Protein AF-A0A2D6A470-F1 (afdb_monomer_lite)

Radius of gyration: 39.32 Å; chains: 1; bounding box: 111×104×113 Å

Foldseek 3Di:
DDDPPPPPPPPDPPPCDDLVNLLVVLVVCVVVVVDDLVSLLSNLVSCLVVVVLVVNVVSLVSHPPVVSSVVSCVSSVVVVHPPDVDPDDPDDDDDDDDDDDDDDDDDDDDDDDDDDDDDDDDDDDDDDDDDDDDDDDDDDDDDDDDDDDDDDDDDDDDDDDDDDDDDDDDDPPDPPDPDDQFDQAAPPPDDDLVNLLVLLLVQCVPDCNVVVLVVLLVQLLVLLVVLVPPDPPPDDVCNQPVSVVSLLLSQLLLLLLLLQLLQCLLSVNSHGDDPVVSVVCRRVSSVVSSVQLVVLCCVQCVVLVVCVVVVHDPVVSVVSNLSSLLLSLQSSLLVSHDVDPLSSDVQLSVQLCVLCVPLSVVLSVLSVVLCPQLVVLCVVCVVPRPSSNSSRSSSSCSSSSSSSSSSSSNSCSNCVVRNCVSSVHPNPPPPPCHVCSVVVVVVVVVVVVVVVVVVVVVVVPDDDPDDDDDDPDDDPVVVVVVVVPPPPPDDDDDDDDDDDDDDDDDDDDDDDDDDDDDDPDDDDDDDDDDDDDDDDDD

Secondary structure (DSSP, 8-state):
------------------HHHHHHHHHHHHHTT---HHHHHHHHHHHHHTT-HHHHHHHHTT---HHHHHHHHHHHHHTT----SS------------------------PPPP--PPPPPPPPPP----------------------------------------------------------PPPPTT--HHHHHHHHHHHHTSTTHHHHHHHHHHHHHHHHHHHHHS-GGG-HHHHHHHHHHHHHHHHHHHHHHHHHHHHHHHTT--SPPPHHHHHHTHHHHHHHHHHHHHHHHHHHHHHHHHHHHTT--HHHHHHHHHHHHHHHHHHHHHHHH-S-GGGGSHHHHHHHHHH-HHHHHHHHHHHHHHHHHHHHHHHHTTTS-HHHHHHHHHHHHHHHHHHHHHHHHHHHHHHHHHHHHHTT----------HHHHHHHHHHHHHHHHHHHHHHHHHS-SPPP---PPPPPPPTHHHHHHHTTSSSS-------PPP----------PPPPPPPPPP---PPP-----PPP-----

Sequence (538 aa):
MARFQLKLEQVGAPNAVSPEVRYGQLHRDLEKGLDCERSWTELCEVCLRLGKIGEAAKTLRHIYTPCEAMRLMRLLEHHGVIVHGSVDADREGSVQPRPSNDRQKVAPRLPKPRAELPAPRMRPPASSVQQARPTLPPTHAQRSVPVAQDMPVQEPGQQPCRRRAGSGHSAPRDARSYVDTVQVRQPDGGESFIEEVQDSFRFLFRDHMPVTAMGLTVLFTIAALVGFLLPSGLGPYVTFVIPLLPTLAVAGLFLHCAHRVLVDASNGHEDPPSLEEMLEDAVAGSTRALAIVTGIAVLCFASVVVGVLLEVSGKELIGLALLGVTYAPVVLLGLALGKSWEAILPGSVIRVVAADVGGWVKLIALFGMLLVLPVVGVLVTADGALYLQAAMAGPLIVLPGLVLARLMGRFYYARSKALAPAMGLVVERMALMSYEDVRAERESGKASAVRSGMRRYSSVGRPAPAIRRRPPALTADKRRQVLAKHDVTRGGRVNSLPLHLQGELARPLEPRPMPPCSDPTRPGPDAGHPHTPLRGGG

Structure (mmCIF, N/CA/C/O backbone):
data_AF-A0A2D6A470-F1
#
_entry.id   AF-A0A2D6A470-F1
#
loop_
_atom_site.group_PDB
_atom_site.id
_atom_site.type_symbol
_atom_site.label_atom_id
_atom_site.label_alt_id
_atom_site.label_comp_id
_atom_site.label_asym_id
_atom_site.label_entity_id
_atom_site.label_seq_id
_atom_site.pdbx_PDB_ins_code
_atom_site.Cartn_x
_atom_site.Cartn_y
_atom_site.Cartn_z
_atom_site.occupancy
_atom_site.B_iso_or_equiv
_atom_site.auth_seq_id
_atom_site.auth_comp_id
_atom_site.auth_asym_id
_atom_site.auth_atom_id
_atom_site.pdbx_PDB_model_num
ATOM 1 N N . MET A 1 1 ? -9.535 36.293 -26.471 1.00 39.41 1 MET A N 1
ATOM 2 C CA . MET A 1 1 ? -9.457 35.890 -25.050 1.00 39.41 1 MET A CA 1
ATOM 3 C C . MET A 1 1 ? -9.762 37.100 -24.184 1.00 39.41 1 MET A C 1
ATOM 5 O O . MET A 1 1 ? -8.896 37.942 -23.982 1.00 39.41 1 MET A O 1
ATOM 9 N N . ALA A 1 2 ? -11.022 37.234 -23.772 1.00 33.00 2 ALA A N 1
ATOM 10 C CA . ALA A 1 2 ? -11.478 38.314 -22.907 1.00 33.00 2 ALA A CA 1
ATOM 11 C C . ALA A 1 2 ? -11.098 37.990 -21.454 1.00 33.00 2 ALA A C 1
ATOM 13 O O . ALA A 1 2 ? -11.432 36.922 -20.946 1.00 33.00 2 ALA A O 1
ATOM 14 N N . ARG A 1 3 ? -10.361 38.897 -20.805 1.00 31.86 3 ARG A N 1
ATOM 15 C CA . ARG A 1 3 ? -10.041 38.825 -19.377 1.00 31.86 3 ARG A CA 1
ATOM 16 C C . ARG A 1 3 ? -11.317 39.103 -18.583 1.00 31.86 3 ARG A C 1
ATOM 18 O O . ARG A 1 3 ? -11.752 40.249 -18.515 1.00 31.86 3 ARG A O 1
ATOM 25 N N . PHE A 1 4 ? -11.892 38.071 -17.973 1.00 34.72 4 PHE A N 1
ATOM 26 C CA . PHE A 1 4 ? -12.861 38.243 -16.896 1.00 34.72 4 PHE A CA 1
ATOM 27 C C . PHE A 1 4 ? -12.131 38.845 -15.690 1.00 34.72 4 PHE A C 1
ATOM 29 O O . PHE A 1 4 ? -11.429 38.151 -14.960 1.00 34.72 4 PHE A O 1
ATOM 36 N N . GLN A 1 5 ? -12.256 40.160 -15.507 1.00 30.36 5 GLN A N 1
ATOM 37 C CA . GLN A 1 5 ? -11.929 40.801 -14.240 1.00 30.36 5 GLN A CA 1
ATOM 38 C C . GLN A 1 5 ? -13.080 40.535 -13.270 1.00 30.36 5 GLN A C 1
ATOM 40 O O . GLN A 1 5 ? -14.081 41.248 -13.258 1.00 30.36 5 GLN A O 1
ATOM 45 N N . LEU A 1 6 ? -12.935 39.489 -12.460 1.00 35.50 6 LEU A N 1
ATOM 46 C CA . LEU A 1 6 ? -13.682 39.366 -11.216 1.00 35.50 6 LEU A CA 1
ATOM 47 C C . LEU A 1 6 ? -13.258 40.536 -10.320 1.00 35.50 6 LEU A C 1
ATOM 49 O O . LEU A 1 6 ? -12.169 40.535 -9.748 1.00 35.50 6 LEU A O 1
ATOM 53 N N . LYS A 1 7 ? -14.119 41.555 -10.229 1.00 29.34 7 LYS A N 1
ATOM 54 C CA . LYS A 1 7 ? -14.120 42.499 -9.110 1.00 29.34 7 LYS A CA 1
ATOM 55 C C . LYS A 1 7 ? -14.376 41.666 -7.854 1.00 29.34 7 LYS A C 1
ATOM 57 O O . LYS A 1 7 ? -15.524 41.387 -7.526 1.00 29.34 7 LYS A O 1
ATOM 62 N N . LEU A 1 8 ? -13.310 41.239 -7.175 1.00 38.09 8 LEU A N 1
ATOM 63 C CA . LEU A 1 8 ? -13.404 40.951 -5.752 1.00 38.09 8 LEU A CA 1
ATOM 64 C C . LEU A 1 8 ? -13.823 42.268 -5.107 1.00 38.09 8 LEU A C 1
ATOM 66 O O . LEU A 1 8 ? -13.021 43.197 -5.006 1.00 38.09 8 LEU A O 1
ATOM 70 N N . GLU A 1 9 ? -15.097 42.367 -4.731 1.00 32.88 9 GLU A N 1
ATOM 71 C CA . GLU A 1 9 ? -15.489 43.299 -3.689 1.00 32.88 9 GLU A CA 1
ATOM 72 C C . GLU A 1 9 ? -14.573 43.008 -2.510 1.00 32.88 9 GLU A C 1
ATOM 74 O O . GLU A 1 9 ? -14.584 41.931 -1.913 1.00 32.88 9 GLU A O 1
ATOM 79 N N . GLN A 1 10 ? -13.686 43.962 -2.271 1.00 35.91 10 GLN A N 1
ATOM 80 C CA . GLN A 1 10 ? -12.846 44.039 -1.107 1.00 35.91 10 GLN A CA 1
ATOM 81 C C . GLN A 1 10 ? -13.819 44.091 0.072 1.00 35.91 10 GLN A C 1
ATOM 83 O O . GLN A 1 10 ? -14.344 45.155 0.395 1.00 35.91 10 GLN A O 1
ATOM 88 N N . VAL A 1 11 ? -14.146 42.923 0.638 1.00 42.75 11 VAL A N 1
ATOM 89 C CA . VAL A 1 11 ? -14.867 42.810 1.903 1.00 42.75 11 VAL A CA 1
ATOM 90 C C . VAL A 1 11 ? -14.018 43.605 2.876 1.00 42.75 11 VAL A C 1
ATOM 92 O O . VAL A 1 11 ? -12.929 43.171 3.257 1.00 42.75 11 VAL A O 1
ATOM 95 N N . GLY A 1 12 ? -14.454 44.839 3.143 1.00 39.31 12 GLY A N 1
ATOM 96 C CA . GLY A 1 12 ? -13.755 45.754 4.024 1.00 39.31 12 GLY A CA 1
ATOM 97 C C . GLY A 1 12 ? -13.438 45.008 5.307 1.00 39.31 12 GLY A C 1
ATOM 98 O O . GLY A 1 12 ? -14.278 44.235 5.776 1.00 39.31 12 GLY A O 1
ATOM 99 N N . ALA A 1 13 ? -12.214 45.190 5.815 1.00 40.97 13 ALA A N 1
ATOM 100 C CA . ALA A 1 13 ? -11.793 44.628 7.092 1.00 40.97 13 ALA A CA 1
ATOM 101 C C . ALA A 1 13 ? -12.976 44.741 8.061 1.00 40.97 13 ALA A C 1
ATOM 103 O O . ALA A 1 13 ? -13.481 45.858 8.216 1.00 40.97 13 ALA A O 1
ATOM 104 N N . PRO A 1 14 ? -13.504 43.619 8.585 1.00 52.34 14 PRO A N 1
ATOM 105 C CA . PRO A 1 14 ? -14.762 43.631 9.307 1.00 52.34 14 PRO A CA 1
ATOM 106 C C . PRO A 1 14 ? -14.646 44.687 10.396 1.00 52.34 14 PRO A C 1
ATOM 108 O O . PRO A 1 14 ? -13.794 44.573 11.279 1.00 52.34 14 PRO A O 1
ATOM 111 N N . ASN A 1 15 ? -15.450 45.752 10.271 1.00 52.50 15 ASN A N 1
ATOM 112 C CA . ASN A 1 15 ? -15.611 46.773 11.300 1.00 52.50 15 ASN A CA 1
ATOM 113 C C . ASN A 1 15 ? -15.687 46.032 12.626 1.00 52.50 15 ASN A C 1
ATOM 115 O O . ASN A 1 15 ? -16.488 45.107 12.696 1.00 52.50 15 ASN A O 1
ATOM 119 N N . ALA A 1 16 ? -14.830 46.366 13.594 1.00 71.44 16 ALA A N 1
ATOM 120 C CA . ALA A 1 16 ? -14.630 45.604 14.825 1.00 71.44 16 ALA A CA 1
ATOM 121 C C . ALA A 1 16 ? -15.967 45.310 15.529 1.00 71.44 16 ALA A C 1
ATOM 123 O O . ALA A 1 16 ? -16.440 46.079 16.365 1.00 71.44 16 ALA A O 1
ATOM 124 N N . VAL A 1 17 ? -16.606 44.206 15.141 1.00 87.62 17 VAL A N 1
ATOM 125 C CA . VAL A 1 17 ? -17.856 43.739 15.718 1.00 87.62 17 VAL A CA 1
ATOM 126 C C . VAL A 1 17 ? -17.482 43.263 17.105 1.00 87.62 17 VAL A C 1
ATOM 128 O O . VAL A 1 17 ? -16.544 42.474 17.256 1.00 87.62 17 VAL A O 1
ATOM 131 N N . SER A 1 18 ? -18.180 43.770 18.120 1.00 95.31 18 SER A N 1
ATOM 132 C CA . SER A 1 18 ? -17.909 43.350 19.490 1.00 95.31 18 SER A CA 1
ATOM 133 C C . SER A 1 18 ? -18.044 41.819 19.585 1.00 95.31 18 SER A C 1
ATOM 135 O O . SER A 1 18 ? -18.898 41.229 18.903 1.00 95.31 18 SER A O 1
ATOM 137 N N . PRO A 1 19 ? -17.201 41.142 20.382 1.00 95.94 19 PRO A N 1
ATOM 138 C CA . PRO A 1 19 ? -17.198 39.683 20.452 1.00 95.94 19 PRO A CA 1
ATOM 139 C C . PRO A 1 19 ? -18.566 39.114 20.866 1.00 95.94 19 PRO A C 1
ATOM 141 O O . PRO A 1 19 ? -18.933 38.029 20.426 1.00 95.94 19 PRO A O 1
ATOM 144 N N . GLU A 1 20 ? -19.374 39.864 21.619 1.00 97.06 20 GLU A N 1
ATOM 145 C CA . GLU A 1 20 ? -20.740 39.493 22.008 1.00 97.06 20 GLU A CA 1
ATOM 146 C C . GLU A 1 20 ? -21.702 39.474 20.815 1.00 97.06 20 GLU A C 1
ATOM 148 O O . GLU A 1 20 ? -22.513 38.555 20.675 1.00 97.06 20 GLU A O 1
ATOM 153 N N . VAL A 1 21 ? -21.609 40.472 19.931 1.00 96.31 21 VAL A N 1
ATOM 154 C CA . VAL A 1 21 ? -22.431 40.530 18.716 1.00 96.31 21 VAL A CA 1
ATOM 155 C C . VAL A 1 21 ? -22.024 39.409 17.764 1.00 96.31 21 VAL A C 1
ATOM 157 O O . VAL A 1 21 ? -22.896 38.756 17.185 1.00 96.31 21 VAL A O 1
ATOM 160 N N . ARG A 1 22 ? -20.717 39.134 17.651 1.00 96.75 22 ARG A N 1
ATOM 161 C CA . ARG A 1 22 ? -20.206 38.040 16.818 1.00 96.75 22 ARG A CA 1
ATOM 162 C C . ARG A 1 22 ? -20.634 36.670 17.346 1.00 96.75 22 ARG A C 1
ATOM 164 O O . ARG A 1 22 ? -21.108 35.855 16.562 1.00 96.75 22 ARG A O 1
ATOM 171 N N . TYR A 1 23 ? -20.570 36.455 18.659 1.00 97.69 23 TYR A N 1
ATOM 172 C CA . TYR A 1 23 ? -21.090 35.257 19.326 1.00 97.69 23 TYR A CA 1
ATOM 173 C C . TYR A 1 23 ? -22.570 35.022 18.986 1.00 97.69 23 TYR A C 1
ATOM 175 O O . TYR A 1 23 ? -22.946 33.949 18.520 1.00 97.69 23 TYR A O 1
ATOM 183 N N . GLY A 1 24 ? -23.413 36.051 19.135 1.00 96.94 24 GLY A N 1
ATOM 184 C CA . GLY A 1 24 ? -24.839 35.948 18.813 1.00 96.94 24 GLY A CA 1
ATOM 185 C C . GLY A 1 24 ? -25.134 35.775 17.318 1.00 96.94 24 GLY A C 1
ATOM 186 O O . GLY A 1 24 ? -26.200 35.280 16.953 1.00 96.94 24 GLY A O 1
ATOM 187 N N . GLN A 1 25 ? -24.235 36.203 16.430 1.00 97.25 25 GLN A N 1
ATOM 188 C CA . GLN A 1 25 ? -24.341 35.937 14.996 1.00 97.25 25 GLN A CA 1
ATOM 189 C C . GLN A 1 25 ? -24.018 34.471 14.687 1.00 97.25 25 GLN A C 1
ATOM 191 O O . GLN A 1 25 ? -24.846 33.800 14.082 1.00 97.25 25 GLN A O 1
ATOM 196 N N . LEU A 1 26 ? -22.886 33.963 15.184 1.00 97.25 26 LEU A N 1
ATOM 197 C CA . LEU A 1 26 ? -22.443 32.585 14.956 1.00 97.25 26 LEU A CA 1
ATOM 198 C C . LEU A 1 26 ? -23.459 31.558 15.473 1.00 97.25 26 LEU A C 1
ATOM 200 O O . LEU A 1 26 ? -23.787 30.622 14.756 1.00 97.25 26 LEU A O 1
ATOM 204 N N . HIS A 1 27 ? -24.046 31.771 16.656 1.00 96.81 27 HIS A N 1
ATOM 205 C CA . HIS A 1 27 ? -25.124 30.901 17.145 1.00 96.81 27 HIS A CA 1
ATOM 206 C C . HIS A 1 27 ? -26.347 30.885 16.222 1.00 96.81 27 HIS A C 1
ATOM 208 O O . HIS A 1 27 ? -26.891 29.820 15.951 1.00 96.81 27 HIS A O 1
ATOM 214 N N . ARG A 1 28 ? -26.764 32.047 15.702 1.00 97.00 28 ARG A N 1
ATOM 215 C CA . ARG A 1 28 ? -27.902 32.130 14.773 1.00 97.00 28 ARG A CA 1
ATOM 216 C C . ARG A 1 28 ? -27.599 31.487 13.426 1.00 97.00 28 ARG A C 1
ATOM 218 O O . ARG A 1 28 ? -28.514 30.962 12.800 1.00 97.00 28 ARG A O 1
ATOM 225 N N . ASP A 1 29 ? -26.355 31.553 12.969 1.00 95.44 29 ASP A N 1
ATOM 226 C CA . ASP A 1 29 ? -25.935 30.913 11.725 1.00 95.44 29 ASP A CA 1
ATOM 227 C C . ASP A 1 29 ? -25.920 29.383 11.895 1.00 95.44 29 ASP A C 1
ATOM 229 O O . ASP A 1 29 ? -26.496 28.676 11.067 1.00 95.44 29 ASP A O 1
ATOM 233 N N . LEU A 1 30 ? -25.412 28.875 13.025 1.00 95.56 30 LEU A N 1
ATOM 234 C CA . LEU A 1 30 ? -25.478 27.450 13.375 1.00 95.56 30 LEU A CA 1
ATOM 235 C C . LEU A 1 30 ? -26.924 26.950 13.543 1.00 95.56 30 LEU A C 1
ATOM 237 O O . LEU A 1 30 ? -27.271 25.893 13.025 1.00 95.56 30 LEU A O 1
ATOM 241 N N . GLU A 1 31 ? -27.803 27.720 14.193 1.00 94.62 31 GLU A N 1
ATOM 242 C CA . GLU A 1 31 ? -29.234 27.384 14.328 1.00 94.62 31 GLU A CA 1
ATOM 243 C C . GLU A 1 31 ? -29.967 27.316 12.980 1.00 94.62 31 GLU A C 1
ATOM 245 O O . GLU A 1 31 ? -30.958 26.599 12.845 1.00 94.62 31 GLU A O 1
ATOM 250 N N . LYS A 1 32 ? -29.486 28.050 11.971 1.00 94.94 32 LYS A N 1
ATOM 251 C CA . LYS A 1 32 ? -30.023 28.017 10.603 1.00 94.94 32 LYS A CA 1
ATOM 252 C C . LYS A 1 32 ? -29.460 26.872 9.756 1.00 94.94 32 LYS A C 1
ATOM 254 O O . LYS A 1 32 ? -29.843 26.771 8.593 1.00 94.94 32 LYS A O 1
ATOM 259 N N . GLY A 1 33 ? -28.575 26.038 10.305 1.00 90.75 33 GLY A N 1
ATOM 260 C CA . GLY A 1 33 ? -27.898 24.974 9.560 1.00 90.75 33 GLY A CA 1
ATOM 261 C C . GLY A 1 33 ? -26.805 25.491 8.622 1.00 90.75 33 GLY A C 1
ATOM 262 O O . GLY A 1 33 ? -26.537 24.877 7.597 1.00 90.75 33 GLY A O 1
ATOM 263 N N . LEU A 1 34 ? -26.204 26.648 8.927 1.00 88.38 34 LEU A N 1
ATOM 264 C CA . LEU A 1 34 ? -24.968 27.112 8.283 1.00 88.38 34 LEU A CA 1
ATOM 265 C C . LEU A 1 34 ? -23.751 26.636 9.093 1.00 88.38 34 LEU A C 1
ATOM 267 O O . LEU A 1 34 ? -22.837 27.405 9.407 1.00 88.38 34 LEU A O 1
ATOM 271 N N . ASP A 1 35 ? -23.771 25.363 9.482 1.00 90.12 35 ASP A N 1
ATOM 272 C CA . ASP A 1 35 ? -22.731 24.694 10.247 1.00 90.12 35 ASP A CA 1
ATOM 273 C C . ASP A 1 35 ? -21.598 24.236 9.334 1.00 90.12 35 ASP A C 1
ATOM 275 O O . ASP A 1 35 ? -21.519 23.099 8.885 1.00 90.12 35 ASP A O 1
ATOM 279 N N . CYS A 1 36 ? -20.669 25.151 9.071 1.00 93.06 36 CYS A N 1
ATOM 280 C CA . CYS A 1 36 ? -19.352 24.776 8.582 1.00 93.06 36 CYS A CA 1
ATOM 281 C C . CYS A 1 36 ? -18.357 24.723 9.741 1.00 93.06 36 CYS A C 1
ATOM 283 O O . CYS A 1 36 ? -18.494 25.426 10.745 1.00 93.06 36 CYS A O 1
ATOM 285 N N . GLU A 1 37 ? -17.322 23.904 9.588 1.00 92.12 37 GLU A N 1
ATOM 286 C CA . GLU A 1 37 ? -16.249 23.770 10.572 1.00 92.12 37 GLU A CA 1
ATOM 287 C C . GLU A 1 37 ? -15.641 25.122 10.963 1.00 92.12 37 GLU A C 1
ATOM 289 O O . GLU A 1 37 ? -15.470 25.416 12.143 1.00 92.12 37 GLU A O 1
ATOM 294 N N . ARG A 1 38 ? -15.449 26.013 9.984 1.00 94.94 38 ARG A N 1
ATOM 295 C CA . ARG A 1 38 ? -14.960 27.374 10.217 1.00 94.94 38 ARG A CA 1
ATOM 296 C C . ARG A 1 38 ? -15.835 28.164 11.201 1.00 94.94 38 ARG A C 1
ATOM 298 O O . ARG A 1 38 ? -15.293 28.914 12.011 1.00 94.94 38 ARG A O 1
ATOM 305 N N . SER A 1 39 ? -17.159 27.994 11.161 1.00 96.31 39 SER A N 1
ATOM 306 C CA . SER A 1 39 ? -18.086 28.628 12.110 1.00 96.31 39 SER A CA 1
ATOM 307 C C . SER A 1 39 ? -17.925 28.068 13.524 1.00 96.31 39 SER A C 1
ATOM 309 O O . SER A 1 39 ? -18.000 28.830 14.486 1.00 96.31 39 SER A O 1
ATOM 311 N N . TRP A 1 40 ? -17.663 26.764 13.668 1.00 97.12 40 TRP A N 1
ATOM 312 C CA . TRP A 1 40 ? -17.389 26.129 14.964 1.00 97.12 40 TRP A CA 1
ATOM 313 C C . TRP A 1 40 ? -16.042 26.556 15.549 1.00 97.12 40 TRP A C 1
ATOM 315 O O . TRP A 1 40 ? -15.976 26.893 16.733 1.00 97.12 40 TRP A O 1
ATOM 325 N N . THR A 1 41 ? -14.995 26.620 14.723 1.00 97.12 41 THR A N 1
ATOM 326 C CA . THR A 1 41 ? -13.672 27.136 15.103 1.00 97.12 41 THR A CA 1
ATOM 327 C C . THR A 1 41 ? -13.774 28.588 15.559 1.00 97.12 41 THR A C 1
ATOM 329 O O . THR A 1 41 ? -13.304 28.935 16.645 1.00 97.12 41 THR A O 1
ATOM 332 N N . GLU A 1 42 ? -14.461 29.436 14.790 1.00 97.44 42 GLU A N 1
ATOM 333 C CA . GLU A 1 42 ? -14.653 30.839 15.152 1.00 97.44 42 GLU A CA 1
ATOM 334 C C . GLU A 1 42 ? -15.500 30.996 16.422 1.00 97.44 42 GLU A C 1
ATOM 336 O O . GLU A 1 42 ? -15.159 31.794 17.296 1.00 97.44 42 GLU A O 1
ATOM 341 N N . LEU A 1 43 ? -16.567 30.206 16.575 1.00 97.75 43 LEU A N 1
ATOM 342 C CA . LEU A 1 43 ? -17.390 30.237 17.780 1.00 97.75 43 LEU A CA 1
ATOM 343 C C . LEU A 1 43 ? -16.583 29.819 19.012 1.00 97.75 43 LEU A C 1
ATOM 345 O O . LEU A 1 43 ? -16.684 30.473 20.047 1.00 97.75 43 LEU A O 1
ATOM 349 N N . CYS A 1 44 ? -15.736 28.794 18.895 1.00 97.56 44 CYS A N 1
ATOM 350 C CA . CYS A 1 44 ? -14.848 28.372 19.973 1.00 97.56 44 CYS A CA 1
ATOM 351 C C . CYS A 1 44 ? -13.882 29.497 20.381 1.00 97.56 44 CYS A C 1
ATOM 353 O O . CYS A 1 44 ? -13.733 29.782 21.572 1.00 97.56 44 CYS A O 1
ATOM 355 N N . GLU A 1 45 ? -13.258 30.181 19.414 1.00 97.38 45 GLU A N 1
ATOM 356 C CA . GLU A 1 45 ? -12.376 31.324 19.686 1.00 97.38 45 GLU A CA 1
ATOM 357 C C . GLU A 1 45 ? -13.123 32.492 20.348 1.00 97.38 45 GLU A C 1
ATOM 359 O O . GLU A 1 45 ? -12.613 33.109 21.287 1.00 97.38 45 GLU A O 1
ATOM 364 N N . VAL A 1 46 ? -14.337 32.801 19.888 1.00 97.62 46 VAL A N 1
ATOM 365 C CA . VAL A 1 46 ? -15.159 33.870 20.467 1.00 97.62 46 VAL A CA 1
ATOM 366 C C . VAL A 1 46 ? -15.605 33.509 21.888 1.00 97.62 46 VAL A C 1
ATOM 368 O O . VAL A 1 46 ? -15.521 34.355 22.778 1.00 97.62 46 VAL A O 1
ATOM 371 N N . CYS A 1 47 ? -16.003 32.260 22.143 1.00 97.81 47 CYS A N 1
ATOM 372 C CA . CYS A 1 47 ? -16.323 31.769 23.485 1.00 97.81 47 CYS A CA 1
ATOM 373 C C . CYS A 1 47 ? -15.127 31.899 24.435 1.00 97.81 47 CYS A C 1
ATOM 375 O O . CYS A 1 47 ? -15.299 32.360 25.563 1.00 97.81 47 CYS A O 1
ATOM 377 N N . LEU A 1 48 ? -13.915 31.571 23.972 1.00 96.88 48 LEU A N 1
ATOM 378 C CA . LEU A 1 48 ? -12.683 31.775 24.739 1.00 96.88 48 LEU A CA 1
ATOM 379 C C . LEU A 1 48 ? -12.453 33.255 25.070 1.00 96.88 48 LEU A C 1
ATOM 381 O O . LEU A 1 48 ? -12.212 33.584 26.229 1.00 96.88 48 LEU A O 1
ATOM 385 N N . ARG A 1 49 ? -12.604 34.160 24.092 1.00 96.56 49 ARG A N 1
ATOM 386 C CA . ARG A 1 49 ? -12.459 35.615 24.311 1.00 96.56 49 ARG A CA 1
ATOM 387 C C . ARG A 1 49 ? -13.487 36.181 25.290 1.00 96.56 49 ARG A C 1
ATOM 389 O O . ARG A 1 49 ? -13.172 37.108 26.027 1.00 96.56 49 ARG A O 1
ATOM 396 N N . LEU A 1 50 ? -14.698 35.628 25.302 1.00 97.19 50 LEU A N 1
ATOM 397 C CA . LEU A 1 50 ? -15.772 36.012 26.223 1.00 97.19 50 LEU A CA 1
ATOM 398 C C . LEU A 1 50 ? -15.664 35.340 27.605 1.00 97.19 50 LEU A C 1
ATOM 400 O O . LEU A 1 50 ? -16.519 35.573 28.457 1.00 97.19 50 LEU A O 1
ATOM 404 N N . GLY A 1 51 ? -14.665 34.479 27.834 1.00 96.06 51 GLY A N 1
ATOM 405 C CA . GLY A 1 51 ? -14.526 33.717 29.079 1.00 96.06 51 GLY A CA 1
ATOM 406 C C . GLY A 1 51 ? -15.566 32.602 29.254 1.00 96.06 51 GLY A C 1
ATOM 407 O O . GLY A 1 51 ? -15.711 32.052 30.345 1.00 96.06 51 GLY A O 1
ATOM 408 N N . LYS A 1 52 ? -16.290 32.227 28.193 1.00 97.19 52 LYS A N 1
ATOM 409 C CA . LYS A 1 52 ? -17.283 31.143 28.185 1.00 97.19 52 LYS A CA 1
ATOM 410 C C . LYS A 1 52 ? -16.618 29.784 27.960 1.00 97.19 52 LYS A C 1
ATOM 412 O O . LYS A 1 52 ? -16.851 29.102 26.964 1.00 97.19 52 LYS A O 1
ATOM 417 N N . ILE A 1 53 ? -15.784 29.386 28.916 1.00 96.31 53 ILE A N 1
ATOM 418 C CA . ILE A 1 53 ? -14.943 28.182 28.851 1.00 96.31 53 ILE A CA 1
ATOM 419 C C . ILE A 1 53 ? -15.748 26.901 28.576 1.00 96.31 53 ILE A C 1
ATOM 421 O O . ILE A 1 53 ? -15.382 26.118 27.701 1.00 96.31 53 ILE A O 1
ATOM 425 N N . GLY A 1 54 ? -16.855 26.688 29.294 1.00 93.50 54 GLY A N 1
ATOM 426 C CA . GLY A 1 54 ? -17.661 25.472 29.139 1.00 93.50 54 GLY A CA 1
ATOM 427 C C . GLY A 1 54 ? -18.311 25.357 27.758 1.00 93.50 54 GLY A C 1
ATOM 428 O O . GLY A 1 54 ? -18.513 24.256 27.253 1.00 93.50 54 GLY A O 1
ATOM 429 N N . GLU A 1 55 ? -18.605 26.489 27.122 1.00 96.31 55 GLU A N 1
ATOM 430 C CA . GLU A 1 55 ? -19.165 26.527 25.774 1.00 96.31 55 GLU A CA 1
ATOM 431 C C . GLU A 1 55 ? -18.082 26.332 24.715 1.00 96.31 55 GLU A C 1
ATOM 433 O O . GLU A 1 55 ? -18.281 25.530 23.809 1.00 96.31 55 GLU A O 1
ATOM 438 N N . ALA A 1 56 ? -16.904 26.941 24.895 1.00 96.94 56 ALA A N 1
ATOM 439 C CA . ALA A 1 56 ? -15.730 26.679 24.061 1.00 96.94 56 ALA A CA 1
ATOM 440 C C . ALA A 1 56 ? -15.358 25.180 24.045 1.00 96.94 56 ALA A C 1
ATOM 442 O O . ALA A 1 56 ? -15.113 24.594 22.991 1.00 96.94 56 ALA A O 1
ATOM 443 N N . ALA A 1 57 ? -15.393 24.519 25.206 1.00 94.56 57 ALA A N 1
ATOM 444 C CA . ALA A 1 57 ? -15.142 23.082 25.307 1.00 94.56 57 ALA A CA 1
ATOM 445 C C . ALA A 1 57 ? -16.221 22.229 24.610 1.00 94.56 57 ALA A C 1
ATOM 447 O O . ALA A 1 57 ? -15.920 21.149 24.100 1.00 94.56 57 ALA A O 1
ATOM 448 N N . LYS A 1 58 ? -17.476 22.697 24.567 1.00 94.88 58 LYS A N 1
ATOM 449 C CA . LYS A 1 58 ? -18.558 22.037 23.816 1.00 94.88 58 LYS A CA 1
ATOM 450 C C . LYS A 1 58 ? -18.374 22.219 22.313 1.00 94.88 58 LYS A C 1
ATOM 452 O O . LYS A 1 58 ? -18.461 21.237 21.585 1.00 94.88 58 LYS A O 1
ATOM 457 N N . THR A 1 59 ? -18.061 23.433 21.861 1.00 96.19 59 THR A N 1
ATOM 458 C CA . THR A 1 59 ? -17.833 23.738 20.439 1.00 96.19 59 THR A CA 1
ATOM 459 C C . THR A 1 59 ? -16.628 22.999 19.874 1.00 96.19 59 THR A C 1
ATOM 461 O O . THR A 1 59 ? -16.676 22.564 18.731 1.00 96.19 59 THR A O 1
ATOM 464 N N . LEU A 1 60 ? -15.590 22.765 20.687 1.00 96.12 60 LEU A N 1
ATOM 465 C CA . LEU A 1 60 ? -14.411 21.992 20.291 1.00 96.12 60 LEU A CA 1
ATOM 466 C C . LEU A 1 60 ? -14.762 20.574 19.801 1.00 96.12 60 LEU A C 1
ATOM 468 O O . LEU A 1 60 ? -14.100 20.057 18.912 1.00 96.12 60 LEU A O 1
ATOM 472 N N . ARG A 1 61 ? -15.826 19.955 20.334 1.00 92.81 61 ARG A N 1
ATOM 473 C CA . ARG A 1 61 ? -16.266 18.601 19.934 1.00 92.81 61 ARG A CA 1
ATOM 474 C C . ARG A 1 61 ? -16.853 18.535 18.524 1.00 92.81 61 ARG A C 1
ATOM 476 O O . ARG A 1 61 ? -17.072 17.441 18.018 1.00 92.81 61 ARG A O 1
ATOM 483 N N . HIS A 1 62 ? -17.157 19.688 17.936 1.00 94.06 62 HIS A N 1
ATOM 484 C CA . HIS A 1 62 ? -17.729 19.810 16.598 1.00 94.06 62 HIS A CA 1
ATOM 485 C C . HIS A 1 62 ? -16.677 20.166 15.535 1.00 94.06 62 HIS A C 1
ATOM 487 O O . HIS A 1 62 ? -17.034 20.361 14.377 1.00 94.06 62 HIS A O 1
ATOM 493 N N . ILE A 1 63 ? -15.400 20.259 15.920 1.00 94.19 63 ILE A N 1
ATOM 494 C CA . ILE A 1 63 ? -14.277 20.554 15.026 1.00 94.19 63 ILE A CA 1
ATOM 495 C C . ILE A 1 63 ? -13.590 19.228 14.695 1.00 94.19 63 ILE A C 1
ATOM 497 O O . ILE A 1 63 ? -13.151 18.518 15.601 1.00 94.19 63 ILE A O 1
ATOM 501 N N . TYR A 1 64 ? -13.529 18.888 13.409 1.00 85.69 64 TYR A N 1
ATOM 502 C CA . TYR A 1 64 ? -13.051 17.587 12.927 1.00 85.69 64 TYR A CA 1
ATOM 503 C C . TYR A 1 64 ? -11.585 17.639 12.489 1.00 85.69 64 TYR A C 1
ATOM 505 O O . TYR A 1 64 ? -10.883 16.634 12.560 1.00 85.69 64 TYR A O 1
ATOM 513 N N . THR A 1 65 ? -11.107 18.816 12.097 1.00 85.25 65 THR A N 1
ATOM 514 C CA . THR A 1 65 ? -9.747 19.081 11.656 1.00 85.25 65 THR A CA 1
ATOM 515 C C . THR A 1 65 ? -8.815 19.017 12.868 1.00 85.25 65 THR A C 1
ATOM 517 O O . THR A 1 65 ? -8.835 19.912 13.726 1.00 85.25 65 THR A O 1
ATOM 520 N N . PRO A 1 66 ? -7.943 17.995 12.957 1.00 79.12 66 PRO A N 1
ATOM 521 C CA . PRO A 1 66 ? -7.138 17.732 14.150 1.00 79.12 66 PRO A CA 1
ATOM 522 C C . PRO A 1 66 ? -6.158 18.871 14.459 1.00 79.12 66 PRO A C 1
ATOM 524 O O . PRO A 1 66 ? -5.892 19.170 15.624 1.00 79.12 66 PRO A O 1
ATOM 527 N N . CYS A 1 67 ? -5.658 19.561 13.430 1.00 84.56 67 CYS A N 1
ATOM 528 C CA . CYS A 1 67 ? -4.781 20.722 13.579 1.00 84.56 67 CYS A CA 1
ATOM 529 C C . CYS A 1 67 ? -5.478 21.899 14.282 1.00 84.56 67 CYS A C 1
ATOM 531 O O . CYS A 1 67 ? -4.901 22.506 15.191 1.00 84.56 67 CYS A O 1
ATOM 533 N N . GLU A 1 68 ? -6.718 22.212 13.897 1.00 91.38 68 GLU A N 1
ATOM 534 C CA . GLU A 1 68 ? -7.498 23.290 14.514 1.00 91.38 68 GLU A CA 1
ATOM 535 C C . GLU A 1 68 ? -7.958 22.906 15.920 1.00 91.38 68 GLU A C 1
ATOM 537 O O . GLU A 1 68 ? -7.803 23.699 16.854 1.00 91.38 68 GLU A O 1
ATOM 542 N N . ALA A 1 69 ? -8.418 21.663 16.097 1.00 91.75 69 ALA A N 1
ATOM 543 C CA . ALA A 1 69 ? -8.787 21.125 17.399 1.00 91.75 69 ALA A CA 1
ATOM 544 C C . ALA A 1 69 ? -7.607 21.191 18.386 1.00 91.75 69 ALA A C 1
ATOM 546 O O . ALA A 1 69 ? -7.752 21.731 19.481 1.00 91.75 69 ALA A O 1
ATOM 547 N N . MET A 1 70 ? -6.403 20.760 17.988 1.00 88.25 70 MET A N 1
ATOM 548 C CA . MET A 1 70 ? -5.201 20.868 18.828 1.00 88.25 70 MET A CA 1
ATOM 549 C C . MET A 1 70 ? -4.828 22.316 19.155 1.00 88.25 70 MET A C 1
ATOM 551 O O . MET A 1 70 ? -4.444 22.617 20.289 1.00 88.25 70 MET A O 1
ATOM 555 N N . ARG A 1 71 ? -4.917 23.230 18.180 1.00 95.81 71 ARG A N 1
ATOM 556 C CA . ARG A 1 71 ? -4.646 24.658 18.406 1.00 95.81 71 ARG A CA 1
ATOM 557 C C . ARG A 1 71 ? -5.594 25.226 19.466 1.00 95.81 71 ARG A C 1
ATOM 559 O O . ARG A 1 71 ? -5.140 25.926 20.371 1.00 95.81 71 ARG A O 1
ATOM 566 N N . LEU A 1 72 ? -6.883 24.898 19.384 1.00 96.06 72 LEU A N 1
ATOM 567 C CA . LEU A 1 72 ? -7.901 25.345 20.336 1.00 96.06 72 LEU A CA 1
ATOM 568 C C . LEU A 1 72 ? -7.796 24.651 21.697 1.00 96.06 72 LEU A C 1
ATOM 570 O O . LEU A 1 72 ? -7.992 25.308 22.717 1.00 96.06 72 LEU A O 1
ATOM 574 N N . MET A 1 73 ? -7.406 23.375 21.741 1.00 95.00 73 MET A N 1
ATOM 575 C CA . MET A 1 73 ? -7.096 22.672 22.991 1.00 95.00 73 MET A CA 1
ATOM 576 C C . MET A 1 73 ? -5.969 23.364 23.755 1.00 95.00 73 MET A C 1
ATOM 578 O O . MET A 1 73 ? -6.122 23.641 24.940 1.00 95.00 73 MET A O 1
ATOM 582 N N . ARG A 1 74 ? -4.875 23.741 23.080 1.00 94.00 74 ARG A N 1
ATOM 583 C CA . ARG A 1 74 ? -3.780 24.495 23.719 1.00 94.00 74 ARG A CA 1
ATOM 584 C C . ARG A 1 74 ? -4.234 25.862 24.227 1.00 94.00 74 ARG A C 1
ATOM 586 O O . ARG A 1 74 ? -3.765 26.324 25.265 1.00 94.00 74 ARG A O 1
ATOM 593 N N . LEU A 1 75 ? -5.146 26.521 23.507 1.00 94.81 75 LEU A N 1
ATOM 594 C CA . LEU A 1 75 ? -5.738 27.775 23.973 1.00 94.81 75 LEU A CA 1
ATOM 595 C C . LEU A 1 75 ? -6.610 27.553 25.215 1.00 94.81 75 LEU A C 1
ATOM 597 O O . LEU A 1 75 ? -6.508 28.338 26.153 1.00 94.81 75 LEU A O 1
ATOM 601 N N . LEU A 1 76 ? -7.411 26.489 25.265 1.00 95.06 76 LEU A N 1
ATOM 602 C CA . LEU A 1 76 ? -8.188 26.104 26.448 1.00 95.06 76 LEU A CA 1
ATOM 603 C C . LEU A 1 76 ? -7.281 25.793 27.649 1.00 95.06 76 LEU A C 1
ATOM 605 O O . LEU A 1 76 ? -7.519 26.310 28.739 1.00 95.06 76 LEU A O 1
ATOM 609 N N . GLU A 1 77 ? -6.196 25.047 27.441 1.00 93.50 77 GLU A N 1
ATOM 610 C CA . GLU A 1 77 ? -5.191 24.764 28.475 1.00 93.50 77 GLU A CA 1
ATOM 611 C C . GLU A 1 77 ? -4.558 26.048 29.021 1.00 93.50 77 GLU A C 1
ATOM 613 O O . GLU A 1 77 ? -4.432 26.210 30.235 1.00 93.50 77 GLU A O 1
ATOM 618 N N . HIS A 1 78 ? -4.232 27.007 28.148 1.00 93.94 78 HIS A N 1
ATOM 619 C CA . HIS A 1 78 ? -3.716 28.314 28.562 1.00 93.94 78 HIS A CA 1
ATOM 620 C C . HIS A 1 78 ? -4.732 29.110 29.404 1.00 93.94 78 HIS A C 1
ATOM 622 O O . HIS A 1 78 ? -4.343 29.917 30.246 1.00 93.94 78 HIS A O 1
ATOM 628 N N . HIS A 1 79 ? -6.033 28.877 29.218 1.00 92.12 79 HIS A N 1
ATOM 629 C CA . HIS A 1 79 ? -7.092 29.459 30.052 1.00 92.12 79 HIS A CA 1
ATOM 630 C C . HIS A 1 79 ? -7.367 28.640 31.331 1.00 92.12 79 HIS A C 1
ATOM 632 O O . HIS A 1 79 ? -8.353 28.893 32.020 1.00 92.12 79 HIS A O 1
ATOM 638 N N . GLY A 1 80 ? -6.498 27.680 31.676 1.00 89.56 80 GLY A N 1
ATOM 639 C CA . GLY A 1 80 ? -6.594 26.869 32.893 1.00 89.56 80 GLY A CA 1
ATOM 640 C C . GLY A 1 80 ? -7.555 25.685 32.782 1.00 89.56 80 GLY A C 1
ATOM 641 O O . GLY A 1 80 ? -7.914 25.084 33.794 1.00 89.56 80 GLY A O 1
ATOM 642 N N . VAL A 1 81 ? -7.984 25.343 31.567 1.00 89.19 81 VAL A N 1
ATOM 643 C CA . VAL A 1 81 ? -8.935 24.262 31.315 1.00 89.19 81 VAL A CA 1
ATOM 644 C C . VAL A 1 81 ? -8.151 23.012 30.980 1.00 89.19 81 VAL A C 1
ATOM 646 O O . VAL A 1 81 ? -7.642 22.856 29.873 1.00 89.19 81 VAL A O 1
ATOM 649 N N . ILE A 1 82 ? -8.054 22.106 31.945 1.00 80.56 82 ILE A N 1
ATOM 650 C CA . ILE A 1 82 ? -7.478 20.791 31.698 1.00 80.56 82 ILE A CA 1
ATOM 651 C C . ILE A 1 82 ? -8.540 19.976 30.960 1.00 80.56 82 ILE A C 1
ATOM 653 O O . ILE A 1 82 ? -9.398 19.337 31.570 1.00 80.56 82 ILE A O 1
ATOM 657 N N . VAL A 1 83 ? -8.509 20.037 29.630 1.00 73.00 83 VAL A N 1
ATOM 658 C CA . VAL A 1 83 ? -9.301 19.149 28.780 1.00 73.00 83 VAL A CA 1
ATOM 659 C C . VAL A 1 83 ? -8.610 17.792 28.813 1.00 73.00 83 VAL A C 1
ATOM 661 O O . VAL A 1 83 ? -7.802 17.456 27.953 1.00 73.00 83 VAL A O 1
ATOM 664 N N . HIS A 1 84 ? -8.874 17.009 29.858 1.00 62.09 84 HIS A N 1
ATOM 665 C CA . HIS A 1 84 ? -8.538 15.595 29.809 1.00 62.09 84 HIS A CA 1
ATOM 666 C C . HIS A 1 84 ? -9.296 14.987 28.629 1.00 62.09 84 HIS A C 1
ATOM 668 O O . HIS A 1 84 ? -10.492 15.227 28.479 1.00 62.09 84 HIS A O 1
ATOM 674 N N . GLY A 1 85 ? -8.610 14.202 27.795 1.00 50.47 85 GLY A N 1
ATOM 675 C CA . GLY A 1 85 ? -9.186 13.506 26.636 1.00 50.47 85 GLY A CA 1
ATOM 676 C C . GLY A 1 85 ? -10.314 12.513 26.966 1.00 50.47 85 GLY A C 1
ATOM 677 O O . GLY A 1 85 ? -10.690 11.715 26.118 1.00 50.47 85 GLY A O 1
ATOM 678 N N . SER A 1 86 ? -10.860 12.555 28.181 1.00 41.22 86 SER A N 1
ATOM 679 C CA . SER A 1 86 ? -12.117 11.950 28.592 1.00 41.22 86 SER A CA 1
ATOM 680 C C . SER A 1 86 ? -13.159 13.051 28.796 1.00 41.22 86 SER A C 1
ATOM 682 O O . SER A 1 86 ? -13.124 13.813 29.767 1.00 41.22 86 SER A O 1
ATOM 684 N N . VAL A 1 87 ? -14.102 13.129 27.866 1.00 41.38 87 VAL A N 1
ATOM 685 C CA . VAL A 1 87 ? -15.331 13.907 27.996 1.00 41.38 87 VAL A CA 1
ATOM 686 C C . VAL A 1 87 ? -16.158 13.331 29.149 1.00 41.38 87 VAL A C 1
ATOM 688 O O . VAL A 1 87 ? -16.937 12.422 28.940 1.00 41.38 87 VAL A O 1
ATOM 691 N N . ASP A 1 88 ? -15.976 13.862 30.357 1.00 42.94 88 ASP A N 1
ATOM 692 C CA . ASP A 1 88 ? -16.889 13.687 31.492 1.00 42.94 88 ASP A CA 1
ATOM 693 C C . ASP A 1 88 ? -16.735 14.864 32.459 1.00 42.94 88 ASP A C 1
ATOM 695 O O . ASP A 1 88 ? -15.884 14.867 33.346 1.00 42.94 88 ASP A O 1
ATOM 699 N N . ALA A 1 89 ? -17.558 15.899 32.270 1.00 38.56 89 ALA A N 1
ATOM 700 C CA . ALA A 1 89 ? -17.796 16.939 33.272 1.00 38.56 89 ALA A CA 1
ATOM 701 C C . ALA A 1 89 ? -19.040 17.771 32.913 1.00 38.56 89 ALA A C 1
ATOM 703 O O . ALA A 1 89 ? -18.931 18.891 32.426 1.00 38.56 89 ALA A O 1
ATOM 704 N N . ASP A 1 90 ? -20.231 17.243 33.200 1.00 40.16 90 ASP A N 1
ATOM 705 C CA . ASP A 1 90 ? -21.372 18.079 33.596 1.00 40.16 90 ASP A CA 1
ATOM 706 C C . ASP A 1 90 ? -21.545 17.923 35.114 1.00 40.16 90 ASP A C 1
ATOM 708 O O . ASP A 1 90 ? -22.288 17.070 35.607 1.00 40.16 90 ASP A O 1
ATOM 712 N N . ARG A 1 91 ? -20.818 18.739 35.886 1.00 34.91 91 ARG A N 1
ATOM 713 C CA . ARG A 1 91 ? -21.155 19.005 37.291 1.00 34.91 91 ARG A CA 1
ATOM 714 C C . ARG A 1 91 ? -20.563 20.334 37.761 1.00 34.91 91 ARG A C 1
ATOM 716 O O . ARG A 1 91 ? -19.472 20.387 38.314 1.00 34.91 91 ARG A O 1
ATOM 723 N N . GLU A 1 92 ? -21.337 21.401 37.602 1.00 33.56 92 GLU A N 1
ATOM 724 C CA . GLU A 1 92 ? -21.182 22.624 38.392 1.00 33.56 92 GLU A CA 1
ATOM 725 C C . GLU A 1 92 ? -22.208 22.641 39.540 1.00 33.56 92 GLU A C 1
ATOM 727 O O . GLU A 1 92 ? -23.405 22.455 39.327 1.00 33.56 92 GLU A O 1
ATOM 732 N N . GLY A 1 93 ? -21.723 22.897 40.760 1.00 33.94 93 GLY A N 1
ATOM 733 C CA . GLY A 1 93 ? -22.424 23.718 41.753 1.00 33.94 93 GLY A CA 1
ATOM 734 C C . GLY A 1 93 ? -23.463 23.074 42.681 1.00 33.94 93 GLY A C 1
ATOM 735 O O . GLY A 1 93 ? -24.660 23.287 42.517 1.00 33.94 93 GLY A O 1
ATOM 736 N N . SER A 1 94 ? -23.017 22.470 43.790 1.00 28.31 94 SER A N 1
ATOM 737 C CA . SER A 1 94 ? -23.729 22.626 45.072 1.00 28.31 94 SER A CA 1
ATOM 738 C C . SER A 1 94 ? -22.768 22.529 46.261 1.00 28.31 94 SER A C 1
ATOM 740 O O . SER A 1 94 ? -22.320 21.446 46.634 1.00 28.31 94 SER A O 1
ATOM 742 N N . VAL A 1 95 ? -22.473 23.678 46.865 1.00 34.00 95 VAL A N 1
ATOM 743 C CA . VAL A 1 95 ? -21.895 23.808 48.207 1.00 34.00 95 VAL A CA 1
ATOM 744 C C . VAL A 1 95 ? -23.040 23.714 49.216 1.00 34.00 95 VAL A C 1
ATOM 746 O O . VAL A 1 95 ? -23.887 24.600 49.185 1.00 34.00 95 VAL A O 1
ATOM 749 N N . GLN A 1 96 ? -23.068 22.692 50.091 1.00 29.12 96 GLN A N 1
ATOM 750 C CA . GLN A 1 96 ? -23.505 22.774 51.507 1.00 29.12 96 GLN A CA 1
ATOM 751 C C . GLN A 1 96 ? -23.424 21.412 52.258 1.00 29.12 96 GLN A C 1
ATOM 753 O O . GLN A 1 96 ? -23.157 20.399 51.619 1.00 29.12 96 GLN A O 1
ATOM 758 N N . PRO A 1 97 ? -23.506 21.375 53.610 1.00 36.56 97 PRO A N 1
ATOM 759 C CA . PRO A 1 97 ? -22.427 20.930 54.492 1.00 36.56 97 PRO A CA 1
ATOM 760 C C . PRO A 1 97 ? -22.582 19.496 55.037 1.00 36.56 97 PRO A C 1
ATOM 762 O O . PRO A 1 97 ? -23.624 18.858 54.907 1.00 36.56 97 PRO A O 1
ATOM 765 N N . ARG A 1 98 ? -21.524 19.024 55.716 1.00 38.06 98 ARG A N 1
ATOM 766 C CA . ARG A 1 98 ? -21.491 17.813 56.562 1.00 38.06 98 ARG A CA 1
ATOM 767 C C . ARG A 1 98 ? -22.705 17.737 57.503 1.00 38.06 98 ARG A C 1
ATOM 769 O O . ARG A 1 98 ? -22.990 18.718 58.190 1.00 38.06 98 ARG A O 1
ATOM 776 N N . PRO A 1 99 ? -23.253 16.526 57.693 1.00 36.50 99 PRO A N 1
ATOM 777 C CA . PRO A 1 99 ? -23.535 16.083 59.048 1.00 36.50 99 PRO A CA 1
ATOM 778 C C . PRO A 1 99 ? -23.009 14.676 59.355 1.00 36.50 99 PRO A C 1
ATOM 780 O O . PRO A 1 99 ? -22.628 13.885 58.496 1.00 36.50 99 PRO A O 1
ATOM 783 N N . SER A 1 100 ? -22.938 14.470 60.660 1.00 30.52 100 SER A N 1
ATOM 784 C CA . SER A 1 100 ? -22.354 13.411 61.465 1.00 30.52 100 SER A CA 1
ATOM 785 C C . SER A 1 100 ? -23.035 12.043 61.369 1.00 30.52 100 SER A C 1
ATOM 787 O O . SER A 1 100 ? -24.199 11.926 60.996 1.00 30.52 100 SER A O 1
ATOM 789 N N . ASN A 1 101 ? -22.280 11.032 61.812 1.00 36.28 101 ASN A N 1
ATOM 790 C CA . ASN A 1 101 ? -22.734 9.727 62.299 1.00 36.28 101 ASN A CA 1
ATOM 791 C C . ASN A 1 101 ? -24.098 9.776 63.009 1.00 36.28 101 ASN A C 1
ATOM 793 O O . ASN A 1 101 ? -24.276 10.600 63.901 1.00 36.28 101 ASN A O 1
ATOM 797 N N . ASP A 1 102 ? -24.988 8.824 62.706 1.00 33.00 102 ASP A N 1
ATOM 798 C CA . ASP A 1 102 ? -25.304 7.749 63.659 1.00 33.00 102 ASP A CA 1
ATOM 799 C C . ASP A 1 102 ? -26.247 6.658 63.103 1.00 33.00 102 ASP A C 1
ATOM 801 O O . ASP A 1 102 ? -27.205 6.919 62.382 1.00 33.00 102 ASP A O 1
ATOM 805 N N . ARG A 1 103 ? -25.952 5.427 63.546 1.00 33.53 103 ARG A N 1
ATOM 806 C CA . ARG A 1 103 ? -26.838 4.282 63.851 1.00 33.53 103 ARG A CA 1
ATOM 807 C C . ARG A 1 103 ? -27.808 3.698 62.800 1.00 33.53 103 ARG A C 1
ATOM 809 O O . ARG A 1 103 ? -28.938 4.127 62.620 1.00 33.53 103 ARG A O 1
ATOM 816 N N . GLN A 1 104 ? -27.406 2.521 62.309 1.00 32.41 104 GLN A N 1
ATOM 817 C CA . GLN A 1 104 ? -27.970 1.209 62.689 1.00 32.41 104 GLN A CA 1
ATOM 818 C C . GLN A 1 104 ? -29.509 1.049 62.677 1.00 32.41 104 GLN A C 1
ATOM 820 O O . GLN A 1 104 ? -30.193 1.447 63.617 1.00 32.41 104 GLN A O 1
ATOM 825 N N . LYS A 1 105 ? -30.031 0.275 61.711 1.00 34.66 105 LYS A N 1
ATOM 826 C CA . LYS A 1 105 ? -31.138 -0.669 61.955 1.00 34.66 105 LYS A CA 1
ATOM 827 C C . LYS A 1 105 ? -31.194 -1.788 60.913 1.00 34.66 105 LYS A C 1
ATOM 829 O O . LYS A 1 105 ? -30.811 -1.635 59.761 1.00 34.66 105 LYS A O 1
ATOM 834 N N . VAL A 1 106 ? -31.617 -2.934 61.421 1.00 34.09 106 VAL A N 1
ATOM 835 C CA . VAL A 1 106 ? -31.426 -4.308 60.958 1.00 34.09 106 VAL A CA 1
ATOM 836 C C . VAL A 1 106 ? -32.741 -4.858 60.389 1.00 34.09 106 VAL A C 1
ATOM 838 O O . VAL A 1 106 ? -33.765 -4.682 61.039 1.00 34.09 106 VAL A O 1
ATOM 841 N N . ALA A 1 107 ? -32.645 -5.608 59.275 1.00 35.50 107 ALA A N 1
ATOM 842 C CA . ALA A 1 107 ? -33.540 -6.695 58.806 1.00 35.50 107 ALA A CA 1
ATOM 843 C C . ALA A 1 107 ? -35.008 -6.338 58.412 1.00 35.50 107 ALA A C 1
ATOM 845 O O . ALA A 1 107 ? -35.498 -5.296 58.830 1.00 35.50 107 ALA A O 1
ATOM 846 N N . PRO A 1 108 ? -35.742 -7.181 57.631 1.00 48.44 108 PRO A N 1
ATOM 847 C CA . PRO A 1 108 ? -35.487 -8.599 57.355 1.00 48.44 108 PRO A CA 1
ATOM 848 C C . PRO A 1 108 ? -35.521 -9.072 55.890 1.00 48.44 108 PRO A C 1
ATOM 850 O O . PRO A 1 108 ? -36.058 -8.451 54.978 1.00 48.44 108 PRO A O 1
ATOM 853 N N . ARG A 1 109 ? -34.905 -10.249 55.726 1.00 37.34 109 ARG A N 1
ATOM 854 C CA . ARG A 1 109 ? -34.826 -11.091 54.530 1.00 37.34 109 ARG A CA 1
ATOM 855 C C . ARG A 1 109 ? -36.186 -11.731 54.225 1.00 37.34 109 ARG A C 1
ATOM 857 O O . ARG A 1 109 ? -36.819 -12.265 55.131 1.00 37.34 109 ARG A O 1
ATOM 864 N N . LEU A 1 110 ? -36.559 -11.762 52.947 1.00 42.84 110 LEU A N 1
ATOM 865 C CA . LEU A 1 110 ? -37.644 -12.583 52.395 1.00 42.84 110 LEU A CA 1
ATOM 866 C C . LEU A 1 110 ? -37.065 -13.717 51.515 1.00 42.84 110 LEU A C 1
ATOM 868 O O . LEU A 1 110 ? -35.929 -13.603 51.042 1.00 42.84 110 LEU A O 1
ATOM 872 N N . PRO A 1 111 ? -37.793 -14.840 51.365 1.00 45.72 111 PRO A N 1
ATOM 873 C CA . PRO A 1 111 ? -37.229 -16.149 51.046 1.00 45.72 111 PRO A CA 1
ATOM 874 C C . PRO A 1 111 ? -37.042 -16.425 49.546 1.00 45.72 111 PRO A C 1
ATOM 876 O O . PRO A 1 111 ? -37.824 -16.000 48.700 1.00 45.72 111 PRO A O 1
ATOM 879 N N . LYS A 1 112 ? -36.008 -17.226 49.253 1.00 44.00 112 LYS A N 1
ATOM 880 C CA . LYS A 1 112 ? -35.745 -17.898 47.970 1.00 44.00 112 LYS A CA 1
ATOM 881 C C . LYS A 1 112 ? -36.841 -18.925 47.638 1.00 44.00 112 LYS A C 1
ATOM 883 O O . LYS A 1 112 ? -37.145 -19.743 48.508 1.00 44.00 112 LYS A O 1
ATOM 888 N N . PRO A 1 113 ? -37.310 -19.013 46.383 1.00 49.75 113 PRO A N 1
ATOM 889 C CA . PRO A 1 113 ? -37.983 -20.206 45.890 1.00 49.75 113 PRO A CA 1
ATOM 890 C C . PRO A 1 113 ? -36.989 -21.286 45.413 1.00 49.75 113 PRO A C 1
ATOM 892 O O . PRO A 1 113 ? -35.970 -21.010 44.778 1.00 49.75 113 PRO A O 1
ATOM 895 N N . ARG A 1 114 ? -37.327 -22.525 45.792 1.00 35.91 114 ARG A N 1
ATOM 896 C CA . ARG A 1 114 ? -36.787 -23.845 45.407 1.00 35.91 114 ARG A CA 1
ATOM 897 C C . ARG A 1 114 ? -36.938 -24.071 43.891 1.00 35.91 114 ARG A C 1
ATOM 899 O O . ARG A 1 114 ? -37.977 -23.744 43.344 1.00 35.91 114 ARG A O 1
ATOM 906 N N . ALA A 1 115 ? -35.880 -24.499 43.204 1.00 37.69 115 ALA A N 1
ATOM 907 C CA . ALA A 1 115 ? -35.594 -25.892 42.818 1.00 37.69 115 ALA A CA 1
ATOM 908 C C . ALA A 1 115 ? -36.473 -26.427 41.669 1.00 37.69 115 ALA A C 1
ATOM 910 O O . ALA A 1 115 ? -37.534 -26.992 41.911 1.00 37.69 115 ALA A O 1
ATOM 911 N N . GLU A 1 116 ? -35.958 -26.328 40.440 1.00 40.12 116 GLU A N 1
ATOM 912 C CA . GLU A 1 116 ? -36.376 -27.155 39.305 1.00 40.12 116 GLU A CA 1
ATOM 913 C C . GLU A 1 116 ? -35.261 -28.157 38.972 1.00 40.12 116 GLU A C 1
ATOM 915 O O . GLU A 1 116 ? -34.079 -27.811 38.894 1.00 40.12 116 GLU A O 1
ATOM 920 N N . LEU A 1 117 ? -35.660 -29.426 38.869 1.00 51.38 117 LEU A N 1
ATOM 921 C CA . LEU A 1 117 ? -34.829 -30.581 38.543 1.00 51.38 117 LEU A CA 1
ATOM 922 C C . LEU A 1 117 ? -34.375 -30.558 37.069 1.00 51.38 117 LEU A C 1
ATOM 924 O O . LEU A 1 117 ? -35.149 -30.158 36.202 1.00 51.38 117 LEU A O 1
ATOM 928 N N . PRO A 1 118 ? -33.183 -31.095 36.752 1.00 53.19 118 PRO A N 1
ATOM 929 C CA . PRO A 1 118 ? -32.745 -31.302 35.378 1.00 53.19 118 PRO A CA 1
ATOM 930 C C . PRO A 1 118 ? -33.293 -32.609 34.776 1.00 53.19 118 PRO A C 1
ATOM 932 O O . PRO A 1 118 ? -33.298 -33.664 35.412 1.00 53.19 118 PRO A O 1
ATOM 935 N N . ALA A 1 119 ? -33.700 -32.528 33.508 1.00 50.75 119 ALA A N 1
ATOM 936 C CA . ALA A 1 119 ? -34.107 -33.647 32.662 1.00 50.75 119 ALA A CA 1
ATOM 937 C C . ALA A 1 119 ? -32.929 -34.598 32.314 1.00 50.75 119 ALA A C 1
ATOM 939 O O . ALA A 1 119 ? -31.768 -34.173 32.298 1.00 50.75 119 ALA A O 1
ATOM 940 N N . PRO A 1 120 ? -33.199 -35.888 32.028 1.00 55.16 120 PRO A N 1
ATOM 941 C CA . PRO A 1 120 ? -32.177 -36.927 31.920 1.00 55.16 120 PRO A CA 1
ATOM 942 C C . PRO A 1 120 ? -31.413 -36.897 30.587 1.00 55.16 120 PRO A C 1
ATOM 944 O O . PRO A 1 120 ? -31.993 -36.844 29.504 1.00 55.16 120 PRO A O 1
ATOM 947 N N . ARG A 1 121 ? -30.081 -37.006 30.676 1.00 41.12 121 ARG A N 1
ATOM 948 C CA . ARG A 1 121 ? -29.168 -37.234 29.544 1.00 41.12 121 ARG A CA 1
ATOM 949 C C . ARG A 1 121 ? -29.261 -38.685 29.064 1.00 41.12 121 ARG A C 1
ATOM 951 O O . ARG A 1 121 ? -28.897 -39.598 29.804 1.00 41.12 121 ARG A O 1
ATOM 958 N N . MET A 1 122 ? -29.652 -38.886 27.807 1.00 47.22 122 MET A N 1
ATOM 959 C CA . MET A 1 122 ? -29.428 -40.145 27.092 1.00 47.22 122 MET A CA 1
ATOM 960 C C . MET A 1 122 ? -27.970 -40.244 26.616 1.00 47.22 122 MET A C 1
ATOM 962 O O . MET A 1 122 ? -27.450 -39.336 25.970 1.00 47.22 122 MET A O 1
ATOM 966 N N . ARG A 1 123 ? -27.315 -41.360 26.956 1.00 44.38 123 ARG A N 1
ATOM 967 C CA . ARG A 1 123 ? -26.042 -41.826 26.382 1.00 44.38 123 ARG A CA 1
ATOM 968 C C . ARG A 1 123 ? -26.306 -42.574 25.069 1.00 44.38 123 ARG A C 1
ATOM 970 O O . ARG A 1 123 ? -27.210 -43.406 25.060 1.00 44.38 123 ARG A O 1
ATOM 977 N N . PRO A 1 124 ? -25.448 -42.431 24.048 1.00 50.88 124 PRO A N 1
ATOM 978 C CA . PRO A 1 124 ? -25.180 -43.488 23.082 1.00 50.88 124 PRO A CA 1
ATOM 979 C C . PRO A 1 124 ? -23.852 -44.218 23.389 1.00 50.88 124 PRO A C 1
ATOM 981 O O . PRO A 1 124 ? -23.034 -43.716 24.167 1.00 50.88 124 PRO A O 1
ATOM 984 N N . PRO A 1 125 ? -23.665 -45.434 22.843 1.00 55.00 125 PRO A N 1
ATOM 985 C CA . PRO A 1 125 ? -22.711 -46.419 23.340 1.00 55.00 125 PRO A CA 1
ATOM 986 C C . PRO A 1 125 ? -21.284 -46.244 22.814 1.00 55.00 125 PRO A C 1
ATOM 988 O O . PRO A 1 125 ? -21.025 -45.637 21.778 1.00 55.00 125 PRO A O 1
ATOM 991 N N . ALA A 1 126 ? -20.370 -46.840 23.576 1.00 38.34 126 ALA A N 1
ATOM 992 C CA . ALA A 1 126 ? -18.953 -46.959 23.301 1.00 38.34 126 ALA A CA 1
ATOM 993 C C . ALA A 1 126 ? -18.673 -47.813 22.054 1.00 38.34 126 ALA A C 1
ATOM 995 O O . ALA A 1 126 ? -19.170 -48.931 21.936 1.00 38.34 126 ALA A O 1
ATOM 996 N N . SER A 1 127 ? -17.788 -47.317 21.193 1.00 43.12 127 SER A N 1
ATOM 997 C CA . SER A 1 127 ? -17.051 -48.118 20.220 1.00 43.12 127 SER A CA 1
ATOM 998 C C . SER A 1 127 ? -15.559 -48.003 20.520 1.00 43.12 127 SER A C 1
ATOM 1000 O O . SER A 1 127 ? -14.949 -46.940 20.417 1.00 43.12 127 SER A O 1
ATOM 1002 N N . SER A 1 128 ? -15.012 -49.132 20.941 1.00 40.75 128 SER A N 1
ATOM 1003 C CA . SER A 1 128 ? -13.608 -49.460 21.141 1.00 40.75 128 SER A CA 1
ATOM 1004 C C . SER A 1 128 ? -12.811 -49.420 19.836 1.00 40.75 128 SER A C 1
ATOM 1006 O O . SER A 1 128 ? -13.149 -50.161 18.916 1.00 40.75 128 SER A O 1
ATOM 1008 N N . VAL A 1 129 ? -11.703 -48.675 19.794 1.00 45.19 129 VAL A N 1
ATOM 1009 C CA . VAL A 1 129 ? -10.568 -48.972 18.904 1.00 45.19 129 VAL A CA 1
ATOM 1010 C C . VAL A 1 129 ? -9.263 -48.720 19.663 1.00 45.19 129 VAL A C 1
ATOM 1012 O O . VAL A 1 129 ? -9.012 -47.631 20.175 1.00 45.19 129 VAL A O 1
ATOM 1015 N N . GLN A 1 130 ? -8.479 -49.790 19.777 1.00 38.28 130 GLN A N 1
ATOM 1016 C CA . GLN A 1 130 ? -7.118 -49.854 20.303 1.00 38.28 130 GLN A CA 1
ATOM 1017 C C . GLN A 1 130 ? -6.100 -49.242 19.330 1.00 38.28 130 GLN A C 1
ATOM 1019 O O . GLN A 1 130 ? -6.296 -49.344 18.125 1.00 38.28 130 GLN A O 1
ATOM 1024 N N . GLN A 1 131 ? -4.978 -48.775 19.899 1.00 37.94 131 GLN A N 1
ATOM 1025 C CA . GLN A 1 131 ? -3.588 -48.704 19.380 1.00 37.94 131 GLN A CA 1
ATOM 1026 C C . GLN A 1 131 ? -3.002 -47.292 19.514 1.00 37.94 131 GLN A C 1
ATOM 1028 O O . GLN A 1 131 ? -3.697 -46.308 19.318 1.00 37.94 131 GLN A O 1
ATOM 1033 N N . ALA A 1 132 ? -1.722 -47.064 19.785 1.00 35.25 132 ALA A N 1
ATOM 1034 C CA . ALA A 1 132 ? -0.638 -47.809 20.418 1.00 35.25 132 ALA A CA 1
ATOM 1035 C C . ALA A 1 132 ? 0.387 -46.711 20.779 1.00 35.25 132 ALA A C 1
ATOM 1037 O O . ALA A 1 132 ? 0.709 -45.874 19.938 1.00 35.25 132 ALA A O 1
ATOM 1038 N N . ARG A 1 133 ? 0.844 -46.643 22.035 1.00 38.72 133 ARG A N 1
ATOM 1039 C CA . ARG A 1 133 ? 1.753 -45.589 22.528 1.00 38.72 133 ARG A CA 1
ATOM 1040 C C . ARG A 1 133 ? 3.128 -46.202 22.818 1.00 38.72 133 ARG A C 1
ATOM 1042 O O . ARG A 1 133 ? 3.180 -47.082 23.676 1.00 38.72 133 ARG A O 1
ATOM 1049 N N . PRO A 1 134 ? 4.220 -45.779 22.156 1.00 53.97 134 PRO A N 1
ATOM 1050 C CA . PRO A 1 134 ? 5.548 -46.266 22.489 1.00 53.97 134 PRO A CA 1
ATOM 1051 C C . PRO A 1 134 ? 6.129 -45.498 23.682 1.00 53.97 134 PRO A C 1
ATOM 1053 O O . PRO A 1 134 ? 6.122 -44.268 23.748 1.00 53.97 134 PRO A O 1
ATOM 1056 N N . THR A 1 135 ? 6.605 -46.287 24.634 1.00 43.06 135 THR A N 1
ATOM 1057 C CA . THR A 1 135 ? 7.374 -45.960 25.832 1.00 43.06 135 THR A CA 1
ATOM 1058 C C . THR A 1 135 ? 8.821 -45.615 25.472 1.00 43.06 135 THR A C 1
ATOM 1060 O O . THR A 1 135 ? 9.446 -46.331 24.694 1.00 43.06 135 THR A O 1
ATOM 1063 N N . LEU A 1 136 ? 9.386 -44.586 26.111 1.00 48.69 136 LEU A N 1
ATOM 1064 C CA . LEU A 1 136 ? 10.836 -44.402 26.241 1.00 48.69 136 LEU A CA 1
ATOM 1065 C C . LEU A 1 136 ? 11.198 -44.099 27.712 1.00 48.69 136 LEU A C 1
ATOM 1067 O O . LEU A 1 136 ? 10.393 -43.470 28.406 1.00 48.69 136 LEU A O 1
ATOM 1071 N N . PRO A 1 137 ? 12.355 -44.589 28.202 1.00 55.53 137 PRO A N 1
ATOM 1072 C CA . PRO A 1 137 ? 12.691 -44.663 29.626 1.00 55.53 137 PRO A CA 1
ATOM 1073 C C . PRO A 1 137 ? 13.437 -43.423 30.164 1.00 55.53 137 PRO A C 1
ATOM 1075 O O . PRO A 1 137 ? 13.934 -42.615 29.377 1.00 55.53 137 PRO A O 1
ATOM 1078 N N . PRO A 1 138 ? 13.550 -43.277 31.502 1.00 53.50 138 PRO A N 1
ATOM 1079 C CA . PRO A 1 138 ? 14.212 -42.148 32.145 1.00 53.50 138 PRO A CA 1
ATOM 1080 C C . PRO A 1 138 ? 15.685 -42.446 32.462 1.00 53.50 138 PRO A C 1
ATOM 1082 O O . PRO A 1 138 ? 16.021 -43.549 32.894 1.00 53.50 138 PRO A O 1
ATOM 1085 N N . THR A 1 139 ? 16.544 -41.428 32.366 1.00 42.88 139 THR A N 1
ATOM 1086 C CA . THR A 1 139 ? 17.915 -41.494 32.893 1.00 42.88 139 THR A CA 1
ATOM 1087 C C . THR A 1 139 ? 18.188 -40.295 33.798 1.00 42.88 139 THR A C 1
ATOM 1089 O O . THR A 1 139 ? 18.229 -39.150 33.356 1.00 42.88 139 THR A O 1
ATOM 1092 N N . HIS A 1 140 ? 18.366 -40.587 35.087 1.00 42.50 140 HIS A N 1
ATOM 1093 C CA . HIS A 1 140 ? 18.950 -39.717 36.105 1.00 42.50 140 HIS A CA 1
ATOM 1094 C C . HIS A 1 140 ? 20.486 -39.771 36.040 1.00 42.50 140 HIS A C 1
ATOM 1096 O O . HIS A 1 140 ? 21.039 -40.863 35.966 1.00 42.50 140 HIS A O 1
ATOM 1102 N N . ALA A 1 141 ? 21.155 -38.621 36.188 1.00 38.84 141 ALA A N 1
ATOM 1103 C CA . ALA A 1 141 ? 22.458 -38.445 36.862 1.00 38.84 141 ALA A CA 1
ATOM 1104 C C . ALA A 1 141 ? 22.730 -36.927 36.978 1.00 38.84 141 ALA A C 1
ATOM 1106 O O . ALA A 1 141 ? 22.830 -36.239 35.972 1.00 38.84 141 ALA A O 1
ATOM 1107 N N . GLN A 1 142 ? 22.572 -36.297 38.148 1.00 37.66 142 GLN A N 1
ATOM 1108 C CA . GLN A 1 142 ? 23.625 -36.041 39.149 1.00 37.66 142 GLN A CA 1
ATOM 1109 C C . GLN A 1 142 ? 24.945 -35.478 38.584 1.00 37.66 142 GLN A C 1
ATOM 1111 O O . GLN A 1 142 ? 25.737 -36.238 38.037 1.00 37.66 142 GLN A O 1
ATOM 1116 N N . ARG A 1 143 ? 25.249 -34.197 38.872 1.00 34.69 143 ARG A N 1
ATOM 1117 C CA . ARG A 1 143 ? 26.538 -33.780 39.476 1.00 34.69 143 ARG A CA 1
ATOM 1118 C C . ARG A 1 143 ? 26.580 -32.299 39.904 1.00 34.69 143 ARG A C 1
ATOM 1120 O O . ARG A 1 143 ? 26.539 -31.396 39.084 1.00 34.69 143 ARG A O 1
ATOM 1127 N N . SER A 1 144 ? 26.633 -32.132 41.226 1.00 36.34 144 SER A N 1
ATOM 1128 C CA . SER A 1 144 ? 27.507 -31.275 42.054 1.00 36.34 144 SER A CA 1
ATOM 1129 C C . SER A 1 144 ? 28.115 -29.950 41.544 1.00 36.34 144 SER A C 1
ATOM 1131 O O . SER A 1 144 ? 28.853 -29.901 40.567 1.00 36.34 144 SER A O 1
ATOM 1133 N N . VAL A 1 145 ? 27.911 -28.955 42.414 1.00 42.25 145 VAL A N 1
ATOM 1134 C CA . VAL A 1 145 ? 28.568 -27.653 42.680 1.00 42.25 145 VAL A CA 1
ATOM 1135 C C . VAL A 1 145 ? 30.079 -27.789 43.018 1.00 42.25 145 VAL A C 1
ATOM 1137 O O . VAL A 1 145 ? 30.478 -28.858 43.484 1.00 42.25 145 VAL A O 1
ATOM 1140 N N . PRO A 1 146 ? 30.929 -26.765 42.755 1.00 51.47 146 PRO A N 1
ATOM 1141 C CA . PRO A 1 146 ? 31.461 -25.826 43.787 1.00 51.47 146 PRO A CA 1
ATOM 1142 C C . PRO A 1 146 ? 31.432 -24.351 43.288 1.00 51.47 146 PRO A C 1
ATOM 1144 O O . PRO A 1 146 ? 31.527 -24.118 42.090 1.00 51.47 146 PRO A O 1
ATOM 1147 N N . VAL A 1 147 ? 31.076 -23.296 44.039 1.00 39.09 147 VAL A N 1
ATOM 1148 C CA . VAL A 1 147 ? 31.643 -22.616 45.234 1.00 39.09 147 VAL A CA 1
ATOM 1149 C C . VAL A 1 147 ? 33.064 -22.031 45.074 1.00 39.09 147 VAL A C 1
ATOM 1151 O O . VAL A 1 147 ? 34.034 -22.774 44.998 1.00 39.09 147 VAL A O 1
ATOM 1154 N N . ALA A 1 148 ? 33.094 -20.689 45.193 1.00 37.66 148 ALA A N 1
ATOM 1155 C CA . ALA A 1 148 ? 34.133 -19.745 45.658 1.00 37.66 148 ALA A CA 1
ATOM 1156 C C . ALA A 1 148 ? 35.277 -19.279 44.728 1.00 37.66 148 ALA A C 1
ATOM 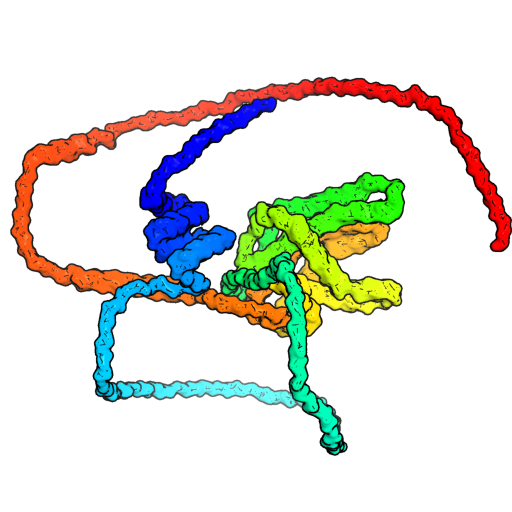1158 O O . ALA A 1 148 ? 36.117 -20.072 44.324 1.00 37.66 148 ALA A O 1
ATOM 1159 N N . GLN A 1 149 ? 35.328 -17.950 44.512 1.00 34.72 149 GLN A N 1
ATOM 1160 C CA . GLN A 1 149 ? 36.464 -17.009 44.704 1.00 34.72 149 GLN A CA 1
ATOM 1161 C C . GLN A 1 149 ? 36.042 -15.635 44.124 1.00 34.72 149 GLN A C 1
ATOM 1163 O O . GLN A 1 149 ? 35.691 -15.549 42.953 1.00 34.72 149 GLN A O 1
ATOM 1168 N N . ASP A 1 150 ? 35.710 -14.625 44.930 1.00 33.22 150 ASP A N 1
ATOM 1169 C CA . ASP A 1 150 ? 36.558 -13.666 45.672 1.00 33.22 150 ASP A CA 1
ATOM 1170 C C . ASP A 1 150 ? 37.196 -12.533 44.838 1.00 33.22 150 ASP A C 1
ATOM 1172 O O . ASP A 1 150 ? 37.927 -12.780 43.884 1.00 33.22 150 ASP A O 1
ATOM 1176 N N . MET A 1 151 ? 36.988 -11.306 45.360 1.00 37.25 151 MET A N 1
ATOM 1177 C CA . MET A 1 151 ? 37.738 -10.038 45.199 1.00 37.25 151 MET A CA 1
ATOM 1178 C C . MET A 1 151 ? 37.364 -9.049 44.063 1.00 37.25 151 MET A C 1
ATOM 1180 O O . MET A 1 151 ? 37.040 -9.461 42.955 1.00 37.25 151 MET A O 1
ATOM 1184 N N . PRO A 1 152 ? 37.574 -7.723 44.257 1.00 51.47 152 PRO A N 1
ATOM 1185 C CA . PRO A 1 152 ? 37.345 -6.948 45.479 1.00 51.47 152 PRO A CA 1
ATOM 1186 C C . PRO A 1 152 ? 36.651 -5.587 45.252 1.00 51.47 152 PRO A C 1
ATOM 1188 O O . PRO A 1 152 ? 36.554 -5.041 44.155 1.00 51.47 152 PRO A O 1
ATOM 1191 N N . VAL A 1 153 ? 36.229 -5.038 46.389 1.00 43.34 153 VAL A N 1
ATOM 1192 C CA . VAL A 1 153 ? 35.813 -3.660 46.664 1.00 43.34 153 VAL A CA 1
ATOM 1193 C C . VAL A 1 153 ? 36.958 -2.673 46.402 1.00 43.34 153 VAL A C 1
ATOM 1195 O O . VAL A 1 153 ? 38.083 -2.904 46.843 1.00 43.34 153 VAL A O 1
ATOM 1198 N N . GLN A 1 154 ? 36.658 -1.532 45.773 1.00 35.44 154 GLN A N 1
ATOM 1199 C CA . GLN A 1 154 ? 37.506 -0.340 45.822 1.00 35.44 154 GLN A CA 1
ATOM 1200 C C . GLN A 1 154 ? 36.647 0.901 46.104 1.00 35.44 154 GLN A C 1
ATOM 1202 O O . GLN A 1 154 ? 35.695 1.203 45.386 1.00 35.44 154 GLN A O 1
ATOM 1207 N N . GLU A 1 155 ? 36.980 1.559 47.210 1.00 39.47 155 GLU A N 1
ATOM 1208 C CA . GLU A 1 155 ? 36.379 2.776 47.757 1.00 39.47 155 GLU A CA 1
ATOM 1209 C C . GLU A 1 155 ? 37.074 4.058 47.210 1.00 39.47 155 GLU A C 1
ATOM 1211 O O . GLU A 1 155 ? 38.018 3.952 46.424 1.00 39.47 155 GLU A O 1
ATOM 1216 N N . PRO A 1 156 ? 36.591 5.276 47.546 1.00 50.16 156 PRO A N 1
ATOM 1217 C CA . PRO A 1 156 ? 36.560 6.429 46.646 1.00 50.16 156 PRO A CA 1
ATOM 1218 C C . PRO A 1 156 ? 37.793 7.342 46.719 1.00 50.16 156 PRO A C 1
ATOM 1220 O O . PRO A 1 156 ? 38.418 7.514 47.763 1.00 50.16 156 PRO A O 1
ATOM 1223 N N . GLY A 1 157 ? 38.078 8.020 45.602 1.00 36.25 157 GLY A N 1
ATOM 1224 C CA . GLY A 1 157 ? 39.145 9.014 45.469 1.00 36.25 157 GLY A CA 1
ATOM 1225 C C . GLY A 1 157 ? 38.663 10.310 44.809 1.00 36.25 157 GLY A C 1
ATOM 1226 O O . GLY A 1 157 ? 38.009 10.298 43.772 1.00 36.25 157 GLY A O 1
ATOM 1227 N N . GLN A 1 158 ? 38.985 11.420 45.463 1.00 34.91 158 GLN A N 1
ATOM 1228 C CA . GLN A 1 158 ? 38.611 12.815 45.225 1.00 34.91 158 GLN A CA 1
ATOM 1229 C C . GLN A 1 158 ? 38.967 13.411 43.835 1.00 34.91 158 GLN A C 1
ATOM 1231 O O . GLN A 1 158 ? 40.011 13.120 43.265 1.00 34.91 158 GLN A O 1
ATOM 1236 N N . GLN A 1 159 ? 38.069 14.295 43.359 1.00 38.69 159 GLN A N 1
ATOM 1237 C CA . GLN A 1 159 ? 38.225 15.590 42.639 1.00 38.69 159 GLN A CA 1
ATOM 1238 C C . GLN A 1 159 ? 39.627 16.042 42.139 1.00 38.69 159 GLN A C 1
ATOM 1240 O O . GLN A 1 159 ? 40.602 15.882 42.867 1.00 38.69 159 GLN A O 1
ATOM 1245 N N . PRO A 1 160 ? 39.737 16.770 40.988 1.00 48.09 160 PRO A N 1
ATOM 1246 C CA . PRO A 1 160 ? 39.246 18.160 40.922 1.00 48.09 160 PRO A CA 1
ATOM 1247 C C . PRO A 1 160 ? 38.735 18.718 39.569 1.00 48.09 160 PRO A C 1
ATOM 1249 O O . PRO A 1 160 ? 39.074 18.287 38.472 1.00 48.09 160 PRO A O 1
ATOM 1252 N N . CYS A 1 161 ? 37.932 19.776 39.724 1.00 37.41 161 CYS A N 1
ATOM 1253 C CA . CYS A 1 161 ? 37.635 20.909 38.844 1.00 37.41 161 CYS A CA 1
ATOM 1254 C C . CYS A 1 161 ? 38.295 20.976 37.451 1.00 37.41 161 CYS A C 1
ATOM 1256 O O . CYS A 1 161 ? 39.493 21.233 37.326 1.00 37.41 161 CYS A O 1
ATOM 1258 N N . ARG A 1 162 ? 37.461 21.059 36.403 1.00 35.41 162 ARG A N 1
ATOM 1259 C CA . ARG A 1 162 ? 37.779 21.904 35.241 1.00 35.41 162 ARG A CA 1
ATOM 1260 C C . ARG A 1 162 ? 36.532 22.537 34.621 1.00 35.41 162 ARG A C 1
ATOM 1262 O O . ARG A 1 162 ? 35.709 21.878 34.000 1.00 35.41 162 ARG A O 1
ATOM 1269 N N . ARG A 1 163 ? 36.445 23.862 34.779 1.00 41.12 163 ARG A N 1
ATOM 1270 C CA . ARG A 1 163 ? 35.628 24.777 33.972 1.00 41.12 163 ARG A CA 1
ATOM 1271 C C . ARG A 1 163 ? 35.910 24.553 32.481 1.00 41.12 163 ARG A C 1
ATOM 1273 O O . ARG A 1 163 ? 37.071 24.638 32.080 1.00 41.12 163 ARG A O 1
ATOM 1280 N N . ARG A 1 164 ? 34.870 24.452 31.646 1.00 38.47 164 ARG A N 1
ATOM 1281 C CA . ARG A 1 164 ? 34.915 25.037 30.297 1.00 38.47 164 ARG A CA 1
ATOM 1282 C C . ARG A 1 164 ? 33.521 25.387 29.771 1.00 38.47 164 ARG A C 1
ATOM 1284 O O . ARG A 1 164 ? 32.648 24.537 29.692 1.00 38.47 164 ARG A O 1
ATOM 1291 N N . ALA A 1 165 ? 33.395 26.681 29.483 1.00 38.84 165 ALA A N 1
ATOM 1292 C CA . ALA A 1 165 ? 32.494 27.390 28.582 1.00 38.84 165 ALA A CA 1
ATOM 1293 C C . ALA A 1 165 ? 31.286 26.627 28.014 1.00 38.84 165 ALA A C 1
ATOM 1295 O O . ALA A 1 165 ? 31.424 25.708 27.210 1.00 38.84 165 ALA A O 1
ATOM 1296 N N . GLY A 1 166 ? 30.100 27.132 28.364 1.00 38.00 166 GLY A N 1
ATOM 1297 C CA . GLY A 1 166 ? 28.856 26.827 27.678 1.00 38.00 166 GLY A CA 1
ATOM 1298 C C . GLY A 1 166 ? 28.947 27.211 26.205 1.00 38.00 166 GLY A C 1
ATOM 1299 O O . GLY A 1 166 ? 29.092 28.381 25.860 1.00 38.00 166 GLY A O 1
ATOM 1300 N N . SER A 1 167 ? 28.847 26.200 25.351 1.00 35.66 167 SER A N 1
ATOM 1301 C CA . SER A 1 167 ? 28.394 26.363 23.980 1.00 35.66 167 SER A CA 1
ATOM 1302 C C . SER A 1 167 ? 26.933 25.932 23.958 1.00 35.66 167 SER A C 1
ATOM 1304 O O . SER A 1 167 ? 26.580 24.844 24.414 1.00 35.66 167 SER A O 1
ATOM 1306 N N . GLY A 1 168 ? 26.068 26.840 23.512 1.00 39.22 168 GLY A N 1
ATOM 1307 C CA . GLY A 1 168 ? 24.672 26.543 23.245 1.00 39.22 168 GLY A CA 1
ATOM 1308 C C . GLY A 1 168 ? 24.599 25.508 22.132 1.00 39.22 168 GLY A C 1
ATOM 1309 O O . GLY A 1 168 ? 24.745 25.831 20.957 1.00 39.22 168 GLY A O 1
ATOM 1310 N N . HIS A 1 169 ? 24.413 24.252 22.509 1.00 35.62 169 HIS A N 1
ATOM 1311 C CA . HIS A 1 169 ? 23.870 23.232 21.634 1.00 35.62 169 HIS A CA 1
ATOM 1312 C C . HIS A 1 169 ? 22.519 22.860 22.206 1.00 35.62 169 HIS A C 1
ATOM 1314 O O . HIS A 1 169 ? 22.402 22.150 23.202 1.00 35.62 169 HIS A O 1
ATOM 1320 N N . SER A 1 170 ? 21.505 23.447 21.581 1.00 36.62 170 SER A N 1
ATOM 1321 C CA . SER A 1 170 ? 20.111 23.064 21.666 1.00 36.62 170 SER A CA 1
ATOM 1322 C C . SER A 1 170 ? 20.028 21.554 21.464 1.00 36.62 170 SER A C 1
ATOM 1324 O O . SER A 1 170 ? 20.085 21.063 20.339 1.00 36.62 170 SER A O 1
ATOM 1326 N N . ALA A 1 171 ? 19.951 20.810 22.565 1.00 33.44 171 ALA A N 1
ATOM 1327 C CA . ALA A 1 171 ? 19.596 19.406 22.523 1.00 33.44 171 ALA A CA 1
ATOM 1328 C C . ALA A 1 171 ? 18.228 19.296 21.824 1.00 33.44 171 ALA A C 1
ATOM 1330 O O . ALA A 1 171 ? 17.331 20.095 22.129 1.00 33.44 171 ALA A O 1
ATOM 1331 N N . PRO A 1 172 ? 18.053 18.366 20.871 1.00 44.47 172 PRO A N 1
ATOM 1332 C CA . PRO A 1 172 ? 16.762 18.158 20.247 1.00 44.47 172 PRO A CA 1
ATOM 1333 C C . PRO A 1 172 ? 15.806 17.691 21.343 1.00 44.47 172 PRO A C 1
ATOM 1335 O O . PRO A 1 172 ? 15.977 16.621 21.921 1.00 44.47 172 PRO A O 1
ATOM 1338 N N . ARG A 1 173 ? 14.842 18.556 21.675 1.00 39.56 173 ARG A N 1
ATOM 1339 C CA . ARG A 1 173 ? 13.739 18.247 22.582 1.00 39.56 173 ARG A CA 1
ATOM 1340 C C . ARG A 1 173 ? 13.079 16.962 22.111 1.00 39.56 173 ARG A C 1
ATOM 1342 O O . ARG A 1 173 ? 12.687 16.864 20.950 1.00 39.56 173 ARG A O 1
ATOM 1349 N N . ASP A 1 174 ? 12.969 16.037 23.053 1.00 35.53 174 ASP A N 1
ATOM 1350 C CA . ASP A 1 174 ? 12.308 14.750 22.950 1.00 35.53 174 ASP A CA 1
ATOM 1351 C C . ASP A 1 174 ? 11.103 14.792 22.012 1.00 35.53 174 ASP A C 1
ATOM 1353 O O . ASP A 1 174 ? 10.113 15.492 22.256 1.00 35.53 174 ASP A O 1
ATOM 1357 N N . ALA A 1 175 ? 11.190 13.988 20.955 1.00 38.56 175 ALA A N 1
ATOM 1358 C CA . ALA A 1 175 ? 10.055 13.533 20.179 1.00 38.56 175 ALA A CA 1
ATOM 1359 C C . ALA A 1 175 ? 9.164 12.687 21.101 1.00 38.56 175 ALA A C 1
ATOM 1361 O O . ALA A 1 175 ? 9.192 11.458 21.077 1.00 38.56 175 ALA A O 1
ATOM 1362 N N . ARG A 1 176 ? 8.396 13.351 21.972 1.00 35.72 176 ARG A N 1
ATOM 1363 C CA . ARG A 1 176 ? 7.289 12.719 22.678 1.00 35.72 176 ARG A CA 1
ATOM 1364 C C . ARG A 1 176 ? 6.304 12.262 21.619 1.00 35.72 176 ARG A C 1
ATOM 1366 O O . ARG A 1 176 ? 5.646 13.075 20.978 1.00 35.72 176 ARG A O 1
ATOM 1373 N N . SER A 1 177 ? 6.325 10.946 21.432 1.00 40.00 177 SER A N 1
ATOM 1374 C CA . SER A 1 177 ? 5.368 10.103 20.734 1.00 40.00 177 SER A CA 1
ATOM 1375 C C . SER A 1 177 ? 4.016 10.791 20.581 1.00 40.00 177 SER A C 1
ATOM 1377 O O . SER A 1 177 ? 3.238 10.886 21.527 1.00 40.00 177 SER A O 1
ATOM 1379 N N . TYR A 1 178 ? 3.779 11.295 19.376 1.00 38.59 178 TYR A N 1
ATOM 1380 C CA . TYR A 1 178 ? 2.471 11.698 18.900 1.00 38.59 178 TYR A CA 1
ATOM 1381 C C . TYR A 1 178 ? 1.644 10.414 18.787 1.00 38.59 178 TYR A C 1
ATOM 1383 O O . TYR A 1 178 ? 1.805 9.650 17.834 1.00 38.59 178 TYR A O 1
ATOM 1391 N N . VAL A 1 179 ? 0.885 10.105 19.837 1.00 44.22 179 VAL A N 1
ATOM 1392 C CA . VAL A 1 179 ? -0.053 8.984 19.856 1.00 44.22 179 VAL A CA 1
ATOM 1393 C C . VAL A 1 179 ? -1.361 9.527 19.299 1.00 44.22 179 VAL A C 1
ATOM 1395 O O . VAL A 1 179 ? -2.116 10.187 20.010 1.00 44.22 179 VAL A O 1
ATOM 1398 N N . ASP A 1 180 ? -1.585 9.304 18.005 1.00 40.50 180 ASP A N 1
ATOM 1399 C CA . ASP A 1 180 ? -2.916 9.454 17.423 1.00 40.50 180 ASP A CA 1
ATOM 1400 C C . ASP A 1 180 ? -3.853 8.496 18.161 1.00 40.50 180 ASP A C 1
ATOM 1402 O O . ASP A 1 180 ? -3.636 7.283 18.210 1.00 40.50 180 ASP A O 1
ATOM 1406 N N . THR A 1 181 ? -4.869 9.059 18.804 1.00 43.03 181 THR A N 1
ATOM 1407 C CA . THR A 1 181 ? -5.839 8.302 19.591 1.00 43.03 181 THR A CA 1
ATOM 1408 C C . THR A 1 181 ? -6.911 7.768 18.649 1.00 43.03 181 THR A C 1
ATOM 1410 O O . THR A 1 181 ? -7.826 8.471 18.231 1.00 43.03 181 THR A O 1
ATOM 1413 N N . VAL A 1 182 ? -6.758 6.505 18.255 1.00 46.25 182 VAL A N 1
ATOM 1414 C CA . VAL A 1 182 ? -7.630 5.846 17.276 1.00 46.25 182 VAL A CA 1
ATOM 1415 C C . VAL A 1 182 ? -8.977 5.491 17.910 1.00 46.25 182 VAL A C 1
ATOM 1417 O O . VAL A 1 182 ? -9.048 4.695 18.850 1.00 46.25 182 VAL A O 1
ATOM 1420 N N . GLN A 1 183 ? -10.069 6.035 17.364 1.00 44.38 183 GLN A N 1
ATOM 1421 C CA . GLN A 1 183 ? -11.430 5.637 17.726 1.00 44.38 183 GLN A CA 1
ATOM 1422 C C . GLN A 1 183 ? -11.814 4.297 17.058 1.00 44.38 183 GLN A C 1
ATOM 1424 O O . GLN A 1 183 ? -12.435 4.237 16.003 1.00 44.38 183 GLN A O 1
ATOM 1429 N N . VAL A 1 184 ? -11.446 3.182 17.690 1.00 51.81 184 VAL A N 1
ATOM 1430 C CA . VAL A 1 184 ? -11.874 1.809 17.355 1.00 51.81 184 VAL A CA 1
ATOM 1431 C C . VAL A 1 184 ? -13.389 1.556 17.572 1.00 51.81 184 VAL A C 1
ATOM 1433 O O . VAL A 1 184 ? -13.816 1.088 18.634 1.00 51.81 184 VAL A O 1
ATOM 1436 N N . ARG A 1 185 ? -14.233 1.806 16.563 1.00 53.19 185 ARG A N 1
ATOM 1437 C CA . ARG A 1 185 ? -15.583 1.207 16.486 1.00 53.19 185 ARG A CA 1
ATOM 1438 C C . ARG A 1 185 ? -15.414 -0.311 16.571 1.00 53.19 185 ARG A C 1
ATOM 1440 O O . ARG A 1 185 ? -14.582 -0.888 15.873 1.00 53.19 185 ARG A O 1
ATOM 1447 N N . GLN A 1 186 ? -16.163 -0.973 17.454 1.00 58.38 186 GLN A N 1
ATOM 1448 C CA . GLN A 1 186 ? -16.143 -2.435 17.465 1.00 58.38 186 GLN A CA 1
ATOM 1449 C C . GLN A 1 186 ? -16.786 -2.922 16.162 1.00 58.38 186 GLN A C 1
ATOM 1451 O O . GLN A 1 186 ? -17.904 -2.492 15.877 1.00 58.38 186 GLN A O 1
ATOM 1456 N N . PRO A 1 187 ? -16.102 -3.761 15.367 1.00 59.38 187 PRO A N 1
ATOM 1457 C CA . PRO A 1 187 ? -16.721 -4.375 14.204 1.00 59.38 187 PRO A CA 1
ATOM 1458 C C . PRO A 1 187 ? -17.906 -5.211 14.687 1.00 59.38 187 PRO A C 1
ATOM 1460 O O . PRO A 1 187 ? -17.770 -6.003 15.627 1.00 59.38 187 PRO A O 1
ATOM 1463 N N . ASP A 1 188 ? -19.063 -5.025 14.059 1.00 65.81 188 ASP A N 1
ATOM 1464 C CA . ASP A 1 188 ? -20.201 -5.911 14.261 1.00 65.81 188 ASP A CA 1
ATOM 1465 C C . ASP A 1 188 ? -19.720 -7.318 13.880 1.00 65.81 188 ASP A C 1
ATOM 1467 O O . ASP A 1 188 ? -19.267 -7.543 12.759 1.00 65.81 188 ASP A O 1
ATOM 1471 N N . GLY A 1 189 ? -19.697 -8.241 14.848 1.00 64.38 189 GLY A N 1
ATOM 1472 C CA . GLY A 1 189 ? -18.950 -9.509 14.796 1.00 64.38 189 GLY A CA 1
ATOM 1473 C C . GLY A 1 189 ? -19.421 -10.545 13.764 1.00 64.38 189 GLY A C 1
ATOM 1474 O O . GLY A 1 189 ? -19.269 -11.741 14.002 1.00 64.38 189 GLY A O 1
ATOM 1475 N N . GLY A 1 190 ? -20.013 -10.115 12.652 1.00 75.81 190 GLY A N 1
ATOM 1476 C CA . GLY A 1 190 ? -20.570 -10.953 11.600 1.00 75.81 190 GLY A CA 1
ATOM 1477 C C . GLY A 1 190 ? -20.208 -10.551 10.169 1.00 75.81 190 GLY A C 1
ATOM 1478 O O . GLY A 1 190 ? -20.686 -11.230 9.266 1.00 75.81 190 GLY A O 1
ATOM 1479 N N . GLU A 1 191 ? -19.393 -9.514 9.930 1.00 83.25 191 GLU A N 1
ATOM 1480 C CA . GLU A 1 191 ? -18.974 -9.198 8.554 1.00 83.25 191 GLU A CA 1
ATOM 1481 C C . GLU A 1 191 ? -18.171 -10.368 7.963 1.00 83.25 191 GLU A C 1
ATOM 1483 O O . GLU A 1 191 ? -17.175 -10.847 8.517 1.00 83.25 191 GLU A O 1
ATOM 1488 N N . SER A 1 192 ? -18.637 -10.877 6.828 1.00 90.19 192 SER A N 1
ATOM 1489 C CA . SER A 1 192 ? -17.960 -11.947 6.111 1.00 90.19 192 SER A CA 1
ATOM 1490 C C . SER A 1 192 ? -16.710 -11.404 5.410 1.00 90.19 192 SER A C 1
ATOM 1492 O O . SER A 1 192 ? -16.692 -10.292 4.894 1.00 90.19 192 SER A O 1
ATOM 1494 N N . PHE A 1 193 ? -15.655 -12.218 5.293 1.00 89.75 193 PHE A N 1
ATOM 1495 C CA . PHE A 1 193 ? -14.444 -11.829 4.547 1.00 89.75 193 PHE A CA 1
ATOM 1496 C C . PHE A 1 193 ? -14.748 -11.414 3.093 1.00 89.75 193 PHE A C 1
ATOM 1498 O O . PHE A 1 193 ? -14.050 -10.594 2.510 1.00 89.75 193 PHE A O 1
ATOM 1505 N N . ILE A 1 194 ? -15.808 -11.970 2.497 1.00 92.25 194 ILE A N 1
ATOM 1506 C CA . ILE A 1 194 ? -16.249 -11.598 1.148 1.00 92.25 194 ILE A CA 1
ATOM 1507 C C . ILE A 1 194 ? -16.780 -10.160 1.133 1.00 92.25 194 ILE A C 1
ATOM 1509 O O . ILE A 1 194 ? -16.493 -9.431 0.187 1.00 92.25 194 ILE A O 1
ATOM 1513 N N . GLU A 1 195 ? -17.506 -9.732 2.167 1.00 91.88 195 GLU A N 1
ATOM 1514 C CA . GLU A 1 195 ? -17.950 -8.341 2.311 1.00 91.88 195 GLU A CA 1
ATOM 1515 C C . GLU A 1 195 ? -16.763 -7.395 2.509 1.00 91.88 195 GLU A C 1
ATOM 1517 O O . GLU A 1 195 ? -16.737 -6.353 1.863 1.00 91.88 195 GLU A O 1
ATOM 1522 N N . GLU A 1 196 ? -15.740 -7.779 3.286 1.00 92.06 196 GLU A N 1
ATOM 1523 C CA . GLU A 1 196 ? -14.496 -6.993 3.416 1.00 92.06 196 GLU A CA 1
ATOM 1524 C C . GLU A 1 196 ? -13.814 -6.785 2.045 1.00 92.06 196 GLU A C 1
ATOM 1526 O O . GLU A 1 196 ? -13.362 -5.683 1.713 1.00 92.06 196 GLU A O 1
ATOM 1531 N N . VAL A 1 197 ? -13.770 -7.832 1.212 1.00 93.56 197 VAL A N 1
ATOM 1532 C CA . VAL A 1 197 ? -13.210 -7.757 -0.147 1.00 93.56 197 VAL A CA 1
ATOM 1533 C C . VAL A 1 197 ? -14.081 -6.892 -1.057 1.00 93.56 197 VAL A C 1
ATOM 1535 O O . VAL A 1 197 ? -13.559 -6.016 -1.746 1.00 93.56 197 VAL A O 1
ATOM 1538 N N . GLN A 1 198 ? -15.401 -7.096 -1.060 1.00 94.75 198 GLN A N 1
ATOM 1539 C CA . GLN A 1 198 ? -16.330 -6.298 -1.866 1.00 94.75 198 GLN A CA 1
ATOM 1540 C C . GLN A 1 198 ? -16.294 -4.818 -1.482 1.00 94.75 198 GLN A C 1
ATOM 1542 O O . GLN A 1 198 ? -16.309 -3.965 -2.367 1.00 94.75 198 GLN A O 1
ATOM 1547 N N . ASP A 1 199 ? -16.212 -4.510 -0.1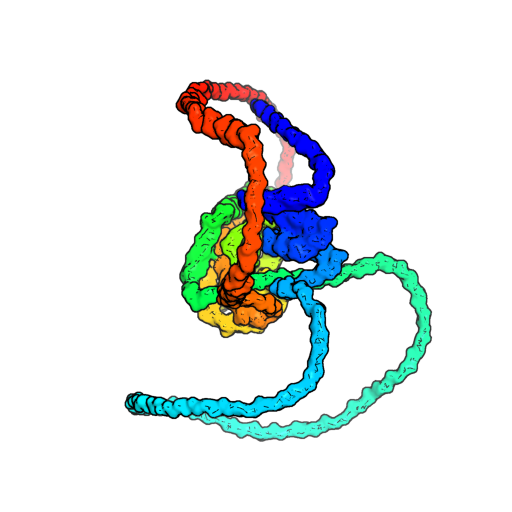90 1.00 93.50 199 ASP A N 1
ATOM 1548 C CA . ASP A 1 199 ? -16.040 -3.147 0.303 1.00 93.50 199 ASP A CA 1
ATOM 1549 C C . ASP A 1 199 ? -14.729 -2.532 -0.192 1.00 93.50 199 ASP A C 1
ATOM 1551 O O . ASP A 1 199 ? -14.723 -1.414 -0.700 1.00 93.50 199 ASP A O 1
ATOM 1555 N N . SER A 1 200 ? -13.635 -3.294 -0.159 1.00 94.75 200 SER A N 1
ATOM 1556 C CA . SER A 1 200 ? -12.338 -2.831 -0.666 1.00 94.75 200 SER A CA 1
ATOM 1557 C C . SER A 1 200 ? -12.369 -2.523 -2.169 1.00 94.75 200 SER A C 1
ATOM 1559 O O . SER A 1 200 ? -11.722 -1.580 -2.619 1.00 94.75 200 SER A O 1
ATOM 1561 N N . PHE A 1 201 ? -13.163 -3.261 -2.953 1.00 95.62 201 PHE A N 1
ATOM 1562 C CA . PHE A 1 201 ? -13.423 -2.913 -4.353 1.00 95.62 201 PHE A CA 1
ATOM 1563 C C . PHE A 1 201 ? -14.337 -1.693 -4.495 1.00 95.62 201 PHE A C 1
ATOM 1565 O O . PHE A 1 201 ? -14.047 -0.820 -5.307 1.00 95.62 201 PHE A O 1
ATOM 1572 N N . ARG A 1 202 ? -15.422 -1.594 -3.715 1.00 95.25 202 ARG A N 1
ATOM 1573 C CA . ARG A 1 202 ? -16.329 -0.429 -3.734 1.00 95.25 202 ARG A CA 1
ATOM 1574 C C . ARG A 1 202 ? -15.606 0.863 -3.372 1.00 95.25 202 ARG A C 1
ATOM 1576 O O . ARG A 1 202 ? -15.888 1.893 -3.974 1.00 95.25 202 ARG A O 1
ATOM 1583 N N . PHE A 1 203 ? -14.646 0.789 -2.455 1.00 94.31 203 PHE A N 1
ATOM 1584 C CA . PHE A 1 203 ? -13.796 1.904 -2.057 1.00 94.31 203 PHE A CA 1
ATOM 1585 C C . PHE A 1 203 ? -13.059 2.534 -3.248 1.00 94.31 203 PHE A C 1
ATOM 1587 O O . PHE A 1 203 ? -12.984 3.755 -3.339 1.00 94.31 203 PHE A O 1
ATOM 1594 N N . LEU A 1 204 ? -12.593 1.734 -4.217 1.00 94.19 204 LEU A N 1
ATOM 1595 C CA . LEU A 1 204 ? -11.959 2.265 -5.431 1.00 94.19 204 LEU A CA 1
ATOM 1596 C C . LEU A 1 204 ? -12.900 3.098 -6.303 1.00 94.19 204 LEU A C 1
ATOM 1598 O O . LEU A 1 204 ? -12.423 3.910 -7.090 1.00 94.19 204 LEU A O 1
ATOM 1602 N N . PHE A 1 205 ? -14.210 2.876 -6.194 1.00 95.56 205 PHE A N 1
ATOM 1603 C CA . PHE A 1 205 ? -15.235 3.557 -6.984 1.00 95.56 205 PHE A CA 1
ATOM 1604 C C . PHE A 1 205 ? -15.885 4.733 -6.249 1.00 95.56 205 PHE A C 1
ATOM 1606 O O . PHE A 1 205 ? -16.830 5.326 -6.769 1.00 95.56 205 PHE A O 1
ATOM 1613 N N . ARG A 1 206 ? -15.398 5.069 -5.049 1.00 93.19 206 ARG A N 1
ATOM 1614 C CA . ARG A 1 206 ? -15.944 6.136 -4.213 1.00 93.19 206 ARG A CA 1
ATOM 1615 C C . ARG A 1 206 ? -15.144 7.429 -4.398 1.00 93.19 206 ARG A C 1
ATOM 1617 O O . ARG A 1 206 ? -13.914 7.408 -4.453 1.00 93.19 206 ARG A O 1
ATOM 1624 N N . ASP A 1 207 ? -15.867 8.540 -4.507 1.00 93.50 207 ASP A N 1
ATOM 1625 C CA . ASP A 1 207 ? -15.339 9.905 -4.602 1.00 93.50 207 ASP A CA 1
ATOM 1626 C C . ASP A 1 207 ? -14.221 10.064 -5.653 1.00 93.50 207 ASP A C 1
ATOM 1628 O O . ASP A 1 207 ? -14.443 9.847 -6.846 1.00 93.50 207 ASP A O 1
ATOM 1632 N N . HIS A 1 208 ? -13.015 10.457 -5.237 1.00 92.56 208 HIS A N 1
ATOM 1633 C CA . HIS A 1 208 ? -11.871 10.735 -6.111 1.00 92.56 208 HIS A CA 1
ATOM 1634 C C . HIS A 1 208 ? -10.913 9.547 -6.296 1.00 92.56 208 HIS A C 1
ATOM 1636 O O . HIS A 1 208 ? -9.983 9.647 -7.097 1.00 92.56 208 HIS A O 1
ATOM 1642 N N . MET A 1 209 ? -11.140 8.401 -5.643 1.00 95.25 209 MET A N 1
ATOM 1643 C CA . MET A 1 209 ? -10.290 7.210 -5.806 1.00 95.25 209 MET A CA 1
ATOM 1644 C C . MET A 1 209 ? -10.183 6.693 -7.252 1.00 95.25 209 MET A C 1
ATOM 1646 O O . MET A 1 209 ? -9.069 6.322 -7.641 1.00 95.25 209 MET A O 1
ATOM 1650 N N . PRO A 1 210 ? -11.246 6.716 -8.091 1.00 95.81 210 PRO A N 1
ATOM 1651 C CA . PRO A 1 210 ? -11.124 6.350 -9.502 1.00 95.81 210 PRO A CA 1
ATOM 1652 C C . PRO A 1 210 ? -10.120 7.234 -10.236 1.00 95.81 210 PRO A C 1
ATOM 1654 O O . PRO A 1 210 ? -9.311 6.743 -11.021 1.00 95.81 210 PRO A O 1
ATOM 1657 N N . VAL A 1 211 ? -10.151 8.539 -9.950 1.00 96.19 211 VAL A N 1
ATOM 1658 C CA . VAL A 1 211 ? -9.264 9.529 -10.564 1.00 96.19 211 VAL A CA 1
ATOM 1659 C C . VAL A 1 211 ? -7.828 9.287 -10.111 1.00 96.19 211 VAL A C 1
ATOM 1661 O O . VAL A 1 211 ? -6.931 9.269 -10.949 1.00 96.19 211 VAL A O 1
ATOM 1664 N N . THR A 1 212 ? -7.607 9.011 -8.823 1.00 94.69 212 THR A N 1
ATOM 1665 C CA . THR A 1 212 ? -6.284 8.655 -8.290 1.00 94.69 212 THR A CA 1
ATOM 1666 C C . THR A 1 212 ? -5.743 7.379 -8.939 1.00 94.69 212 THR A C 1
ATOM 1668 O O . THR A 1 212 ? -4.602 7.358 -9.402 1.00 94.69 212 THR A O 1
ATOM 1671 N N . ALA A 1 213 ? -6.555 6.322 -9.040 1.00 96.06 213 ALA A N 1
ATOM 1672 C CA . ALA A 1 213 ? -6.145 5.055 -9.643 1.00 96.06 213 ALA A CA 1
ATOM 1673 C C . ALA A 1 213 ? -5.837 5.201 -11.143 1.00 96.06 213 ALA A C 1
ATOM 1675 O O . ALA A 1 213 ? -4.789 4.745 -11.606 1.00 96.06 213 ALA A O 1
ATOM 1676 N N . MET A 1 214 ? -6.703 5.880 -11.904 1.00 96.38 214 MET A N 1
ATOM 1677 C CA . MET A 1 214 ? -6.461 6.174 -13.321 1.00 96.38 214 MET A CA 1
ATOM 1678 C C . MET A 1 214 ? -5.220 7.052 -13.501 1.00 96.38 214 MET A C 1
ATOM 1680 O O . MET A 1 214 ? -4.378 6.750 -14.345 1.00 96.38 214 MET A O 1
ATOM 1684 N N . GLY A 1 215 ? -5.069 8.089 -12.675 1.00 96.12 215 GLY A N 1
ATOM 1685 C CA . GLY A 1 215 ? -3.923 8.992 -12.687 1.00 96.12 215 GLY A CA 1
ATOM 1686 C C . GLY A 1 215 ? -2.606 8.249 -12.483 1.00 96.12 215 GLY A C 1
ATOM 1687 O O . GLY A 1 215 ? -1.701 8.389 -13.298 1.00 96.12 215 GLY A O 1
ATOM 1688 N N . LEU A 1 216 ? -2.518 7.391 -11.462 1.00 95.50 216 LEU A N 1
ATOM 1689 C CA . LEU A 1 216 ? -1.329 6.573 -11.198 1.00 95.50 216 LEU A CA 1
ATOM 1690 C C . LEU A 1 216 ? -1.035 5.585 -12.337 1.00 95.50 216 LEU A C 1
ATOM 1692 O O . LEU A 1 216 ? 0.115 5.448 -12.751 1.00 95.50 216 LEU A O 1
ATOM 1696 N N . THR A 1 217 ? -2.066 4.940 -12.884 1.00 95.69 217 THR A N 1
ATOM 1697 C CA . THR A 1 217 ? -1.942 3.987 -14.004 1.00 95.69 217 THR A CA 1
ATOM 1698 C C . THR A 1 217 ? -1.373 4.668 -15.256 1.00 95.69 217 THR A C 1
ATOM 1700 O O . THR A 1 217 ? -0.434 4.171 -15.887 1.00 95.69 217 THR A O 1
ATOM 1703 N N . VAL A 1 218 ? -1.901 5.847 -15.597 1.00 96.00 218 VAL A N 1
ATOM 1704 C CA . VAL A 1 218 ? -1.412 6.662 -16.718 1.00 96.00 218 VAL A CA 1
ATOM 1705 C C . VAL A 1 218 ? 0.002 7.168 -16.438 1.00 96.00 218 VAL A C 1
ATOM 1707 O O . VAL A 1 218 ? 0.854 7.113 -17.324 1.00 96.00 218 VAL A O 1
ATOM 1710 N N . LEU A 1 219 ? 0.286 7.598 -15.207 1.00 94.69 219 LEU A N 1
ATOM 1711 C CA . LEU A 1 219 ? 1.594 8.122 -14.823 1.00 94.69 219 LEU A CA 1
ATOM 1712 C C . LEU A 1 219 ? 2.701 7.064 -14.957 1.00 94.69 219 LEU A C 1
ATOM 1714 O O . LEU A 1 219 ? 3.782 7.392 -15.438 1.00 94.69 219 LEU A O 1
ATOM 1718 N N . PHE A 1 220 ? 2.424 5.794 -14.634 1.00 93.00 220 PHE A N 1
ATOM 1719 C CA . PHE A 1 220 ? 3.357 4.686 -14.886 1.00 93.00 220 PHE A CA 1
ATOM 1720 C C . PHE A 1 220 ? 3.671 4.526 -16.377 1.00 93.00 220 PHE A C 1
ATOM 1722 O O . PHE A 1 220 ? 4.831 4.376 -16.757 1.00 93.00 220 PHE A O 1
ATOM 1729 N N . THR A 1 221 ? 2.644 4.609 -17.224 1.00 92.06 221 THR A N 1
ATOM 1730 C CA . THR A 1 221 ? 2.798 4.485 -18.680 1.00 92.06 221 THR A CA 1
ATOM 1731 C C . THR A 1 221 ? 3.620 5.645 -19.250 1.00 92.06 221 THR A C 1
ATOM 1733 O O . THR A 1 221 ? 4.525 5.431 -20.055 1.00 92.06 221 THR A O 1
ATOM 1736 N N . ILE A 1 222 ? 3.358 6.875 -18.791 1.00 93.75 222 ILE A N 1
ATOM 1737 C CA . ILE A 1 222 ? 4.120 8.068 -19.186 1.00 93.75 222 ILE A CA 1
ATOM 1738 C C . ILE A 1 222 ? 5.573 7.964 -18.709 1.00 93.75 222 ILE A C 1
ATOM 1740 O O . ILE A 1 222 ? 6.484 8.222 -19.491 1.00 93.75 222 ILE A O 1
ATOM 1744 N N . ALA A 1 223 ? 5.809 7.561 -17.458 1.00 90.69 223 ALA A N 1
ATOM 1745 C CA . ALA A 1 223 ? 7.155 7.400 -16.910 1.00 90.69 223 ALA A CA 1
ATOM 1746 C C . ALA A 1 223 ? 7.980 6.379 -17.707 1.00 90.69 223 ALA A C 1
ATOM 1748 O O . ALA A 1 223 ? 9.136 6.646 -18.042 1.00 90.69 223 ALA A O 1
ATOM 1749 N N . ALA A 1 224 ? 7.370 5.253 -18.078 1.00 88.12 224 ALA A N 1
ATOM 1750 C CA . ALA A 1 224 ? 8.007 4.263 -18.932 1.00 88.12 224 ALA A CA 1
ATOM 1751 C C . ALA A 1 224 ? 8.278 4.784 -20.352 1.00 88.12 224 ALA A C 1
ATOM 1753 O O . ALA A 1 224 ? 9.353 4.532 -20.898 1.00 88.12 224 ALA A O 1
ATOM 1754 N N . LEU A 1 225 ? 7.345 5.543 -20.940 1.00 90.06 225 LEU A N 1
ATOM 1755 C CA . LEU A 1 225 ? 7.524 6.154 -22.260 1.00 90.06 225 LEU A CA 1
ATOM 1756 C C . LEU A 1 225 ? 8.679 7.163 -22.267 1.00 90.06 225 LEU A C 1
ATOM 1758 O O . LEU A 1 225 ? 9.495 7.152 -23.184 1.00 90.06 225 LEU A O 1
ATOM 1762 N N . VAL A 1 226 ? 8.787 8.002 -21.232 1.00 88.81 226 VAL A N 1
ATOM 1763 C CA . VAL A 1 226 ? 9.934 8.909 -21.049 1.00 88.81 226 VAL A CA 1
ATOM 1764 C C . VAL A 1 226 ? 11.231 8.107 -20.976 1.00 88.81 226 VAL A C 1
ATOM 1766 O O . VAL A 1 226 ? 12.212 8.473 -21.617 1.00 88.81 226 VAL A O 1
ATOM 1769 N N . GLY A 1 227 ? 11.206 6.981 -20.258 1.00 82.12 227 GLY A N 1
ATOM 1770 C CA . GLY A 1 227 ? 12.300 6.019 -20.204 1.00 82.12 227 GLY A CA 1
ATOM 1771 C C . GLY A 1 227 ? 12.730 5.487 -21.572 1.00 82.12 227 GLY A C 1
ATOM 1772 O O . GLY A 1 227 ? 13.919 5.439 -21.870 1.00 82.12 227 GLY A O 1
ATOM 1773 N N . PHE A 1 228 ? 11.763 5.136 -22.419 1.00 84.25 228 PHE A N 1
ATOM 1774 C CA . PHE A 1 228 ? 11.999 4.620 -23.767 1.00 84.25 228 PHE A CA 1
ATOM 1775 C C . PHE A 1 228 ? 12.554 5.677 -24.736 1.00 84.25 228 PHE A C 1
ATOM 1777 O O . PHE A 1 228 ? 13.360 5.356 -25.605 1.00 84.25 228 PHE A O 1
ATOM 1784 N N . LEU A 1 229 ? 12.135 6.938 -24.596 1.00 88.06 229 LEU A N 1
ATOM 1785 C CA . LEU A 1 229 ? 12.536 8.034 -25.487 1.00 88.06 229 LEU A CA 1
ATOM 1786 C C . LEU A 1 229 ? 13.944 8.583 -25.208 1.00 88.06 229 LEU A C 1
ATOM 1788 O O . LEU A 1 229 ? 14.465 9.369 -26.003 1.00 88.06 229 LEU A O 1
ATOM 1792 N N . LEU A 1 230 ? 14.566 8.200 -24.092 1.00 83.81 230 LEU A N 1
ATOM 1793 C CA . LEU A 1 230 ? 15.915 8.637 -23.754 1.00 83.81 230 LEU A CA 1
ATOM 1794 C C . LEU A 1 230 ? 16.946 8.002 -24.707 1.00 83.81 230 LEU A C 1
ATOM 1796 O O . LEU A 1 230 ? 16.969 6.781 -24.871 1.00 83.81 230 LEU A O 1
ATOM 1800 N N . PRO A 1 231 ? 17.818 8.808 -25.341 1.00 76.44 231 PRO A N 1
ATOM 1801 C CA . PRO A 1 231 ? 18.730 8.324 -26.368 1.00 76.44 231 PRO A CA 1
ATOM 1802 C C . PRO A 1 231 ? 19.721 7.294 -25.813 1.00 76.44 231 PRO A C 1
ATOM 1804 O O . PRO A 1 231 ? 20.388 7.516 -24.801 1.00 76.44 231 PRO A O 1
ATOM 1807 N N . SER A 1 232 ? 19.886 6.193 -26.548 1.00 75.06 232 SER A N 1
ATOM 1808 C CA . SER A 1 232 ? 20.787 5.078 -26.224 1.00 75.06 232 SER A CA 1
ATOM 1809 C C . SER A 1 232 ? 22.283 5.442 -26.223 1.00 75.06 232 SER A C 1
ATOM 1811 O O . SER A 1 232 ? 23.119 4.643 -25.805 1.00 75.06 232 SER A O 1
ATOM 1813 N N . GLY A 1 233 ? 22.639 6.657 -26.655 1.00 80.88 233 GLY A N 1
ATOM 1814 C CA . GLY A 1 233 ? 24.021 7.113 -26.830 1.00 80.88 233 GLY A CA 1
ATOM 1815 C C . GLY A 1 233 ? 24.781 7.489 -25.552 1.00 80.88 233 GLY A C 1
ATOM 1816 O O . GLY A 1 233 ? 25.976 7.748 -25.630 1.00 80.88 233 GLY A O 1
ATOM 1817 N N . LEU A 1 234 ? 24.139 7.520 -24.377 1.00 81.56 234 LEU A N 1
ATOM 1818 C CA . LEU A 1 234 ? 24.778 7.950 -23.118 1.00 81.56 234 LEU A CA 1
ATOM 1819 C C . LEU A 1 234 ? 25.514 6.821 -22.362 1.00 81.56 234 LEU A C 1
ATOM 1821 O O . LEU A 1 234 ? 25.977 7.017 -21.240 1.00 81.56 234 LEU A O 1
ATOM 1825 N N . GLY A 1 235 ? 25.644 5.642 -22.974 1.00 85.31 235 GLY A N 1
ATOM 1826 C CA . GLY A 1 235 ? 26.291 4.471 -22.383 1.00 85.31 235 GLY A CA 1
ATOM 1827 C C . GLY A 1 235 ? 25.334 3.572 -21.580 1.00 85.31 235 GLY A C 1
ATOM 1828 O O . GLY A 1 235 ? 24.222 3.976 -21.227 1.00 85.31 235 GLY A O 1
ATOM 1829 N N . PRO A 1 236 ? 25.748 2.327 -21.278 1.00 81.81 236 PRO A N 1
ATOM 1830 C CA . PRO A 1 236 ? 24.867 1.287 -20.732 1.00 81.81 236 PRO A CA 1
ATOM 1831 C C . PRO A 1 236 ? 24.333 1.602 -19.324 1.00 81.81 236 PRO A C 1
ATOM 1833 O O . PRO A 1 236 ? 23.204 1.261 -18.992 1.00 81.81 236 PRO A O 1
ATOM 1836 N N . TYR A 1 237 ? 25.107 2.304 -18.493 1.00 83.75 237 TYR A N 1
ATOM 1837 C CA . TYR A 1 237 ? 24.657 2.690 -17.151 1.00 83.75 237 TYR A CA 1
ATOM 1838 C C . TYR A 1 237 ? 23.612 3.805 -17.185 1.00 83.75 237 TYR A C 1
ATOM 1840 O O . TYR A 1 237 ? 22.598 3.742 -16.494 1.00 83.75 237 TYR A O 1
ATOM 1848 N N . VAL A 1 238 ? 23.841 4.827 -18.009 1.00 83.00 238 VAL A N 1
ATOM 1849 C CA . VAL A 1 238 ? 22.955 5.992 -18.093 1.00 83.00 238 VAL A CA 1
ATOM 1850 C C . VAL A 1 238 ? 21.612 5.607 -18.719 1.00 83.00 238 VAL A C 1
ATOM 1852 O O . VAL A 1 238 ? 20.562 6.049 -18.254 1.00 83.00 238 VAL A O 1
ATOM 1855 N N . THR A 1 239 ? 21.642 4.709 -19.704 1.00 78.88 239 THR A N 1
ATOM 1856 C CA . THR A 1 239 ? 20.440 4.135 -20.331 1.00 78.88 239 THR A CA 1
ATOM 1857 C C . THR A 1 239 ? 19.614 3.263 -19.387 1.00 78.88 239 THR A C 1
ATOM 1859 O O . THR A 1 239 ? 18.421 3.111 -19.618 1.00 78.88 239 THR A O 1
ATOM 1862 N N . PHE A 1 240 ? 20.189 2.738 -18.302 1.00 80.94 240 PHE A N 1
ATOM 1863 C CA . PHE A 1 240 ? 19.435 2.006 -17.281 1.00 80.94 240 PHE A CA 1
ATOM 1864 C C . PHE A 1 240 ? 18.905 2.921 -16.169 1.00 80.94 240 PHE A C 1
ATOM 1866 O O . PHE A 1 240 ? 17.736 2.845 -15.791 1.00 80.94 240 PHE A O 1
ATOM 1873 N N . VAL A 1 241 ? 19.754 3.808 -15.644 1.00 85.56 241 VAL A N 1
ATOM 1874 C CA . VAL A 1 241 ? 19.436 4.609 -14.452 1.00 85.56 241 VAL A CA 1
ATOM 1875 C C . VAL A 1 241 ? 18.424 5.714 -14.753 1.00 85.56 241 VAL A C 1
ATOM 1877 O O . VAL A 1 241 ? 17.490 5.900 -13.974 1.00 85.56 241 VAL A O 1
ATOM 1880 N N . ILE A 1 242 ? 18.569 6.444 -15.867 1.00 85.88 242 ILE A N 1
ATOM 1881 C CA . ILE A 1 242 ? 17.686 7.589 -16.142 1.00 85.88 242 ILE A CA 1
ATOM 1882 C C . ILE A 1 242 ? 16.224 7.150 -16.344 1.00 85.88 242 ILE A C 1
ATOM 1884 O O . ILE A 1 242 ? 15.360 7.763 -15.722 1.00 85.88 242 ILE A O 1
ATOM 1888 N N . PRO A 1 243 ? 15.908 6.087 -17.114 1.00 83.31 243 PRO A N 1
ATOM 1889 C CA . PRO A 1 243 ? 14.535 5.575 -17.242 1.00 83.31 243 PRO A CA 1
ATOM 1890 C C . PRO A 1 243 ? 13.932 5.031 -15.945 1.00 83.31 243 PRO A C 1
ATOM 1892 O O . PRO A 1 243 ? 12.712 5.044 -15.752 1.00 83.31 243 PRO A O 1
ATOM 1895 N N . LEU A 1 244 ? 14.782 4.540 -15.043 1.00 87.25 244 LEU A N 1
ATOM 1896 C CA . LEU A 1 244 ? 14.348 3.973 -13.774 1.00 87.25 244 LEU A CA 1
ATOM 1897 C C . LEU A 1 244 ? 13.872 5.057 -12.799 1.00 87.25 244 LEU A C 1
ATOM 1899 O O . LEU A 1 244 ? 12.903 4.840 -12.079 1.00 87.25 244 LEU A O 1
ATOM 1903 N N . LEU A 1 245 ? 14.500 6.234 -12.798 1.00 90.69 245 LEU A N 1
ATOM 1904 C CA . LEU A 1 245 ? 14.152 7.337 -11.895 1.00 90.69 245 LEU A CA 1
ATOM 1905 C C . LEU A 1 245 ? 12.676 7.781 -11.956 1.00 90.69 245 LEU A C 1
ATOM 1907 O O . LEU A 1 245 ? 12.047 7.805 -10.896 1.00 90.69 245 LEU A O 1
ATOM 1911 N N . PRO A 1 246 ? 12.078 8.108 -13.122 1.00 91.00 246 PRO A N 1
ATOM 1912 C CA . PRO A 1 246 ? 10.671 8.491 -13.177 1.00 91.00 246 PRO A CA 1
ATOM 1913 C C . PRO A 1 246 ? 9.774 7.328 -12.750 1.00 91.00 246 PRO A C 1
ATOM 1915 O O . PRO A 1 246 ? 8.829 7.532 -11.998 1.00 91.00 246 PRO A O 1
ATOM 1918 N N . THR A 1 247 ? 10.111 6.097 -13.136 1.00 90.56 247 THR A N 1
ATOM 1919 C CA . THR A 1 247 ? 9.377 4.893 -12.729 1.00 90.56 247 THR A CA 1
ATOM 1920 C C . THR A 1 247 ? 9.376 4.714 -11.207 1.00 90.56 247 THR A C 1
ATOM 1922 O O . THR A 1 247 ? 8.329 4.464 -10.613 1.00 90.56 247 THR A O 1
ATOM 1925 N N . LEU A 1 248 ? 10.530 4.895 -10.557 1.00 92.12 248 LEU A N 1
ATOM 1926 C CA . LEU A 1 248 ? 10.662 4.842 -9.101 1.00 92.12 248 LEU A CA 1
ATOM 1927 C C . LEU A 1 248 ? 9.913 5.984 -8.411 1.00 92.12 248 LEU A C 1
ATOM 1929 O O . LEU A 1 248 ? 9.326 5.763 -7.355 1.00 92.12 248 LEU A O 1
ATOM 1933 N N . ALA A 1 249 ? 9.890 7.182 -8.999 1.00 93.50 249 ALA A N 1
ATOM 1934 C CA . ALA A 1 249 ? 9.117 8.301 -8.469 1.00 93.50 249 ALA A CA 1
ATOM 1935 C C . ALA A 1 249 ? 7.608 7.999 -8.484 1.00 93.50 249 ALA A C 1
ATOM 1937 O O . ALA A 1 249 ? 6.928 8.202 -7.477 1.00 93.50 249 ALA A O 1
ATOM 1938 N N . VAL A 1 250 ? 7.095 7.442 -9.587 1.00 94.56 250 VAL A N 1
ATOM 1939 C CA . VAL A 1 250 ? 5.689 7.017 -9.691 1.00 94.56 250 VAL A CA 1
ATOM 1940 C C . VAL A 1 250 ? 5.381 5.867 -8.739 1.00 94.56 250 VAL A C 1
ATOM 1942 O O . VAL A 1 250 ? 4.360 5.902 -8.053 1.00 94.56 250 VAL A O 1
ATOM 1945 N N . ALA A 1 251 ? 6.277 4.884 -8.636 1.00 94.19 251 ALA A N 1
ATOM 1946 C CA . ALA A 1 251 ? 6.144 3.798 -7.674 1.00 94.19 251 ALA A CA 1
ATOM 1947 C C . ALA A 1 251 ? 6.097 4.327 -6.237 1.00 94.19 251 ALA A C 1
ATOM 1949 O O . ALA A 1 251 ? 5.223 3.932 -5.472 1.00 94.19 251 ALA A O 1
ATOM 1950 N N . GLY A 1 252 ? 6.969 5.271 -5.879 1.00 95.00 252 GLY A N 1
ATOM 1951 C CA . GLY A 1 252 ? 6.943 5.929 -4.577 1.00 95.00 252 GLY A CA 1
ATOM 1952 C C . GLY A 1 252 ? 5.624 6.656 -4.318 1.00 95.00 252 GLY A C 1
ATOM 1953 O O . GLY A 1 252 ? 5.061 6.518 -3.234 1.00 95.00 252 GLY A O 1
ATOM 1954 N N . LEU A 1 253 ? 5.100 7.396 -5.301 1.00 95.81 253 LEU A N 1
ATOM 1955 C CA . LEU A 1 253 ? 3.810 8.082 -5.180 1.00 95.81 253 LEU A CA 1
ATOM 1956 C C . LEU A 1 253 ? 2.666 7.086 -4.959 1.00 95.81 253 LEU A C 1
ATOM 1958 O O . LEU A 1 253 ? 1.872 7.255 -4.037 1.00 95.81 253 LEU A O 1
ATOM 1962 N N . PHE A 1 254 ? 2.613 6.016 -5.753 1.00 96.25 254 PHE A N 1
ATOM 1963 C CA . PHE A 1 254 ? 1.642 4.937 -5.582 1.00 96.25 254 PHE A CA 1
ATOM 1964 C C . PHE A 1 254 ? 1.739 4.299 -4.189 1.00 96.25 254 PHE A C 1
ATOM 1966 O O . PHE A 1 254 ? 0.722 4.143 -3.516 1.00 96.25 254 PHE A O 1
ATOM 1973 N N . LEU A 1 255 ? 2.949 3.983 -3.723 1.00 95.31 255 LEU A N 1
ATOM 1974 C CA . LEU A 1 255 ? 3.170 3.401 -2.399 1.00 95.31 255 LEU A CA 1
ATOM 1975 C C . LEU A 1 255 ? 2.761 4.359 -1.278 1.00 95.31 255 LEU A C 1
ATOM 1977 O O . LEU A 1 255 ? 2.220 3.911 -0.272 1.00 95.31 255 LEU A O 1
ATOM 1981 N N . HIS A 1 256 ? 2.967 5.667 -1.450 1.00 95.25 256 HIS A N 1
ATOM 1982 C CA . HIS A 1 256 ? 2.466 6.670 -0.515 1.00 95.25 256 HIS A CA 1
ATOM 1983 C C . HIS A 1 256 ? 0.934 6.666 -0.448 1.00 95.25 256 HIS A C 1
ATOM 1985 O O . HIS A 1 256 ? 0.370 6.634 0.646 1.00 95.25 256 HIS A O 1
ATOM 1991 N N . CYS A 1 257 ? 0.269 6.624 -1.606 1.00 95.69 257 CYS A N 1
ATOM 1992 C CA . CYS A 1 257 ? -1.187 6.543 -1.696 1.00 95.69 257 CYS A CA 1
ATOM 1993 C C . CYS A 1 257 ? -1.715 5.273 -1.013 1.00 95.69 257 CYS A C 1
ATOM 1995 O O . CYS A 1 257 ? -2.605 5.343 -0.169 1.00 95.69 257 CYS A O 1
ATOM 1997 N N . ALA A 1 258 ? -1.126 4.119 -1.333 1.00 95.94 258 ALA A N 1
ATOM 1998 C CA . ALA A 1 258 ? -1.474 2.837 -0.732 1.00 95.94 258 ALA A CA 1
ATOM 1999 C C . ALA A 1 258 ? -1.245 2.844 0.788 1.00 95.94 258 ALA A C 1
ATOM 2001 O O . ALA A 1 258 ? -2.094 2.385 1.544 1.00 95.94 258 ALA A O 1
ATOM 2002 N N . HIS A 1 259 ? -0.136 3.420 1.253 1.00 94.94 259 HIS A N 1
ATOM 2003 C CA . HIS A 1 259 ? 0.148 3.555 2.678 1.00 94.94 259 HIS A CA 1
ATOM 2004 C C . HIS A 1 259 ? -0.903 4.410 3.399 1.00 94.94 259 HIS A C 1
ATOM 2006 O O . HIS A 1 259 ? -1.380 4.003 4.454 1.00 94.94 259 HIS A O 1
ATOM 2012 N N . ARG A 1 260 ? -1.295 5.565 2.841 1.00 94.44 260 ARG A N 1
ATOM 2013 C CA . ARG A 1 260 ? -2.369 6.410 3.402 1.00 94.44 260 ARG A CA 1
ATOM 2014 C C . ARG A 1 260 ? -3.687 5.644 3.491 1.00 94.44 260 ARG A C 1
ATOM 2016 O O . ARG A 1 260 ? -4.237 5.527 4.577 1.00 94.44 260 ARG A O 1
ATOM 2023 N N . VAL A 1 261 ? -4.107 5.006 2.394 1.00 95.69 261 VAL A N 1
ATOM 2024 C CA . VAL A 1 261 ? -5.322 4.172 2.355 1.00 95.69 261 VAL A CA 1
ATOM 2025 C C . VAL A 1 261 ? -5.288 3.069 3.415 1.00 95.69 261 VAL A C 1
ATOM 2027 O O . VAL A 1 261 ? -6.298 2.828 4.074 1.00 95.69 261 VAL A O 1
ATOM 2030 N N . LEU A 1 262 ? -4.144 2.403 3.596 1.00 95.38 262 LEU A N 1
ATOM 2031 C CA . LEU A 1 262 ? -3.973 1.376 4.623 1.00 95.38 262 LEU A CA 1
ATOM 2032 C C . LEU A 1 262 ? -4.129 1.967 6.027 1.00 95.38 262 LEU A C 1
ATOM 2034 O O . LEU A 1 262 ? -4.885 1.415 6.824 1.00 95.38 262 LEU A O 1
ATOM 2038 N N . VAL A 1 263 ? -3.448 3.076 6.325 1.00 93.25 263 VAL A N 1
ATOM 2039 C CA . VAL A 1 263 ? -3.508 3.735 7.637 1.00 93.25 263 VAL A CA 1
ATOM 2040 C C . VAL A 1 263 ? -4.925 4.223 7.942 1.00 93.25 263 VAL A C 1
ATOM 2042 O O . VAL A 1 263 ? -5.461 3.906 9.003 1.00 93.25 263 VAL A O 1
ATOM 2045 N N . ASP A 1 264 ? -5.588 4.898 7.010 1.00 93.25 264 ASP A N 1
ATOM 2046 C CA . ASP A 1 264 ? -6.939 5.421 7.230 1.00 93.25 264 ASP A CA 1
ATOM 2047 C C . ASP A 1 264 ? -7.946 4.291 7.443 1.00 93.25 264 ASP A C 1
ATOM 2049 O O . ASP A 1 264 ? -8.749 4.331 8.379 1.00 93.25 264 ASP A O 1
ATOM 2053 N N . ALA A 1 265 ? -7.833 3.222 6.650 1.00 94.25 265 ALA A N 1
ATOM 2054 C CA . ALA A 1 265 ? -8.630 2.012 6.815 1.00 94.25 265 ALA A CA 1
ATOM 2055 C C . ALA A 1 265 ? -8.370 1.306 8.149 1.00 94.25 265 ALA A C 1
ATOM 2057 O O . ALA A 1 265 ? -9.303 0.814 8.779 1.00 94.25 265 ALA A O 1
ATOM 2058 N N . SER A 1 266 ? -7.116 1.282 8.601 1.00 92.56 266 SER A N 1
ATOM 2059 C CA . SER A 1 266 ? -6.725 0.701 9.887 1.00 92.56 266 SER A CA 1
ATOM 2060 C C . SER A 1 266 ? -7.245 1.486 11.088 1.00 92.56 266 SER A C 1
ATOM 2062 O O . SER A 1 266 ? -7.420 0.913 12.161 1.00 92.56 266 SER A O 1
ATOM 2064 N N . ASN A 1 267 ? -7.536 2.772 10.885 1.00 90.31 267 ASN A N 1
ATOM 2065 C CA . ASN A 1 267 ? -8.157 3.654 11.864 1.00 90.31 267 ASN A CA 1
ATOM 2066 C C . ASN A 1 267 ? -9.692 3.604 11.810 1.00 90.31 267 ASN A C 1
ATOM 2068 O O . ASN A 1 267 ? -10.354 4.210 12.649 1.00 90.31 267 ASN A O 1
ATOM 2072 N N . GLY A 1 268 ? -10.267 2.862 10.857 1.00 90.38 268 GLY A N 1
ATOM 2073 C CA . GLY A 1 268 ? -11.712 2.737 10.690 1.00 90.38 268 GLY A CA 1
ATOM 2074 C C . GLY A 1 268 ? -12.359 3.870 9.898 1.00 90.38 268 GLY A C 1
ATOM 2075 O O . GLY A 1 268 ? -13.583 3.971 9.906 1.00 90.38 268 GLY A O 1
ATOM 2076 N N . HIS A 1 269 ? -11.583 4.711 9.207 1.00 91.12 269 HIS A N 1
ATOM 2077 C CA . HIS A 1 269 ? -12.153 5.702 8.298 1.00 91.12 269 HIS A CA 1
ATOM 2078 C C . HIS A 1 269 ? -12.767 4.993 7.086 1.00 91.12 269 HIS A C 1
ATOM 2080 O O . HIS A 1 269 ? -12.142 4.137 6.448 1.00 91.12 269 HIS A O 1
ATOM 2086 N N . GLU A 1 270 ? -14.022 5.313 6.784 1.00 90.81 270 GLU A N 1
ATOM 2087 C CA . GLU A 1 270 ? -14.745 4.745 5.640 1.00 90.81 270 GLU A CA 1
ATOM 2088 C C . GLU A 1 270 ? -14.478 5.521 4.346 1.00 90.81 270 GLU A C 1
ATOM 2090 O O . GLU A 1 270 ? -14.460 4.923 3.268 1.00 90.81 270 GLU A O 1
ATOM 2095 N N . ASP A 1 271 ? -14.228 6.823 4.463 1.00 92.44 271 ASP A N 1
ATOM 2096 C CA . ASP A 1 271 ? -14.035 7.720 3.331 1.00 92.44 271 ASP A CA 1
ATOM 2097 C C . ASP A 1 271 ? -12.571 7.729 2.848 1.00 92.44 271 ASP A C 1
ATOM 2099 O O . ASP A 1 271 ? -11.647 7.493 3.636 1.00 92.44 271 ASP A O 1
ATOM 2103 N N . PRO A 1 272 ? -12.336 7.942 1.541 1.00 92.38 272 PRO A N 1
ATOM 2104 C CA . PRO A 1 272 ? -10.987 8.006 0.991 1.00 92.38 272 PRO A CA 1
ATOM 2105 C C . PRO A 1 272 ? -10.245 9.292 1.403 1.00 92.38 272 PRO A C 1
ATOM 2107 O O . PRO A 1 272 ? -10.871 10.352 1.473 1.00 92.38 272 PRO A O 1
ATOM 2110 N N . PRO A 1 273 ? -8.910 9.240 1.606 1.00 91.62 273 PRO A N 1
ATOM 2111 C CA . PRO A 1 273 ? -8.110 10.417 1.968 1.00 91.62 273 PRO A CA 1
ATOM 2112 C C . PRO A 1 273 ? -8.191 11.478 0.884 1.00 91.62 273 PRO A C 1
ATOM 2114 O O . PRO A 1 273 ? -8.025 11.130 -0.281 1.00 91.62 273 PRO A O 1
ATOM 2117 N N . SER A 1 274 ? -8.408 12.748 1.228 1.00 92.06 274 SER A N 1
ATOM 2118 C CA . SER A 1 274 ? -8.600 13.812 0.236 1.00 92.06 274 SER A CA 1
ATOM 2119 C C . SER A 1 274 ? -7.389 13.964 -0.701 1.00 92.06 274 SER A C 1
ATOM 2121 O O . SER A 1 274 ? -6.237 13.772 -0.311 1.00 92.06 274 SER A O 1
ATOM 2123 N N . LEU A 1 275 ? -7.632 14.305 -1.974 1.00 90.81 275 LEU A N 1
ATOM 2124 C CA . LEU A 1 275 ? -6.553 14.445 -2.963 1.00 90.81 275 LEU A CA 1
ATOM 2125 C C . LEU A 1 275 ? -5.543 15.540 -2.568 1.00 90.81 275 LEU A C 1
ATOM 2127 O O . LEU A 1 275 ? -4.357 15.411 -2.862 1.00 90.81 275 LEU A O 1
ATOM 2131 N N . GLU A 1 276 ? -6.011 16.596 -1.901 1.00 91.69 276 GLU A N 1
ATOM 2132 C CA . GLU A 1 276 ? -5.177 17.697 -1.411 1.00 91.69 276 GLU A CA 1
ATOM 2133 C C . GLU A 1 276 ? -4.197 17.207 -0.337 1.00 91.69 276 GLU A C 1
ATOM 2135 O O . GLU A 1 276 ? -2.989 17.361 -0.511 1.00 91.69 276 GLU A O 1
ATOM 2140 N N . GLU A 1 277 ? -4.681 16.476 0.673 1.00 89.38 277 GLU A N 1
ATOM 2141 C CA . GLU A 1 277 ? -3.834 15.860 1.707 1.00 89.38 277 GLU A CA 1
ATOM 2142 C C . GLU A 1 277 ? -2.816 14.872 1.123 1.00 89.38 277 GLU A C 1
ATOM 2144 O O . GLU A 1 277 ? -1.676 14.779 1.585 1.00 89.38 277 GLU A O 1
ATOM 2149 N N . MET A 1 278 ? -3.209 14.125 0.087 1.00 90.19 278 MET A N 1
ATOM 2150 C CA . MET A 1 278 ? -2.302 13.204 -0.600 1.00 90.19 278 MET A CA 1
ATOM 2151 C C . MET A 1 278 ? -1.193 13.939 -1.365 1.00 90.19 278 MET A C 1
ATOM 2153 O O . MET A 1 278 ? -0.086 13.407 -1.486 1.00 90.19 278 MET A O 1
ATOM 2157 N N . LEU A 1 279 ? -1.474 15.132 -1.902 1.00 91.06 279 LEU A N 1
ATOM 2158 C CA . LEU A 1 279 ? -0.512 15.918 -2.675 1.00 91.06 279 LEU A CA 1
ATOM 2159 C C . LEU A 1 279 ? 0.437 16.736 -1.795 1.00 91.06 279 LEU A C 1
ATOM 2161 O O . LEU A 1 279 ? 1.613 16.840 -2.147 1.00 91.06 279 LEU A O 1
ATOM 2165 N N . GLU A 1 280 ? -0.040 17.289 -0.676 1.00 93.00 280 GLU A N 1
ATOM 2166 C CA . GLU A 1 280 ? 0.767 18.129 0.225 1.00 93.00 280 GLU A CA 1
ATOM 2167 C C . GLU A 1 280 ? 2.040 17.412 0.699 1.00 93.00 280 GLU A C 1
ATOM 2169 O O . GLU A 1 280 ? 3.132 17.984 0.679 1.00 93.00 280 GLU A O 1
ATOM 2174 N N . ASP A 1 281 ? 1.923 16.121 1.020 1.00 92.44 281 ASP A N 1
ATOM 2175 C CA . ASP A 1 281 ? 3.026 15.293 1.513 1.00 92.44 281 ASP A CA 1
ATOM 2176 C C . ASP A 1 281 ? 3.633 14.363 0.450 1.00 92.44 281 ASP A C 1
ATOM 2178 O O . ASP A 1 281 ? 4.482 13.525 0.769 1.00 92.44 281 ASP A O 1
ATOM 2182 N N . ALA A 1 282 ? 3.247 14.493 -0.823 1.00 92.69 282 ALA A N 1
ATOM 2183 C CA . ALA A 1 282 ? 3.544 13.494 -1.850 1.00 92.69 282 ALA A CA 1
ATOM 2184 C C . ALA A 1 282 ? 5.044 13.186 -2.001 1.00 92.69 282 ALA A C 1
ATOM 2186 O O . ALA A 1 282 ? 5.431 12.023 -2.110 1.00 92.69 282 ALA A O 1
ATOM 2187 N N . VAL A 1 283 ? 5.921 14.195 -1.989 1.00 92.62 283 VAL A N 1
ATOM 2188 C CA . VAL A 1 283 ? 7.367 14.000 -2.230 1.00 92.62 283 VAL A CA 1
ATOM 2189 C C . VAL A 1 283 ? 8.065 13.351 -1.027 1.00 92.62 283 VAL A C 1
ATOM 2191 O O . VAL A 1 283 ? 8.794 12.365 -1.163 1.00 92.62 283 VAL A O 1
ATOM 2194 N N . ALA A 1 284 ? 7.833 13.874 0.177 1.00 93.19 284 ALA A N 1
ATOM 2195 C CA . ALA A 1 284 ? 8.423 13.322 1.396 1.00 93.19 284 ALA A CA 1
ATOM 2196 C C . ALA A 1 284 ? 7.819 11.947 1.740 1.00 93.19 284 ALA A C 1
ATOM 2198 O O . ALA A 1 284 ? 8.520 11.027 2.168 1.00 93.19 284 ALA A O 1
ATOM 2199 N N . GLY A 1 285 ? 6.517 11.791 1.512 1.00 92.25 285 GLY A N 1
ATOM 2200 C CA . GLY A 1 285 ? 5.781 10.553 1.698 1.00 92.25 285 GLY A CA 1
ATOM 2201 C C . GLY A 1 285 ? 6.199 9.456 0.723 1.00 92.25 285 GLY A C 1
ATOM 2202 O O . GLY A 1 285 ? 6.410 8.323 1.154 1.00 92.25 285 GLY A O 1
ATOM 2203 N N . SER A 1 286 ? 6.382 9.785 -0.560 1.00 94.12 286 SER A N 1
ATOM 2204 C CA . SER A 1 286 ? 6.788 8.825 -1.600 1.00 94.12 286 SER A CA 1
ATOM 2205 C C . SER A 1 286 ? 8.188 8.277 -1.384 1.00 94.12 286 SER A C 1
ATOM 2207 O O . SER A 1 286 ? 8.385 7.067 -1.455 1.00 94.12 286 SER A O 1
ATOM 2209 N N . THR A 1 287 ? 9.154 9.134 -1.055 1.00 93.62 287 THR A N 1
ATOM 2210 C CA . THR A 1 287 ? 10.528 8.704 -0.758 1.00 93.62 287 THR A CA 1
ATOM 2211 C C . THR A 1 287 ? 10.584 7.786 0.462 1.00 93.62 287 THR A C 1
ATOM 2213 O O . THR A 1 287 ? 11.237 6.742 0.418 1.00 93.62 287 THR A O 1
ATOM 2216 N N . ARG A 1 288 ? 9.842 8.112 1.531 1.00 92.69 288 ARG A N 1
ATOM 2217 C CA . ARG A 1 288 ? 9.739 7.259 2.723 1.00 92.69 288 ARG A CA 1
ATOM 2218 C C . ARG A 1 288 ? 9.056 5.926 2.412 1.00 92.69 288 ARG A C 1
ATOM 2220 O O . ARG A 1 288 ? 9.575 4.885 2.805 1.00 92.69 288 ARG A O 1
ATOM 2227 N N . ALA A 1 289 ? 7.925 5.950 1.710 1.00 91.69 289 ALA A N 1
ATOM 2228 C CA . ALA A 1 289 ? 7.183 4.743 1.353 1.00 91.69 289 ALA A CA 1
ATOM 2229 C C . ALA A 1 289 ? 8.013 3.825 0.442 1.00 91.69 289 ALA A C 1
ATOM 2231 O O . ALA A 1 289 ? 8.084 2.621 0.683 1.00 91.69 289 ALA A O 1
ATOM 2232 N N . LEU A 1 290 ? 8.715 4.399 -0.540 1.00 93.50 290 LEU A N 1
ATOM 2233 C CA . LEU A 1 290 ? 9.618 3.668 -1.423 1.00 93.50 290 LEU A CA 1
ATOM 2234 C C . LEU A 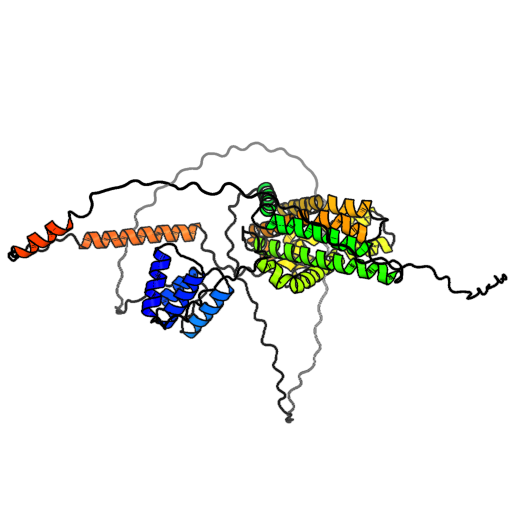1 290 ? 10.775 3.036 -0.645 1.00 93.50 290 LEU A C 1
ATOM 2236 O O . LEU A 1 290 ? 11.061 1.859 -0.849 1.00 93.50 290 LEU A O 1
ATOM 2240 N N . ALA A 1 291 ? 11.413 3.773 0.269 1.00 92.06 291 ALA A N 1
ATOM 2241 C CA . ALA A 1 291 ? 12.493 3.244 1.101 1.00 92.06 291 ALA A CA 1
ATOM 2242 C C . ALA A 1 291 ? 12.021 2.082 1.990 1.00 92.06 291 ALA A C 1
ATOM 2244 O O . ALA A 1 291 ? 12.691 1.052 2.058 1.00 92.06 291 ALA A O 1
ATOM 2245 N N . ILE A 1 292 ? 10.846 2.219 2.619 1.00 90.44 292 ILE A N 1
ATOM 2246 C CA . ILE A 1 292 ? 10.235 1.168 3.443 1.00 90.44 292 ILE A CA 1
ATOM 2247 C C . ILE A 1 292 ? 9.969 -0.078 2.599 1.00 90.44 292 ILE A C 1
ATOM 2249 O O . ILE A 1 292 ? 10.464 -1.153 2.919 1.00 90.44 292 ILE A O 1
ATOM 2253 N N . VAL A 1 293 ? 9.239 0.059 1.494 1.00 90.19 293 VAL A N 1
ATOM 2254 C CA . VAL A 1 293 ? 8.835 -1.081 0.659 1.00 90.19 293 VAL A CA 1
ATOM 2255 C C . VAL A 1 293 ? 10.039 -1.739 -0.002 1.00 90.19 293 VAL A C 1
ATOM 2257 O O . VAL A 1 293 ? 10.093 -2.962 -0.067 1.00 90.19 293 VAL A O 1
ATOM 2260 N N . THR A 1 294 ? 11.041 -0.962 -0.420 1.00 90.50 294 THR A N 1
ATOM 2261 C CA . THR A 1 294 ? 12.304 -1.507 -0.937 1.00 90.50 294 THR A CA 1
ATOM 2262 C C . THR A 1 294 ? 13.032 -2.297 0.147 1.00 90.50 294 THR A C 1
ATOM 2264 O O . THR A 1 294 ? 13.475 -3.412 -0.110 1.00 90.50 294 THR A O 1
ATOM 2267 N N . GLY A 1 295 ? 13.102 -1.774 1.375 1.00 90.88 295 GLY A N 1
ATOM 2268 C CA . GLY A 1 295 ? 13.671 -2.492 2.516 1.00 90.88 295 GLY A CA 1
ATOM 2269 C C . GLY A 1 295 ? 12.945 -3.808 2.806 1.00 90.88 295 GLY A C 1
ATOM 2270 O O . GLY A 1 295 ? 13.593 -4.833 3.005 1.00 90.88 295 GLY A O 1
ATOM 2271 N N . ILE A 1 296 ? 11.608 -3.810 2.754 1.00 89.88 296 ILE A N 1
ATOM 2272 C CA . ILE A 1 296 ? 10.789 -5.021 2.919 1.00 89.88 296 ILE A CA 1
ATOM 2273 C C . ILE A 1 296 ? 11.030 -6.001 1.772 1.00 89.88 296 ILE A C 1
ATOM 2275 O O . ILE A 1 296 ? 11.200 -7.188 2.025 1.00 89.88 296 ILE A O 1
ATOM 2279 N N . ALA A 1 297 ? 11.064 -5.529 0.525 1.00 89.25 297 ALA A N 1
ATOM 2280 C CA . ALA A 1 297 ? 11.298 -6.372 -0.640 1.00 89.25 297 ALA A CA 1
ATOM 2281 C C . ALA A 1 297 ? 12.677 -7.040 -0.568 1.00 89.25 297 ALA A C 1
ATOM 2283 O O . ALA A 1 297 ? 12.782 -8.251 -0.746 1.00 89.25 297 ALA A O 1
ATOM 2284 N N . VAL A 1 298 ? 13.718 -6.279 -0.216 1.00 92.06 298 VAL A N 1
ATOM 2285 C CA . VAL A 1 298 ? 15.059 -6.823 0.025 1.00 92.06 298 VAL A CA 1
ATOM 2286 C C . VAL A 1 298 ? 15.014 -7.843 1.157 1.00 92.06 298 VAL A C 1
ATOM 2288 O O . VAL A 1 298 ? 15.487 -8.956 0.983 1.00 92.06 298 VAL A O 1
ATOM 2291 N N . LEU A 1 299 ? 14.392 -7.531 2.291 1.00 90.69 299 LEU A N 1
ATOM 2292 C CA . LEU A 1 299 ? 14.328 -8.463 3.414 1.00 90.69 299 LEU A CA 1
ATOM 2293 C C . LEU A 1 299 ? 13.587 -9.769 3.074 1.00 90.69 299 LEU A C 1
ATOM 2295 O O . LEU A 1 299 ? 14.037 -10.847 3.456 1.00 90.69 299 LEU A O 1
ATOM 2299 N N . CYS A 1 300 ? 12.457 -9.679 2.372 1.00 89.81 300 CYS A N 1
ATOM 2300 C CA . CYS A 1 300 ? 11.595 -10.825 2.080 1.00 89.81 300 CYS A CA 1
ATOM 2301 C C . CYS A 1 300 ? 12.122 -11.681 0.924 1.00 89.81 300 CYS A C 1
ATOM 2303 O O . CYS A 1 300 ? 11.868 -12.883 0.902 1.00 89.81 300 CYS A O 1
ATOM 2305 N N . PHE A 1 301 ? 12.833 -11.078 -0.035 1.00 90.56 301 PHE A N 1
ATOM 2306 C CA . PHE A 1 301 ? 13.214 -11.738 -1.287 1.00 90.56 301 PHE A CA 1
ATOM 2307 C C . PHE A 1 301 ? 14.727 -11.794 -1.536 1.00 90.56 301 PHE A C 1
ATOM 2309 O O . PHE A 1 301 ? 15.142 -12.406 -2.518 1.00 90.56 301 PHE A O 1
ATOM 2316 N N . ALA A 1 302 ? 15.579 -11.252 -0.655 1.00 91.25 302 ALA A N 1
ATOM 2317 C CA . ALA A 1 302 ? 17.035 -11.398 -0.783 1.00 91.25 302 ALA A CA 1
ATOM 2318 C C . ALA A 1 302 ? 17.466 -12.867 -0.816 1.00 91.25 302 ALA A C 1
ATOM 2320 O O . ALA A 1 302 ? 18.374 -13.211 -1.564 1.00 91.25 302 ALA A O 1
ATOM 2321 N N . SER A 1 303 ? 16.800 -13.747 -0.064 1.00 89.81 303 SER A N 1
ATOM 2322 C CA . SER A 1 303 ? 17.074 -15.188 -0.097 1.00 89.81 303 SER A CA 1
ATOM 2323 C C . SER A 1 303 ? 16.805 -15.799 -1.474 1.00 89.81 303 SER A C 1
ATOM 2325 O O . SER A 1 303 ? 17.586 -16.630 -1.927 1.00 89.81 303 SER A O 1
ATOM 2327 N N . VAL A 1 304 ? 15.753 -15.353 -2.168 1.00 90.56 304 VAL A N 1
ATOM 2328 C CA . VAL A 1 304 ? 15.449 -15.772 -3.544 1.00 90.56 304 VAL A CA 1
ATOM 2329 C C . VAL A 1 304 ? 16.533 -15.274 -4.495 1.00 90.56 304 VAL A C 1
ATOM 2331 O O . VAL A 1 304 ? 17.045 -16.056 -5.286 1.00 90.56 304 VAL A O 1
ATOM 2334 N N . VAL A 1 305 ? 16.931 -14.001 -4.383 1.00 88.94 305 VAL A N 1
ATOM 2335 C CA . VAL A 1 305 ? 17.998 -13.417 -5.215 1.00 88.94 305 VAL A CA 1
ATOM 2336 C C . VAL A 1 305 ? 19.318 -14.162 -5.014 1.00 88.94 305 VAL A C 1
ATOM 2338 O O . VAL A 1 305 ? 19.950 -14.561 -5.987 1.00 88.94 305 VAL A O 1
ATOM 2341 N N . VAL A 1 306 ? 19.714 -14.408 -3.763 1.00 92.94 306 VAL A N 1
ATOM 2342 C CA . VAL A 1 306 ? 20.919 -15.182 -3.435 1.00 92.94 306 VAL A CA 1
ATOM 2343 C C . VAL A 1 306 ? 20.802 -16.613 -3.955 1.00 92.94 306 VAL A C 1
ATOM 2345 O O . VAL A 1 306 ? 21.755 -17.119 -4.532 1.00 92.94 306 VAL A O 1
ATOM 2348 N N . GLY A 1 307 ? 19.640 -17.255 -3.816 1.00 91.31 307 GLY A N 1
ATOM 2349 C CA . GLY A 1 307 ? 19.417 -18.596 -4.349 1.00 91.31 307 GLY A CA 1
ATOM 2350 C C . GLY A 1 307 ? 19.569 -18.660 -5.871 1.00 91.31 307 GLY A C 1
ATOM 2351 O O . GLY A 1 307 ? 20.196 -19.586 -6.374 1.00 91.31 307 GLY A O 1
ATOM 2352 N N . VAL A 1 308 ? 19.055 -17.665 -6.604 1.00 90.25 308 VAL A N 1
ATOM 2353 C CA . VAL A 1 308 ? 19.230 -17.567 -8.064 1.00 90.25 308 VAL A CA 1
ATOM 2354 C C . VAL A 1 308 ? 20.708 -17.404 -8.419 1.00 90.25 308 VAL A C 1
ATOM 2356 O O . VAL A 1 308 ? 21.194 -18.086 -9.315 1.00 90.25 308 VAL A O 1
ATOM 2359 N N . LEU A 1 309 ? 21.439 -16.554 -7.689 1.00 92.19 309 LEU A N 1
ATOM 2360 C CA . LEU A 1 309 ? 22.881 -16.352 -7.889 1.00 92.19 309 LEU A CA 1
ATOM 2361 C C . LEU A 1 309 ? 23.717 -17.601 -7.571 1.00 92.19 309 LEU A C 1
ATOM 2363 O O . LEU A 1 309 ? 24.797 -17.764 -8.127 1.00 92.19 309 LEU A O 1
ATOM 2367 N N . LEU A 1 310 ? 23.231 -18.462 -6.675 1.00 95.44 310 LEU A N 1
ATOM 2368 C CA . LEU A 1 310 ? 23.865 -19.727 -6.297 1.00 95.44 310 LEU A CA 1
ATOM 2369 C C . LEU A 1 310 ? 23.343 -20.929 -7.103 1.00 95.44 310 LEU A C 1
ATOM 2371 O O . LEU A 1 310 ? 23.639 -22.064 -6.738 1.00 95.44 310 LEU A O 1
ATOM 2375 N N . GLU A 1 311 ? 22.555 -20.695 -8.159 1.00 94.75 311 GLU A N 1
ATOM 2376 C CA . GLU A 1 311 ? 21.981 -21.738 -9.024 1.00 94.75 311 GLU A CA 1
ATOM 2377 C C . GLU A 1 311 ? 21.185 -22.812 -8.252 1.00 94.75 311 GLU A C 1
ATOM 2379 O O . GLU A 1 311 ? 21.162 -23.996 -8.595 1.00 94.75 311 GLU A O 1
ATOM 2384 N N . VAL A 1 312 ? 20.505 -22.392 -7.184 1.00 94.94 312 VAL A N 1
ATOM 2385 C CA . VAL A 1 312 ? 19.675 -23.259 -6.344 1.00 94.94 312 VAL A CA 1
ATOM 2386 C C . VAL A 1 312 ? 18.522 -23.867 -7.154 1.00 94.94 312 VAL A C 1
ATOM 2388 O O . VAL A 1 312 ? 17.948 -23.232 -8.042 1.00 94.94 312 VAL A O 1
ATOM 2391 N N . SER A 1 313 ? 18.136 -25.106 -6.821 1.00 95.00 313 SER A N 1
ATOM 2392 C CA . SER A 1 313 ? 17.022 -25.797 -7.478 1.00 95.00 313 SER A CA 1
ATOM 2393 C C . SER A 1 313 ? 15.742 -24.956 -7.459 1.00 95.00 313 SER A C 1
ATOM 2395 O O . SER A 1 313 ? 15.342 -24.420 -6.424 1.00 95.00 313 SER A O 1
ATOM 2397 N N . GLY A 1 314 ? 15.019 -24.918 -8.584 1.00 91.31 314 GLY A N 1
ATOM 2398 C CA . GLY A 1 314 ? 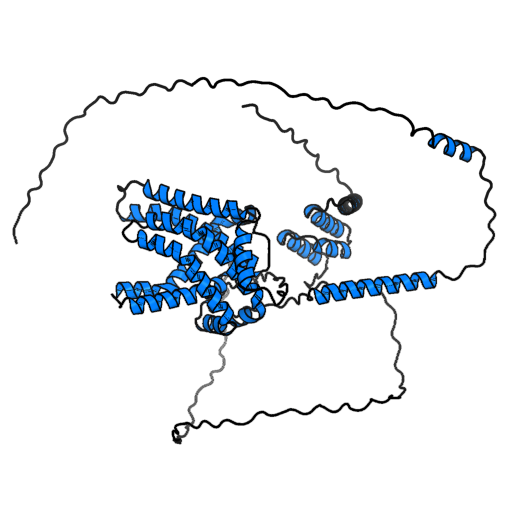13.780 -24.143 -8.706 1.00 91.31 314 GLY A CA 1
ATOM 2399 C C . GLY A 1 314 ? 12.728 -24.453 -7.631 1.00 91.31 314 GLY A C 1
ATOM 2400 O O . GLY A 1 314 ? 11.988 -23.561 -7.225 1.00 91.31 314 GLY A O 1
ATOM 2401 N N . LYS A 1 315 ? 12.684 -25.684 -7.098 1.00 93.06 315 LYS A N 1
ATOM 2402 C CA . LYS A 1 315 ? 11.765 -26.053 -6.003 1.00 93.06 315 LYS A CA 1
ATOM 2403 C C . LYS A 1 315 ? 12.075 -25.309 -4.700 1.00 93.06 315 LYS A C 1
ATOM 2405 O O . LYS A 1 315 ? 11.157 -24.894 -3.998 1.00 93.06 315 LYS A O 1
ATOM 2410 N N . GLU A 1 316 ? 13.355 -25.131 -4.393 1.00 92.50 316 GLU A N 1
ATOM 2411 C CA . GLU A 1 316 ? 13.811 -24.408 -3.204 1.00 92.50 316 GLU A CA 1
ATOM 2412 C C . GLU A 1 316 ? 13.577 -22.901 -3.368 1.00 92.50 316 GLU A C 1
ATOM 2414 O O . GLU A 1 316 ? 13.090 -22.255 -2.441 1.00 92.50 316 GLU A O 1
ATOM 2419 N N . LEU A 1 317 ? 13.789 -22.361 -4.576 1.00 90.81 317 LEU A N 1
ATOM 2420 C CA . LEU A 1 317 ? 13.454 -20.970 -4.905 1.00 90.81 317 LEU A CA 1
ATOM 2421 C C . LEU A 1 317 ? 11.961 -20.672 -4.736 1.00 90.81 317 LEU A C 1
ATOM 2423 O O . LEU A 1 317 ? 11.609 -19.638 -4.173 1.00 90.81 317 LEU A O 1
ATOM 2427 N N . ILE A 1 318 ? 11.081 -21.586 -5.160 1.00 90.31 318 ILE A N 1
ATOM 2428 C CA . ILE A 1 318 ? 9.633 -21.456 -4.937 1.00 90.31 318 ILE A CA 1
ATOM 2429 C C . ILE A 1 318 ? 9.325 -21.440 -3.435 1.00 90.31 318 ILE A C 1
ATOM 2431 O O . ILE A 1 318 ? 8.537 -20.610 -2.988 1.00 90.31 318 ILE A O 1
ATOM 2435 N N . GLY A 1 319 ? 9.965 -22.307 -2.644 1.00 92.31 319 GLY A N 1
ATOM 2436 C CA . GLY A 1 319 ? 9.815 -22.314 -1.186 1.00 92.31 319 GLY A CA 1
ATOM 2437 C C . GLY A 1 319 ? 10.223 -20.985 -0.540 1.00 92.31 319 GLY A C 1
ATOM 2438 O O . GLY A 1 319 ? 9.479 -20.441 0.276 1.00 92.31 319 GLY A O 1
ATOM 2439 N N . LEU A 1 320 ? 11.364 -20.424 -0.951 1.00 90.94 320 LEU A N 1
ATOM 2440 C CA . LEU A 1 320 ? 11.848 -19.121 -0.481 1.00 90.94 320 LEU A CA 1
ATOM 2441 C C . LEU A 1 320 ? 10.933 -17.968 -0.919 1.00 90.94 320 LEU A C 1
ATOM 2443 O O . LEU A 1 320 ? 10.654 -17.069 -0.127 1.00 90.94 320 LEU A O 1
ATOM 2447 N N . ALA A 1 321 ? 10.413 -18.011 -2.147 1.00 88.81 321 ALA A N 1
ATOM 2448 C CA . ALA A 1 321 ? 9.474 -17.014 -2.648 1.00 88.81 321 ALA A CA 1
ATOM 2449 C C . ALA A 1 321 ? 8.139 -17.060 -1.891 1.00 88.81 321 ALA A C 1
ATOM 2451 O O . ALA A 1 321 ? 7.625 -16.016 -1.492 1.00 88.81 321 ALA A O 1
ATOM 2452 N N . LEU A 1 322 ? 7.602 -18.258 -1.632 1.00 91.06 322 LEU A N 1
ATOM 2453 C CA . LEU A 1 322 ? 6.396 -18.439 -0.821 1.00 91.06 322 LEU A CA 1
ATOM 2454 C C . LEU A 1 322 ? 6.601 -17.913 0.599 1.00 91.06 322 LEU A C 1
ATOM 2456 O O . LEU A 1 322 ? 5.728 -17.220 1.117 1.00 91.06 322 LEU A O 1
ATOM 2460 N N . LEU A 1 323 ? 7.766 -18.170 1.202 1.00 91.81 323 LEU A N 1
ATOM 2461 C CA . LEU A 1 323 ? 8.109 -17.606 2.504 1.00 91.81 323 LEU A CA 1
ATOM 2462 C C . LEU A 1 323 ? 8.064 -16.071 2.461 1.00 91.81 323 LEU A C 1
ATOM 2464 O O . LEU A 1 323 ? 7.374 -15.466 3.280 1.00 91.81 323 LEU A O 1
ATOM 2468 N N . GLY A 1 324 ? 8.695 -15.446 1.463 1.00 91.06 324 GLY A N 1
ATOM 2469 C CA . GLY A 1 324 ? 8.645 -13.995 1.263 1.00 91.06 324 GLY A CA 1
ATOM 2470 C C . GLY A 1 324 ? 7.218 -13.453 1.101 1.00 91.06 324 GLY A C 1
ATOM 2471 O O . GLY A 1 324 ? 6.854 -12.480 1.759 1.00 91.06 324 GLY A O 1
ATOM 2472 N N . VAL A 1 325 ? 6.375 -14.117 0.303 1.00 90.06 325 VAL A N 1
ATOM 2473 C CA . VAL A 1 325 ? 4.963 -13.738 0.086 1.00 90.06 325 VAL A CA 1
ATOM 2474 C C . VAL A 1 325 ? 4.126 -13.868 1.361 1.00 90.06 325 VAL A C 1
ATOM 2476 O O . VAL A 1 325 ? 3.260 -13.035 1.606 1.00 90.06 325 VAL A O 1
ATOM 2479 N N . THR A 1 326 ? 4.381 -14.877 2.197 1.00 91.00 326 THR A N 1
ATOM 2480 C CA . THR A 1 326 ? 3.691 -15.017 3.494 1.00 91.00 326 THR A CA 1
ATOM 2481 C C . THR A 1 326 ? 4.151 -13.975 4.515 1.00 91.00 326 THR A C 1
ATOM 2483 O O . THR A 1 326 ? 3.363 -13.540 5.352 1.00 91.00 326 THR A O 1
ATOM 2486 N N . TYR A 1 327 ? 5.415 -13.552 4.435 1.00 92.62 327 TYR A N 1
ATOM 2487 C CA . TYR A 1 327 ? 6.033 -12.621 5.375 1.00 92.62 327 TYR A CA 1
ATOM 2488 C C . TYR A 1 327 ? 5.682 -11.160 5.073 1.00 92.62 327 TYR A C 1
ATOM 2490 O O . TYR A 1 327 ? 5.371 -10.385 5.981 1.00 92.62 327 TYR A O 1
ATOM 2498 N N . ALA A 1 328 ? 5.695 -10.787 3.791 1.00 91.81 328 ALA A N 1
ATOM 2499 C CA . ALA A 1 328 ? 5.579 -9.405 3.342 1.00 91.81 328 ALA A CA 1
ATOM 2500 C C . ALA A 1 328 ? 4.320 -8.670 3.851 1.00 91.81 328 ALA A C 1
ATOM 2502 O O . ALA A 1 328 ? 4.483 -7.550 4.338 1.00 91.81 328 ALA A O 1
ATOM 2503 N N . PRO A 1 329 ? 3.096 -9.244 3.833 1.00 91.56 329 PRO A N 1
ATOM 2504 C CA . PRO A 1 329 ? 1.900 -8.554 4.320 1.00 91.56 329 PRO A CA 1
ATOM 2505 C C . PRO A 1 329 ? 1.992 -8.191 5.804 1.00 91.56 329 PRO A C 1
ATOM 2507 O O . PRO A 1 329 ? 1.573 -7.107 6.199 1.00 91.56 329 PRO A O 1
ATOM 2510 N N . VAL A 1 330 ? 2.572 -9.064 6.632 1.00 91.69 330 VAL A N 1
ATOM 2511 C CA . VAL A 1 330 ? 2.692 -8.810 8.073 1.00 91.69 330 VAL A CA 1
ATOM 2512 C C . VAL A 1 330 ? 3.709 -7.709 8.346 1.00 91.69 330 VAL A C 1
ATOM 2514 O O . VAL A 1 330 ? 3.447 -6.827 9.157 1.00 91.69 330 VAL A O 1
ATOM 2517 N N . VAL A 1 331 ? 4.838 -7.716 7.635 1.00 91.56 331 VAL A N 1
ATOM 2518 C CA . VAL A 1 331 ? 5.855 -6.663 7.762 1.00 91.56 331 VAL A CA 1
ATOM 2519 C C . VAL A 1 331 ? 5.331 -5.322 7.256 1.00 91.56 331 VAL A C 1
ATOM 2521 O O . VAL A 1 331 ? 5.532 -4.306 7.917 1.00 91.56 331 VAL A O 1
ATOM 2524 N N . LEU A 1 332 ? 4.639 -5.314 6.113 1.00 90.75 332 LEU A N 1
ATOM 2525 C CA . LEU A 1 332 ? 3.997 -4.119 5.560 1.00 90.75 332 LEU A CA 1
ATOM 2526 C C . LEU A 1 332 ? 2.997 -3.532 6.550 1.00 90.75 332 LEU A C 1
ATOM 2528 O O . LEU A 1 332 ? 3.037 -2.335 6.819 1.00 90.75 332 LEU A O 1
ATOM 2532 N N . LEU A 1 333 ? 2.143 -4.379 7.126 1.00 91.19 333 LEU A N 1
ATOM 2533 C CA . LEU A 1 333 ? 1.170 -3.958 8.123 1.00 91.19 333 LEU A CA 1
ATOM 2534 C C . LEU A 1 333 ? 1.861 -3.432 9.388 1.00 91.19 333 LEU A C 1
ATOM 2536 O O . LEU A 1 333 ? 1.537 -2.351 9.866 1.00 91.19 333 LEU A O 1
ATOM 2540 N N . GLY A 1 334 ? 2.854 -4.161 9.894 1.00 89.81 334 GLY A N 1
ATOM 2541 C CA . GLY A 1 334 ? 3.618 -3.786 11.077 1.00 89.81 334 GLY A CA 1
ATOM 2542 C C . GLY A 1 334 ? 4.329 -2.442 10.931 1.00 89.81 334 GLY A C 1
ATOM 2543 O O . GLY A 1 334 ? 4.245 -1.622 11.836 1.00 89.81 334 GLY A O 1
ATOM 2544 N N . LEU A 1 335 ? 4.967 -2.189 9.785 1.00 88.44 335 LEU A N 1
ATOM 2545 C CA . LEU A 1 335 ? 5.676 -0.935 9.514 1.00 88.44 335 LEU A CA 1
ATOM 2546 C C . LEU A 1 335 ? 4.754 0.237 9.185 1.00 88.44 335 LEU A C 1
ATOM 2548 O O . LEU A 1 335 ? 5.093 1.379 9.496 1.00 88.44 335 LEU A O 1
ATOM 2552 N N . ALA A 1 336 ? 3.605 -0.027 8.561 1.00 87.62 336 ALA A N 1
ATOM 2553 C CA . ALA A 1 336 ? 2.625 1.016 8.292 1.00 87.62 336 ALA A CA 1
ATOM 2554 C C . ALA A 1 336 ? 1.934 1.495 9.581 1.00 87.62 336 ALA A C 1
ATOM 2556 O O . ALA A 1 336 ? 1.646 2.681 9.722 1.00 87.62 336 ALA A O 1
ATOM 2557 N N . LEU A 1 337 ? 1.703 0.588 10.538 1.00 84.50 337 LEU A N 1
ATOM 2558 C CA . LEU A 1 337 ? 0.996 0.881 11.792 1.00 84.50 337 LEU A CA 1
ATOM 2559 C C . LEU A 1 337 ? 1.921 1.230 12.960 1.00 84.50 337 LEU A C 1
ATOM 2561 O O . LEU A 1 337 ? 1.538 1.963 13.869 1.00 84.50 337 LEU A O 1
ATOM 2565 N N . GLY A 1 338 ? 3.135 0.691 12.960 1.00 75.94 338 GLY A N 1
ATOM 2566 C CA . GLY A 1 338 ? 4.125 0.863 14.008 1.00 75.94 338 GLY A CA 1
ATOM 2567 C C . GLY A 1 338 ? 5.435 1.358 13.424 1.00 75.94 338 GLY A C 1
ATOM 2568 O O . GLY A 1 338 ? 6.055 0.708 12.591 1.00 75.94 338 GLY A O 1
ATOM 2569 N N . LYS A 1 339 ? 5.939 2.487 13.925 1.00 65.44 339 LYS A N 1
ATOM 2570 C CA . LYS A 1 339 ? 7.281 2.981 13.565 1.00 65.44 339 LYS A CA 1
ATOM 2571 C C . LYS A 1 339 ? 8.419 2.116 14.142 1.00 65.44 339 LYS A C 1
ATOM 2573 O O . LYS A 1 339 ? 9.580 2.515 14.057 1.00 65.44 339 LYS A O 1
ATOM 2578 N N . SER A 1 340 ? 8.118 0.974 14.766 1.00 80.06 340 SER A N 1
ATOM 2579 C CA . SER A 1 340 ? 9.112 0.093 15.371 1.00 80.06 340 SER A CA 1
ATOM 2580 C C . SER A 1 340 ? 9.533 -1.013 14.402 1.00 80.06 340 SER A C 1
ATOM 2582 O O . SER A 1 340 ? 8.740 -1.830 13.938 1.00 80.06 340 SER A O 1
ATOM 2584 N N . TRP A 1 341 ? 10.840 -1.094 14.156 1.00 84.81 341 TRP A N 1
ATOM 2585 C CA . TRP A 1 341 ? 11.471 -2.191 13.412 1.00 84.81 341 TRP A CA 1
ATOM 2586 C C . TRP A 1 341 ? 11.268 -3.563 14.088 1.00 84.81 341 TRP A C 1
ATOM 2588 O O . TRP A 1 341 ? 11.478 -4.602 13.471 1.00 84.81 341 TRP A O 1
ATOM 2598 N N . GLU A 1 342 ? 10.804 -3.588 15.339 1.00 86.19 342 GLU A N 1
ATOM 2599 C CA . GLU A 1 342 ? 10.456 -4.803 16.084 1.00 86.19 342 GLU A CA 1
ATOM 2600 C C . GLU A 1 342 ? 9.298 -5.590 15.457 1.00 86.19 342 GLU A C 1
ATOM 2602 O O . GLU A 1 342 ? 9.230 -6.816 15.599 1.00 86.19 342 GLU A O 1
ATOM 2607 N N . ALA A 1 343 ? 8.411 -4.915 14.717 1.00 81.44 343 ALA A N 1
ATOM 2608 C CA . ALA A 1 343 ? 7.342 -5.578 13.976 1.00 81.44 343 ALA A CA 1
ATOM 2609 C C . ALA A 1 343 ? 7.888 -6.478 12.850 1.00 81.44 343 ALA A C 1
ATOM 2611 O O . ALA A 1 343 ? 7.225 -7.428 12.438 1.00 81.44 343 ALA A O 1
ATOM 2612 N N . ILE A 1 344 ? 9.124 -6.224 12.404 1.00 87.75 344 ILE A N 1
ATOM 2613 C CA . ILE A 1 344 ? 9.819 -7.006 11.380 1.00 87.75 344 ILE A CA 1
ATOM 2614 C C . ILE A 1 344 ? 10.435 -8.286 11.954 1.00 87.75 344 ILE A C 1
ATOM 2616 O O . ILE A 1 344 ? 10.909 -9.124 11.198 1.00 87.75 344 ILE A O 1
ATOM 2620 N N . LEU A 1 345 ? 10.474 -8.484 13.273 1.00 91.81 345 LEU A N 1
ATOM 2621 C CA . LEU A 1 345 ? 11.092 -9.684 13.834 1.00 91.81 345 LEU A CA 1
ATOM 2622 C C . LEU A 1 345 ? 10.252 -10.935 13.507 1.00 91.81 345 LEU A C 1
ATOM 2624 O O . LEU A 1 345 ? 9.032 -10.910 13.697 1.00 91.81 345 LEU A O 1
ATOM 2628 N N . PRO A 1 346 ? 10.875 -12.072 13.131 1.00 91.44 346 PRO A N 1
ATOM 2629 C CA . PRO A 1 346 ? 10.149 -13.307 12.821 1.00 91.44 346 PRO A CA 1
ATOM 2630 C C . PRO A 1 346 ? 9.221 -13.762 13.952 1.00 91.44 346 PRO A C 1
ATOM 2632 O O . PRO A 1 346 ? 8.124 -14.258 13.708 1.00 91.44 346 PRO A O 1
ATOM 2635 N N . GLY A 1 347 ? 9.623 -13.534 15.207 1.00 94.06 347 GLY A N 1
ATOM 2636 C CA . GLY A 1 347 ? 8.797 -13.836 16.376 1.00 94.06 347 GLY A CA 1
ATOM 2637 C C . GLY A 1 347 ? 7.521 -12.990 16.469 1.00 94.06 347 GLY A C 1
ATOM 2638 O O . GLY A 1 347 ? 6.509 -13.469 16.976 1.00 94.06 347 GLY A O 1
ATOM 2639 N N . SER A 1 348 ? 7.530 -11.748 15.982 1.00 91.31 348 SER A N 1
ATOM 2640 C CA . SER A 1 348 ? 6.329 -10.906 15.883 1.00 91.31 348 SER A CA 1
ATOM 2641 C C . SER A 1 348 ? 5.405 -11.427 14.783 1.00 91.31 348 SER A C 1
ATOM 2643 O O . SER A 1 348 ? 4.213 -11.604 15.023 1.00 91.31 348 SER A O 1
ATOM 2645 N N . VAL A 1 349 ? 5.964 -11.804 13.628 1.00 91.69 349 VAL A N 1
ATOM 2646 C CA . VAL A 1 349 ? 5.193 -12.385 12.519 1.00 91.69 349 VAL A CA 1
ATOM 2647 C C . VAL A 1 349 ? 4.516 -13.696 12.918 1.00 91.69 349 VAL A C 1
ATOM 2649 O O . VAL A 1 349 ? 3.318 -13.855 12.703 1.00 91.69 349 VAL A O 1
ATOM 2652 N N . ILE A 1 350 ? 5.233 -14.610 13.579 1.00 94.38 350 ILE A N 1
ATOM 2653 C CA . ILE A 1 350 ? 4.661 -15.880 14.057 1.00 94.38 350 ILE A CA 1
ATOM 2654 C C . ILE A 1 350 ? 3.523 -15.630 15.054 1.00 94.38 350 ILE A C 1
ATOM 2656 O O . ILE A 1 350 ? 2.484 -16.280 14.964 1.00 94.38 350 ILE A O 1
ATOM 2660 N N . ARG A 1 351 ? 3.684 -14.677 15.983 1.00 94.38 351 ARG A N 1
ATOM 2661 C CA . ARG A 1 351 ? 2.631 -14.317 16.949 1.00 94.38 351 ARG A CA 1
ATOM 2662 C C . ARG A 1 351 ? 1.395 -13.753 16.256 1.00 94.38 351 ARG A C 1
ATOM 2664 O O . ARG A 1 351 ? 0.281 -14.123 16.610 1.00 94.38 351 ARG A O 1
ATOM 2671 N N . VAL A 1 352 ? 1.597 -12.896 15.259 1.00 91.69 352 VAL A N 1
ATOM 2672 C CA . VAL A 1 352 ? 0.527 -12.314 14.447 1.00 91.69 352 VAL A CA 1
ATOM 2673 C C . VAL A 1 352 ? -0.228 -13.393 13.672 1.00 91.69 352 VAL A C 1
ATOM 2675 O O . VAL A 1 352 ? -1.456 -13.424 13.724 1.00 91.69 352 VAL A O 1
ATOM 2678 N N . VAL A 1 353 ? 0.490 -14.314 13.022 1.00 94.00 353 VAL A N 1
ATOM 2679 C CA . VAL A 1 353 ? -0.107 -15.443 12.296 1.00 94.00 353 VAL A CA 1
ATOM 2680 C C . VAL A 1 353 ? -0.861 -16.371 13.247 1.00 94.00 353 VAL A C 1
ATOM 2682 O O . VAL A 1 353 ? -1.985 -16.763 12.952 1.00 94.00 353 VAL A O 1
ATOM 2685 N N . ALA A 1 354 ? -0.287 -16.679 14.412 1.00 95.25 354 ALA A N 1
ATOM 2686 C CA . ALA A 1 354 ? -0.907 -17.543 15.414 1.00 95.25 354 ALA A CA 1
ATOM 2687 C C . ALA A 1 354 ? -2.170 -16.934 16.048 1.00 95.25 354 ALA A C 1
ATOM 2689 O O . ALA A 1 354 ? -3.053 -17.682 16.464 1.00 95.25 354 ALA A O 1
ATOM 2690 N N . ALA A 1 355 ? -2.271 -15.602 16.116 1.00 94.19 355 ALA A N 1
ATOM 2691 C CA . ALA A 1 355 ? -3.430 -14.918 16.686 1.00 94.19 355 ALA A CA 1
ATOM 2692 C C . ALA A 1 355 ? -4.706 -15.098 15.843 1.00 94.19 355 ALA A C 1
ATOM 2694 O O . ALA A 1 355 ? -5.792 -15.193 16.410 1.00 94.19 355 ALA A O 1
ATOM 2695 N N . ASP A 1 356 ? -4.584 -15.172 14.513 1.00 93.75 356 ASP A N 1
ATOM 2696 C CA . ASP A 1 356 ? -5.706 -15.469 13.613 1.00 93.75 356 ASP A CA 1
ATOM 2697 C C . ASP A 1 356 ? -5.247 -16.168 12.324 1.00 93.75 356 ASP A C 1
ATOM 2699 O O . ASP A 1 356 ? -5.209 -15.586 11.236 1.00 93.75 356 ASP A O 1
ATOM 2703 N N . VAL A 1 357 ? -4.909 -17.453 12.443 1.00 94.19 357 VAL A N 1
ATOM 2704 C CA . VAL A 1 357 ? -4.432 -18.268 11.313 1.00 94.19 357 VAL A CA 1
ATOM 2705 C C . VAL A 1 357 ? -5.445 -18.269 10.163 1.00 94.19 357 VAL A C 1
ATOM 2707 O O . VAL A 1 357 ? -5.069 -18.167 8.997 1.00 94.19 357 VAL A O 1
ATOM 2710 N N . GLY A 1 358 ? -6.741 -18.362 10.481 1.00 93.81 358 GLY A N 1
ATOM 2711 C CA . GLY A 1 358 ? -7.806 -18.449 9.482 1.00 93.81 358 GLY A CA 1
ATOM 2712 C C . GLY A 1 358 ? -7.963 -17.162 8.673 1.00 93.81 358 GLY A C 1
ATOM 2713 O O . GLY A 1 358 ? -8.101 -17.222 7.450 1.00 93.81 358 GLY A O 1
ATOM 2714 N N . GLY A 1 359 ? -7.918 -16.005 9.337 1.00 92.19 359 GLY A N 1
ATOM 2715 C CA . GLY A 1 359 ? -7.902 -14.706 8.671 1.00 92.19 359 GLY A CA 1
ATOM 2716 C C . GLY A 1 359 ? -6.650 -14.503 7.817 1.00 92.19 359 GLY A C 1
ATOM 2717 O O . GLY A 1 359 ? -6.753 -14.091 6.661 1.00 92.19 359 GLY A O 1
ATOM 2718 N N . TRP A 1 360 ? -5.477 -14.873 8.337 1.00 92.19 360 TRP A N 1
ATOM 2719 C CA . TRP A 1 360 ? -4.213 -14.707 7.618 1.00 92.19 360 TRP A CA 1
ATOM 2720 C C . TRP A 1 360 ? -4.093 -15.569 6.371 1.00 92.19 360 TRP A C 1
ATOM 2722 O O . TRP A 1 360 ? -3.653 -15.068 5.340 1.00 92.19 360 TRP A O 1
ATOM 2732 N N . VAL A 1 361 ? -4.515 -16.835 6.420 1.00 94.56 361 VAL A N 1
ATOM 2733 C CA . VAL A 1 361 ? -4.507 -17.704 5.232 1.00 94.56 361 VAL A CA 1
ATOM 2734 C C . VAL A 1 361 ? -5.364 -17.098 4.119 1.00 94.56 361 VAL A C 1
ATOM 2736 O O . VAL A 1 361 ? -4.939 -17.082 2.965 1.00 94.56 361 VAL A O 1
ATOM 2739 N N . LYS A 1 362 ? -6.536 -16.542 4.456 1.00 93.88 362 LYS A N 1
ATOM 2740 C CA . LYS A 1 362 ? -7.403 -15.859 3.483 1.00 93.88 362 LYS A CA 1
ATOM 2741 C C . LYS A 1 362 ? -6.739 -14.610 2.910 1.00 93.88 362 LYS A C 1
ATOM 2743 O O . LYS A 1 362 ? -6.777 -14.413 1.697 1.00 93.88 362 LYS A O 1
ATOM 2748 N N . LEU A 1 363 ? -6.103 -13.799 3.756 1.00 92.94 363 LEU A N 1
ATOM 2749 C CA . LEU A 1 363 ? -5.409 -12.595 3.311 1.00 92.94 363 LEU A CA 1
ATOM 2750 C C . LEU A 1 363 ? -4.218 -12.926 2.401 1.00 92.94 363 LEU A C 1
ATOM 2752 O O . LEU A 1 363 ? -4.083 -12.307 1.354 1.00 92.94 363 LEU A O 1
ATOM 2756 N N . ILE A 1 364 ? -3.393 -13.919 2.748 1.00 93.62 364 ILE A N 1
ATOM 2757 C CA . ILE A 1 364 ? -2.254 -14.362 1.927 1.00 93.62 364 ILE A CA 1
ATOM 2758 C C . ILE A 1 364 ? -2.741 -14.939 0.596 1.00 93.62 364 ILE A C 1
ATOM 2760 O O . ILE A 1 364 ? -2.175 -14.624 -0.449 1.00 93.62 364 ILE A O 1
ATOM 2764 N N . ALA A 1 365 ? -3.803 -15.751 0.611 1.00 92.94 365 ALA A N 1
ATOM 2765 C CA . ALA A 1 365 ? -4.389 -16.289 -0.613 1.00 92.94 365 ALA A CA 1
ATOM 2766 C C . ALA A 1 365 ? -4.876 -15.164 -1.539 1.00 92.94 365 ALA A C 1
ATOM 2768 O O . ALA A 1 365 ? -4.615 -15.203 -2.742 1.00 92.94 365 ALA A O 1
ATOM 2769 N N . LEU A 1 366 ? -5.528 -14.135 -0.986 1.00 91.94 366 LEU A N 1
ATOM 2770 C CA . LEU A 1 366 ? -5.968 -12.983 -1.767 1.00 91.94 366 LEU A CA 1
ATOM 2771 C C . LEU A 1 366 ? -4.794 -12.118 -2.241 1.00 91.94 366 LEU A C 1
ATOM 2773 O O . LEU A 1 366 ? -4.782 -11.711 -3.397 1.00 91.94 366 LEU A O 1
ATOM 2777 N N . PHE A 1 367 ? -3.799 -11.877 -1.385 1.00 91.62 367 PHE A N 1
ATOM 2778 C CA . PHE A 1 367 ? -2.563 -11.170 -1.729 1.00 91.62 367 PHE A CA 1
ATOM 2779 C C . PHE A 1 367 ? -1.870 -11.850 -2.913 1.00 91.62 367 PHE A C 1
ATOM 2781 O O . PHE A 1 367 ? -1.566 -11.201 -3.909 1.00 91.62 367 PHE A O 1
ATOM 2788 N N . GLY A 1 368 ? -1.697 -13.173 -2.846 1.00 90.88 368 GLY A N 1
ATOM 2789 C CA . GLY A 1 368 ? -1.140 -13.965 -3.936 1.00 90.88 368 GLY A CA 1
ATOM 2790 C C . GLY A 1 368 ? -1.975 -13.855 -5.209 1.00 90.88 368 GLY A C 1
ATOM 2791 O O . GLY A 1 368 ? -1.425 -13.546 -6.261 1.00 90.88 368 GLY A O 1
ATOM 2792 N N . MET A 1 369 ? -3.297 -14.038 -5.110 1.00 93.31 369 MET A N 1
ATOM 2793 C CA . MET A 1 369 ? -4.220 -13.972 -6.251 1.00 93.31 369 MET A CA 1
ATOM 2794 C C . MET A 1 369 ? -4.195 -12.604 -6.951 1.00 93.31 369 MET A C 1
ATOM 2796 O O . MET A 1 369 ? -4.086 -12.544 -8.174 1.00 93.31 369 MET A O 1
ATOM 2800 N N . LEU A 1 370 ? -4.220 -11.512 -6.183 1.00 92.12 370 LEU A N 1
ATOM 2801 C CA . LEU A 1 370 ? -4.177 -10.140 -6.694 1.00 92.12 370 LEU A CA 1
ATOM 2802 C C . LEU A 1 370 ? -2.847 -9.800 -7.384 1.00 92.12 370 LEU A C 1
ATOM 2804 O O . LEU A 1 370 ? -2.825 -8.970 -8.292 1.00 92.12 370 LEU A O 1
ATOM 2808 N N . LEU A 1 371 ? -1.749 -10.451 -6.991 1.00 90.31 371 LEU A N 1
ATOM 2809 C CA . LEU A 1 371 ? -0.426 -10.237 -7.579 1.00 90.31 371 LEU A CA 1
ATOM 2810 C C . LEU A 1 371 ? -0.110 -11.148 -8.770 1.00 90.31 371 LEU A C 1
ATOM 2812 O O . LEU A 1 371 ? 0.885 -10.900 -9.450 1.00 90.31 371 LEU A O 1
ATOM 2816 N N . VAL A 1 372 ? -0.946 -12.148 -9.082 1.00 92.38 372 VAL A N 1
ATOM 2817 C CA . VAL A 1 372 ? -0.705 -13.050 -10.225 1.00 92.38 372 VAL A CA 1
ATOM 2818 C C . VAL A 1 372 ? -0.549 -12.263 -11.523 1.00 92.38 372 VAL A C 1
ATOM 2820 O O . VAL A 1 372 ? 0.391 -12.508 -12.270 1.00 92.38 372 VAL A O 1
ATOM 2823 N N . LEU A 1 373 ? -1.435 -11.302 -11.796 1.00 92.88 373 LEU A N 1
ATOM 2824 C CA . LEU A 1 373 ? -1.433 -10.585 -13.071 1.00 92.88 373 LEU A CA 1
ATOM 2825 C C . LEU A 1 373 ? -0.196 -9.673 -13.249 1.00 92.88 373 LEU A C 1
ATOM 2827 O O . LEU A 1 373 ? 0.452 -9.789 -14.290 1.00 92.88 373 LEU A O 1
ATOM 2831 N N . PRO A 1 374 ? 0.209 -8.842 -12.261 1.00 91.75 374 PRO A N 1
ATOM 2832 C CA . PRO A 1 374 ? 1.495 -8.142 -12.309 1.00 91.75 374 PRO A CA 1
ATOM 2833 C C . PRO A 1 374 ? 2.690 -9.082 -12.492 1.00 91.75 374 PRO A C 1
ATOM 2835 O O . PRO A 1 374 ? 3.561 -8.803 -13.312 1.00 91.75 374 PRO A O 1
ATOM 2838 N N . VAL A 1 375 ? 2.719 -10.212 -11.774 1.00 89.19 375 VAL A N 1
ATOM 2839 C CA . VAL A 1 375 ? 3.808 -11.197 -11.872 1.00 89.19 375 VAL A CA 1
ATOM 2840 C C . VAL A 1 375 ? 3.871 -11.805 -13.270 1.00 89.19 375 VAL A C 1
ATOM 2842 O O . VAL A 1 375 ? 4.947 -11.861 -13.855 1.00 89.19 375 VAL A O 1
ATOM 2845 N N . VAL A 1 376 ? 2.734 -12.201 -13.846 1.00 91.38 376 VAL A N 1
ATOM 2846 C CA . VAL A 1 376 ? 2.667 -12.680 -15.234 1.00 91.38 376 VAL A CA 1
ATOM 2847 C C . VAL A 1 376 ? 3.151 -11.599 -16.202 1.00 91.38 376 VAL A C 1
ATOM 2849 O O . VAL A 1 376 ? 3.910 -11.913 -17.112 1.00 91.38 376 VAL A O 1
ATOM 2852 N N . GLY A 1 377 ? 2.790 -10.331 -15.983 1.00 90.69 377 GLY A N 1
ATOM 2853 C CA . GLY A 1 377 ? 3.299 -9.201 -16.766 1.00 90.69 377 GLY A CA 1
ATOM 2854 C C . GLY A 1 377 ? 4.827 -9.108 -16.751 1.00 90.69 377 GLY A C 1
ATOM 2855 O O . GLY A 1 377 ? 5.445 -8.990 -17.811 1.00 90.69 377 GLY A O 1
ATOM 2856 N N . VAL A 1 378 ? 5.441 -9.232 -15.570 1.00 89.25 378 VAL A N 1
ATOM 2857 C CA . VAL A 1 378 ? 6.906 -9.267 -15.425 1.00 89.25 378 VAL A CA 1
ATOM 2858 C C . VAL A 1 378 ? 7.498 -10.490 -16.123 1.00 89.25 378 VAL A C 1
ATOM 2860 O O . VAL A 1 378 ? 8.463 -10.351 -16.863 1.00 89.25 378 VAL A O 1
ATOM 2863 N N . LEU A 1 379 ? 6.908 -11.676 -15.950 1.00 90.38 379 LEU A N 1
ATOM 2864 C CA . LEU A 1 379 ? 7.404 -12.915 -16.558 1.00 90.38 379 LEU A CA 1
ATOM 2865 C C . LEU A 1 379 ? 7.346 -12.885 -18.091 1.00 90.38 379 LEU A C 1
ATOM 2867 O O . LEU A 1 379 ? 8.299 -13.292 -18.745 1.00 90.38 379 LEU A O 1
ATOM 2871 N N . VAL A 1 380 ? 6.264 -12.362 -18.674 1.00 93.44 380 VAL A N 1
ATOM 2872 C CA . VAL A 1 380 ? 6.116 -12.209 -20.134 1.00 93.44 380 VAL A CA 1
ATOM 2873 C C . VAL A 1 380 ? 7.137 -11.221 -20.707 1.00 93.44 380 VAL A C 1
ATOM 2875 O O . VAL A 1 380 ? 7.515 -11.322 -21.870 1.00 93.44 380 VAL A O 1
ATOM 2878 N N . THR A 1 381 ? 7.606 -10.277 -19.893 1.00 91.25 381 THR A N 1
ATOM 2879 C CA . THR A 1 381 ? 8.602 -9.268 -20.276 1.00 91.25 381 THR A CA 1
ATOM 2880 C C . THR A 1 381 ? 9.980 -9.523 -19.664 1.00 91.25 381 THR A C 1
ATOM 2882 O O . THR A 1 381 ? 10.820 -8.622 -19.663 1.00 91.25 381 THR A O 1
ATOM 2885 N N . ALA A 1 382 ? 10.241 -10.740 -19.173 1.00 89.94 382 ALA A N 1
ATOM 2886 C CA . ALA A 1 382 ? 11.474 -11.078 -18.464 1.00 89.94 382 ALA A CA 1
ATOM 2887 C C . ALA A 1 382 ? 12.734 -10.838 -19.314 1.00 89.94 382 ALA A C 1
ATOM 2889 O O . ALA A 1 382 ? 13.719 -10.315 -18.799 1.00 89.94 382 ALA A O 1
ATOM 2890 N N . ASP A 1 383 ? 12.663 -11.121 -20.618 1.00 89.44 383 ASP A N 1
ATOM 2891 C CA . ASP A 1 383 ? 13.757 -10.886 -21.577 1.00 89.44 383 ASP A CA 1
ATOM 2892 C C . ASP A 1 383 ? 13.839 -9.425 -22.065 1.00 89.44 383 ASP A C 1
ATOM 2894 O O . ASP A 1 383 ? 14.748 -9.041 -22.803 1.00 89.44 383 ASP A O 1
ATOM 2898 N N . GLY A 1 384 ? 12.862 -8.598 -21.688 1.00 86.62 384 GLY A N 1
ATOM 2899 C CA . GLY A 1 384 ? 12.785 -7.191 -22.050 1.00 86.62 384 GLY A CA 1
ATOM 2900 C C . GLY A 1 384 ? 13.609 -6.289 -21.134 1.00 86.62 384 GLY A C 1
ATOM 2901 O O . GLY A 1 384 ? 14.048 -6.663 -20.049 1.00 86.62 384 GLY A O 1
ATOM 2902 N N . ALA A 1 385 ? 13.779 -5.036 -21.554 1.00 85.00 385 ALA A N 1
ATOM 2903 C CA . ALA A 1 385 ? 14.398 -4.028 -20.705 1.00 85.00 385 ALA A CA 1
ATOM 2904 C C . ALA A 1 385 ? 13.541 -3.742 -19.456 1.00 85.00 385 ALA A C 1
ATOM 2906 O O . ALA A 1 385 ? 12.312 -3.754 -19.510 1.00 85.00 385 ALA A O 1
ATOM 2907 N N . LEU A 1 386 ? 14.181 -3.407 -18.334 1.00 81.50 386 LEU A N 1
ATOM 2908 C CA . LEU A 1 386 ? 13.507 -3.216 -17.042 1.00 81.50 386 LEU A CA 1
ATOM 2909 C C . LEU A 1 386 ? 12.401 -2.139 -17.071 1.00 81.50 386 LEU A C 1
ATOM 2911 O O . LEU A 1 386 ? 11.382 -2.273 -16.397 1.00 81.50 386 LEU A O 1
ATOM 2915 N N . TYR A 1 387 ? 12.549 -1.094 -17.893 1.00 82.56 387 TYR A N 1
ATOM 2916 C CA . TYR A 1 387 ? 11.497 -0.086 -18.073 1.00 82.56 387 TYR A CA 1
ATOM 2917 C C . TYR A 1 387 ? 10.241 -0.663 -18.745 1.00 82.56 387 TYR A C 1
ATOM 2919 O O . TYR A 1 387 ? 9.143 -0.219 -18.431 1.00 82.56 387 TYR A O 1
ATOM 2927 N N . LEU A 1 388 ? 10.375 -1.660 -19.630 1.00 85.75 388 LEU A N 1
ATOM 2928 C CA . LEU A 1 388 ? 9.246 -2.341 -20.270 1.00 85.75 388 LEU A CA 1
ATOM 2929 C C . LEU A 1 388 ? 8.504 -3.212 -19.254 1.00 85.75 388 LEU A C 1
ATOM 2931 O O . LEU A 1 388 ? 7.275 -3.197 -19.213 1.00 85.75 388 LEU A O 1
ATOM 2935 N N . GLN A 1 389 ? 9.252 -3.907 -18.392 1.00 89.56 389 GLN A N 1
ATOM 2936 C CA . GLN A 1 389 ? 8.678 -4.666 -17.280 1.00 89.56 389 GLN A CA 1
ATOM 2937 C C . GLN A 1 389 ? 7.881 -3.745 -16.356 1.00 89.56 389 GLN A C 1
ATOM 2939 O O . GLN A 1 389 ? 6.742 -4.047 -16.012 1.00 89.56 389 GLN A O 1
ATOM 2944 N N . ALA A 1 390 ? 8.435 -2.580 -16.014 1.00 86.25 390 ALA A N 1
ATOM 2945 C CA . ALA A 1 390 ? 7.736 -1.599 -15.197 1.00 86.25 390 ALA A CA 1
ATOM 2946 C C . ALA A 1 390 ? 6.531 -0.958 -15.910 1.00 86.25 390 ALA A C 1
ATOM 2948 O O . ALA A 1 390 ? 5.512 -0.712 -15.267 1.00 86.25 390 ALA A O 1
ATOM 2949 N N . ALA A 1 391 ? 6.612 -0.735 -17.226 1.00 88.00 391 ALA A N 1
ATOM 2950 C CA . ALA A 1 391 ? 5.507 -0.229 -18.043 1.00 88.00 391 ALA A CA 1
ATOM 2951 C C . ALA A 1 391 ? 4.306 -1.178 -18.050 1.00 88.00 391 ALA A C 1
ATOM 2953 O O . ALA A 1 391 ? 3.168 -0.724 -18.078 1.00 88.00 391 ALA A O 1
ATOM 2954 N N . MET A 1 392 ? 4.564 -2.488 -18.042 1.00 91.19 392 MET A N 1
ATOM 2955 C CA . MET A 1 392 ? 3.521 -3.511 -18.024 1.00 91.19 392 MET A CA 1
ATOM 2956 C C . MET A 1 392 ? 3.029 -3.778 -16.602 1.00 91.19 392 MET A C 1
ATOM 2958 O O . MET A 1 392 ? 1.832 -3.727 -16.336 1.00 91.19 392 MET A O 1
ATOM 2962 N N . ALA A 1 393 ? 3.940 -4.033 -15.663 1.00 93.06 393 ALA A N 1
ATOM 2963 C CA . ALA A 1 393 ? 3.590 -4.419 -14.300 1.00 93.06 393 ALA A CA 1
ATOM 2964 C C . ALA A 1 393 ? 3.043 -3.253 -13.464 1.00 93.06 393 ALA A C 1
ATOM 2966 O O . ALA A 1 393 ? 2.159 -3.465 -12.637 1.00 93.06 393 ALA A O 1
ATOM 2967 N N . GLY A 1 394 ? 3.532 -2.029 -13.690 1.00 92.31 394 GLY A N 1
ATOM 2968 C CA . GLY A 1 394 ? 3.129 -0.823 -12.961 1.00 92.31 394 GLY A CA 1
ATOM 2969 C C . GLY A 1 394 ? 1.621 -0.561 -13.038 1.00 92.31 394 GLY A C 1
ATOM 2970 O O . GLY A 1 394 ? 0.945 -0.617 -12.015 1.00 92.31 394 GLY A O 1
ATOM 2971 N N . PRO A 1 395 ? 1.045 -0.360 -14.234 1.00 93.69 395 PRO A N 1
ATOM 2972 C CA . PRO A 1 395 ? -0.399 -0.205 -14.415 1.00 93.69 395 PRO A CA 1
ATOM 2973 C C . PRO A 1 395 ? -1.211 -1.368 -13.828 1.00 93.69 395 PRO A C 1
ATOM 2975 O O . PRO A 1 395 ? -2.251 -1.151 -13.207 1.00 93.69 395 PRO A O 1
ATOM 2978 N N . LEU A 1 396 ? -0.712 -2.601 -13.976 1.00 95.31 396 LEU A N 1
ATOM 2979 C CA . LEU A 1 396 ? -1.379 -3.804 -13.480 1.00 95.31 396 LEU A CA 1
ATOM 2980 C C . LEU A 1 396 ? -1.382 -3.903 -11.949 1.00 95.31 396 LEU A C 1
ATOM 2982 O O . LEU A 1 396 ? -2.275 -4.552 -11.409 1.00 95.31 396 LEU A O 1
ATOM 2986 N N . ILE A 1 397 ? -0.428 -3.280 -11.245 1.00 96.12 397 ILE A N 1
ATOM 2987 C CA . ILE A 1 397 ? -0.345 -3.337 -9.777 1.00 96.12 397 ILE A CA 1
ATOM 2988 C C . ILE A 1 397 ? -1.128 -2.223 -9.074 1.00 96.12 397 ILE A C 1
ATOM 2990 O O . ILE A 1 397 ? -1.476 -2.394 -7.906 1.00 96.12 397 ILE A O 1
ATOM 2994 N N . VAL A 1 398 ? -1.461 -1.117 -9.755 1.00 96.62 398 VAL A N 1
ATOM 2995 C CA . VAL A 1 398 ? -2.131 0.035 -9.119 1.00 96.62 398 VAL A CA 1
ATOM 2996 C C . VAL A 1 398 ? -3.458 -0.368 -8.475 1.00 96.62 398 VAL A C 1
ATOM 2998 O O . VAL A 1 398 ? -3.643 -0.182 -7.272 1.00 96.62 398 VAL A O 1
ATOM 3001 N N . LEU A 1 399 ? -4.382 -0.938 -9.255 1.00 95.88 399 LEU A N 1
ATOM 3002 C CA . LEU A 1 399 ? -5.706 -1.309 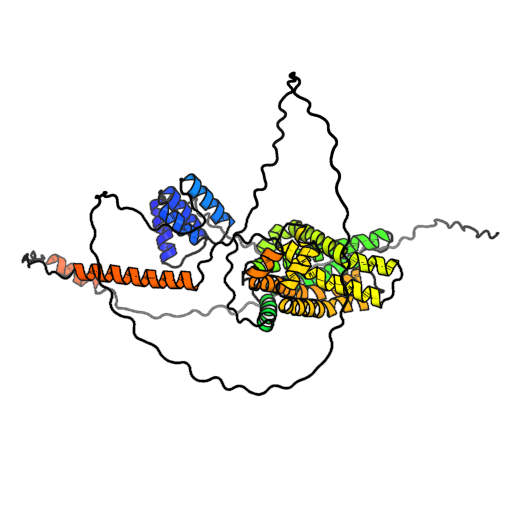-8.747 1.00 95.88 399 LEU A CA 1
ATOM 3003 C C . LEU A 1 399 ? -5.623 -2.411 -7.676 1.00 95.88 399 LEU A C 1
ATOM 3005 O O . LEU A 1 399 ? -6.125 -2.179 -6.573 1.00 95.88 399 LEU A O 1
ATOM 3009 N N . PRO A 1 400 ? -4.965 -3.566 -7.918 1.00 95.81 400 PRO A N 1
ATOM 3010 C CA . PRO A 1 400 ? -4.853 -4.612 -6.905 1.00 95.81 400 PRO A CA 1
ATOM 3011 C C . PRO A 1 400 ? -4.151 -4.135 -5.635 1.00 95.81 400 PRO A C 1
ATOM 3013 O O . PRO A 1 400 ? -4.552 -4.514 -4.539 1.00 95.81 400 PRO A O 1
ATOM 3016 N N . GLY A 1 401 ? -3.136 -3.280 -5.759 1.00 95.81 401 GLY A N 1
ATOM 3017 C CA . GLY A 1 401 ? -2.390 -2.774 -4.616 1.00 95.81 401 GLY A CA 1
ATOM 3018 C C . GLY A 1 401 ? -3.179 -1.789 -3.752 1.00 95.81 401 GLY A C 1
ATOM 3019 O O . GLY A 1 401 ? -3.077 -1.858 -2.530 1.00 95.81 401 GLY A O 1
ATOM 3020 N N . LEU A 1 402 ? -4.020 -0.932 -4.344 1.00 96.56 402 LEU A N 1
ATOM 3021 C CA . LEU A 1 402 ? -4.928 -0.066 -3.578 1.00 96.56 402 LEU A CA 1
ATOM 3022 C C . LEU A 1 402 ? -6.040 -0.871 -2.880 1.00 96.56 402 LEU A C 1
ATOM 3024 O O . LEU A 1 402 ? -6.330 -0.612 -1.712 1.00 96.56 402 LEU A O 1
ATOM 3028 N N . VAL A 1 403 ? -6.615 -1.882 -3.550 1.00 96.38 403 VAL A N 1
ATOM 3029 C CA . VAL A 1 403 ? -7.576 -2.819 -2.924 1.00 96.38 403 VAL A CA 1
ATOM 3030 C C . VAL A 1 403 ? -6.926 -3.537 -1.753 1.00 96.38 403 VAL A C 1
ATOM 3032 O O . VAL A 1 403 ? -7.504 -3.629 -0.674 1.00 96.38 403 VAL A O 1
ATOM 3035 N N . LEU A 1 404 ? -5.709 -4.033 -1.959 1.00 95.81 404 LEU A N 1
ATOM 3036 C CA . LEU A 1 404 ? -4.976 -4.765 -0.946 1.00 95.81 404 LEU A CA 1
ATOM 3037 C C . LEU A 1 404 ? -4.624 -3.877 0.251 1.00 95.81 404 LEU A C 1
ATOM 3039 O O . LEU A 1 404 ? -4.788 -4.313 1.385 1.00 95.81 404 LEU A O 1
ATOM 3043 N N . ALA A 1 405 ? -4.203 -2.633 0.019 1.00 96.12 405 ALA A N 1
ATOM 3044 C CA . ALA A 1 405 ? -3.959 -1.665 1.081 1.00 96.12 405 ALA A CA 1
ATOM 3045 C C . ALA A 1 405 ? -5.211 -1.432 1.940 1.00 96.12 405 ALA A C 1
ATOM 3047 O O . ALA A 1 405 ? -5.143 -1.520 3.169 1.00 96.12 405 ALA A O 1
ATOM 3048 N N . ARG A 1 406 ? -6.367 -1.212 1.295 1.00 96.25 406 ARG A N 1
ATOM 3049 C CA . ARG A 1 406 ? -7.659 -1.036 1.976 1.00 96.25 406 ARG A CA 1
ATOM 3050 C C . ARG A 1 406 ? -8.043 -2.278 2.778 1.00 96.25 406 ARG A C 1
ATOM 3052 O O . ARG A 1 406 ? -8.400 -2.165 3.951 1.00 96.25 406 ARG A O 1
ATOM 3059 N N . LEU A 1 407 ? -7.921 -3.455 2.168 1.00 95.62 407 LEU A N 1
ATOM 3060 C CA . LEU A 1 407 ? -8.240 -4.724 2.808 1.00 95.62 407 LEU A CA 1
ATOM 3061 C C . LEU A 1 407 ? -7.330 -5.003 4.005 1.00 95.62 407 LEU A C 1
ATOM 3063 O O . LEU A 1 407 ? -7.819 -5.418 5.046 1.00 95.62 407 LEU A O 1
ATOM 3067 N N . MET A 1 408 ? -6.023 -4.763 3.885 1.00 95.44 408 MET A N 1
ATOM 3068 C CA . MET A 1 408 ? -5.070 -4.939 4.983 1.00 95.44 408 MET A CA 1
ATOM 3069 C C . MET A 1 408 ? -5.390 -4.016 6.160 1.00 95.44 408 MET A C 1
ATOM 3071 O O . MET A 1 408 ? -5.360 -4.458 7.310 1.00 95.44 408 MET A O 1
ATOM 3075 N N . GLY A 1 409 ? -5.749 -2.760 5.881 1.00 94.62 409 GLY A N 1
ATOM 3076 C CA . GLY A 1 409 ? -6.187 -1.824 6.911 1.00 94.62 409 GLY A CA 1
ATOM 3077 C C . GLY A 1 409 ? -7.473 -2.285 7.605 1.00 94.62 409 GLY A C 1
ATOM 3078 O O . GLY A 1 409 ? -7.491 -2.385 8.830 1.00 94.62 409 GLY A O 1
ATOM 3079 N N . ARG A 1 410 ? -8.515 -2.677 6.853 1.00 93.75 410 ARG A N 1
ATOM 3080 C CA . ARG A 1 410 ? -9.757 -3.227 7.438 1.00 93.75 410 ARG A CA 1
ATOM 3081 C C . ARG A 1 410 ? -9.522 -4.524 8.210 1.00 93.75 410 ARG A C 1
ATOM 3083 O O . ARG A 1 410 ? -10.063 -4.693 9.301 1.00 93.75 410 ARG A O 1
ATOM 3090 N N . PHE A 1 411 ? -8.690 -5.416 7.678 1.00 93.38 411 PHE A N 1
ATOM 3091 C CA . PHE A 1 411 ? -8.317 -6.666 8.330 1.00 93.38 411 PHE A CA 1
ATOM 3092 C C . PHE A 1 411 ? -7.697 -6.397 9.701 1.00 93.38 411 PHE A C 1
ATOM 3094 O O . PHE A 1 411 ? -8.089 -7.028 10.687 1.00 93.38 411 PHE A O 1
ATOM 3101 N N . TYR A 1 412 ? -6.773 -5.431 9.773 1.00 93.06 412 TYR A N 1
ATOM 3102 C CA . TYR A 1 412 ? -6.201 -4.994 11.038 1.00 93.06 412 TYR A CA 1
ATOM 3103 C C . TYR A 1 412 ? -7.244 -4.374 11.952 1.00 93.06 412 TYR A C 1
ATOM 3105 O O . TYR A 1 412 ? -7.321 -4.769 13.109 1.00 93.06 412 TYR A O 1
ATOM 3113 N N . TYR A 1 413 ? -8.061 -3.450 11.450 1.00 91.56 413 TYR A N 1
ATOM 3114 C CA . TYR A 1 413 ? -9.085 -2.780 12.244 1.00 91.56 413 TYR A CA 1
ATOM 3115 C C . TYR A 1 413 ? -10.012 -3.782 12.940 1.00 91.56 413 TYR A C 1
ATOM 3117 O O . TYR A 1 413 ? -10.156 -3.760 14.168 1.00 91.56 413 TYR A O 1
ATOM 3125 N N . ALA A 1 414 ? -10.538 -4.739 12.168 1.00 90.62 414 ALA A N 1
ATOM 3126 C CA . ALA A 1 414 ? -11.452 -5.767 12.647 1.00 90.62 414 ALA A CA 1
ATOM 3127 C C . ALA A 1 414 ? -10.826 -6.680 13.719 1.00 90.62 414 ALA A C 1
ATOM 3129 O O . ALA A 1 414 ? -11.514 -7.208 14.593 1.00 90.62 414 ALA A O 1
ATOM 3130 N N . ARG A 1 415 ? -9.502 -6.862 13.671 1.00 91.81 415 ARG A N 1
ATOM 3131 C CA . ARG A 1 415 ? -8.746 -7.795 14.525 1.00 91.81 415 ARG A CA 1
ATOM 3132 C C . ARG A 1 415 ? -7.751 -7.093 15.442 1.00 91.81 415 ARG A C 1
ATOM 3134 O O . ARG A 1 415 ? -6.914 -7.748 16.063 1.00 91.81 415 ARG A O 1
ATOM 3141 N N . SER A 1 416 ? -7.860 -5.776 15.578 1.00 90.19 416 SER A N 1
ATOM 3142 C CA . SER A 1 416 ? -6.902 -4.921 16.287 1.00 90.19 416 SER A CA 1
ATOM 3143 C C . SER A 1 416 ? -6.681 -5.391 17.725 1.00 90.19 416 SER A C 1
ATOM 3145 O O . SER A 1 416 ? -5.546 -5.456 18.191 1.00 90.19 416 SER A O 1
ATOM 3147 N N . LYS A 1 417 ? -7.748 -5.852 18.395 1.00 89.06 417 LYS A N 1
ATOM 3148 C CA . LYS A 1 417 ? -7.704 -6.438 19.748 1.00 89.06 417 LYS A CA 1
ATOM 3149 C C . LYS A 1 417 ? -6.737 -7.625 19.877 1.00 89.06 417 LYS A C 1
ATOM 3151 O O . LYS A 1 417 ? -6.113 -7.768 20.925 1.00 89.06 417 LYS A O 1
ATOM 3156 N N . ALA A 1 418 ? -6.634 -8.474 18.853 1.00 90.75 418 ALA A N 1
ATOM 3157 C CA . ALA A 1 418 ? -5.771 -9.657 18.853 1.00 90.75 418 ALA A CA 1
ATOM 3158 C C . ALA A 1 418 ? -4.391 -9.366 18.240 1.00 90.75 418 ALA A C 1
ATOM 3160 O O . ALA A 1 418 ? -3.372 -9.831 18.748 1.00 90.75 418 ALA A O 1
ATOM 3161 N N . LEU A 1 419 ? -4.354 -8.573 17.166 1.00 91.12 419 LEU A N 1
ATOM 3162 C CA . LEU A 1 419 ? -3.146 -8.325 16.381 1.00 91.12 419 LEU A CA 1
ATOM 3163 C C . LEU A 1 419 ? -2.204 -7.307 17.020 1.00 91.12 419 LEU A C 1
ATOM 3165 O O . LEU A 1 419 ? -0.989 -7.480 16.966 1.00 91.12 419 LEU A O 1
ATOM 3169 N N . ALA A 1 420 ? -2.734 -6.259 17.643 1.00 89.94 420 ALA A N 1
ATOM 3170 C CA . ALA A 1 420 ? -1.903 -5.215 18.222 1.00 89.94 420 ALA A CA 1
ATOM 3171 C C . ALA A 1 420 ? -0.954 -5.714 19.333 1.00 89.94 420 ALA A C 1
ATOM 3173 O O . ALA A 1 420 ? 0.245 -5.452 19.216 1.00 89.94 420 ALA A O 1
ATOM 3174 N N . PRO A 1 421 ? -1.386 -6.509 20.341 1.00 89.69 421 PRO A N 1
ATOM 3175 C CA . PRO A 1 421 ? -0.448 -7.058 21.323 1.00 89.69 421 PRO A CA 1
ATOM 3176 C C . PRO A 1 421 ? 0.563 -8.028 20.693 1.00 89.69 421 PRO A C 1
ATOM 3178 O O . PRO A 1 421 ? 1.710 -8.087 21.135 1.00 89.69 421 PRO A O 1
ATOM 3181 N N . ALA A 1 422 ? 0.178 -8.758 19.639 1.00 90.44 422 ALA A N 1
ATOM 3182 C CA . ALA A 1 422 ? 1.090 -9.638 18.907 1.00 90.44 422 ALA A CA 1
ATOM 3183 C C . ALA A 1 422 ? 2.190 -8.860 18.160 1.00 90.44 422 ALA A C 1
ATOM 3185 O O . ALA A 1 422 ? 3.322 -9.337 18.072 1.00 90.44 422 ALA A O 1
ATOM 3186 N N . MET A 1 423 ? 1.873 -7.650 17.686 1.00 87.88 423 MET A N 1
ATOM 3187 C CA . MET A 1 423 ? 2.819 -6.716 17.065 1.00 87.88 423 MET A CA 1
ATOM 3188 C C . MET A 1 423 ? 3.592 -5.853 18.073 1.00 87.88 423 MET A C 1
ATOM 3190 O O . MET A 1 423 ? 4.427 -5.052 17.664 1.00 87.88 423 MET A O 1
ATOM 3194 N N . GLY A 1 424 ? 3.332 -5.994 19.378 1.00 85.94 424 GLY A N 1
ATOM 3195 C CA . GLY A 1 424 ? 3.921 -5.125 20.402 1.00 85.94 424 GLY A CA 1
ATOM 3196 C C . GLY A 1 424 ? 3.382 -3.690 20.370 1.00 85.94 424 GLY A C 1
ATOM 3197 O O . GLY A 1 424 ? 3.966 -2.799 20.980 1.00 85.94 424 GLY A O 1
ATOM 3198 N N . LEU A 1 425 ? 2.267 -3.455 19.673 1.00 83.69 425 LEU A N 1
ATOM 3199 C CA . LEU A 1 425 ? 1.587 -2.170 19.670 1.00 83.69 425 LEU A CA 1
ATOM 3200 C C . LEU A 1 425 ? 0.802 -2.036 20.974 1.00 83.69 425 LEU A C 1
ATOM 3202 O O . LEU A 1 425 ? -0.092 -2.834 21.277 1.00 83.69 425 LEU A O 1
ATOM 3206 N N . VAL A 1 426 ? 1.134 -1.007 21.752 1.00 77.88 426 VAL A N 1
ATOM 3207 C CA . VAL A 1 426 ? 0.325 -0.613 22.902 1.00 77.88 426 VAL A CA 1
ATOM 3208 C C . VAL A 1 426 ? -0.939 0.028 22.346 1.00 77.88 426 VAL A C 1
ATOM 3210 O O . VAL A 1 426 ? -0.936 1.196 21.970 1.00 77.88 426 VAL A O 1
ATOM 3213 N N . VAL A 1 427 ? -2.024 -0.745 22.264 1.00 68.12 427 VAL A N 1
ATOM 3214 C CA . VAL A 1 427 ? -3.356 -0.161 22.080 1.00 68.12 427 VAL A CA 1
ATOM 3215 C C . VAL A 1 427 ? -3.669 0.548 23.378 1.00 68.12 427 VAL A C 1
ATOM 3217 O O . VAL A 1 427 ? -4.133 -0.071 24.340 1.00 68.12 427 VAL A O 1
ATOM 3220 N N . GLU A 1 428 ? -3.365 1.838 23.429 1.00 57.22 428 GLU A N 1
ATOM 3221 C CA . GLU A 1 428 ? -3.920 2.698 24.451 1.00 57.22 428 GLU A CA 1
ATOM 3222 C C . GLU A 1 428 ? -5.429 2.670 24.221 1.00 57.22 428 GLU A C 1
ATOM 3224 O O . GLU A 1 428 ? -5.961 3.279 23.295 1.00 57.22 428 GLU A O 1
ATOM 3229 N N . ARG A 1 429 ? -6.112 1.810 24.986 1.00 49.38 429 ARG A N 1
ATOM 3230 C CA . ARG A 1 429 ? -7.565 1.712 24.983 1.00 49.38 429 ARG A CA 1
ATOM 3231 C C . ARG A 1 429 ? -8.077 3.051 25.489 1.00 49.38 429 ARG A C 1
ATOM 3233 O O . ARG A 1 429 ? -8.373 3.186 26.673 1.00 49.38 429 ARG A O 1
ATOM 3240 N N . MET A 1 430 ? -8.247 4.022 24.599 1.00 43.53 430 MET A N 1
ATOM 3241 C CA . MET A 1 430 ? -9.360 4.927 24.784 1.00 43.53 430 MET A CA 1
ATOM 3242 C C . MET A 1 430 ? -10.579 4.024 24.764 1.00 43.53 430 MET A C 1
ATOM 3244 O O . MET A 1 430 ? -10.891 3.386 23.758 1.00 43.53 430 MET A O 1
ATOM 3248 N N . ALA A 1 431 ? -11.159 3.844 25.947 1.00 38.19 431 ALA A N 1
ATOM 3249 C CA . ALA A 1 431 ? -12.442 3.213 26.111 1.00 38.19 431 ALA A CA 1
ATOM 3250 C C . ALA A 1 431 ? -13.413 4.035 25.272 1.00 38.19 431 ALA A C 1
ATOM 3252 O O . ALA A 1 431 ? -13.987 5.016 25.732 1.00 38.19 431 ALA A O 1
ATOM 3253 N N . LEU A 1 432 ? -13.560 3.656 24.008 1.00 43.47 432 LEU A N 1
ATOM 3254 C CA . LEU A 1 432 ? -14.778 3.928 23.294 1.00 43.47 432 LEU A CA 1
ATOM 3255 C C . LEU A 1 432 ? -15.817 3.231 24.130 1.00 43.47 432 LEU A C 1
ATOM 3257 O O . LEU A 1 432 ? -15.909 2.000 24.117 1.00 43.47 432 LEU A O 1
ATOM 3261 N N . MET A 1 433 ? -16.528 4.042 24.916 1.00 42.97 433 MET A N 1
ATOM 3262 C CA . MET A 1 433 ? -17.910 3.763 25.240 1.00 42.97 433 MET A CA 1
ATOM 3263 C C . MET A 1 433 ? -18.471 3.104 23.999 1.00 42.97 433 MET A C 1
ATOM 3265 O O . MET A 1 433 ? -18.465 3.699 22.914 1.00 42.97 433 MET A O 1
ATOM 3269 N N . SER A 1 434 ? -18.802 1.822 24.127 1.00 49.47 434 SER A N 1
ATOM 3270 C CA . SER A 1 434 ? -19.343 1.097 23.000 1.00 49.47 434 SER A CA 1
ATOM 3271 C C . SER A 1 434 ? -20.538 1.894 22.485 1.00 49.47 434 SER A C 1
ATOM 3273 O O . SER A 1 434 ? -21.151 2.667 23.223 1.00 49.47 434 SER A O 1
ATOM 3275 N N . TYR A 1 435 ? -20.884 1.757 21.211 1.00 45.31 435 TYR A N 1
ATOM 3276 C CA . TYR A 1 435 ? -22.086 2.417 20.711 1.00 45.31 435 TYR A CA 1
ATOM 3277 C C . TYR A 1 435 ? -23.311 2.073 21.580 1.00 45.31 435 TYR A C 1
ATOM 3279 O O . TYR A 1 435 ? -24.197 2.905 21.742 1.00 45.31 435 TYR A O 1
ATOM 3287 N N . GLU A 1 436 ? -23.319 0.892 22.211 1.00 50.41 436 GLU A N 1
ATOM 3288 C CA . GLU A 1 436 ? -24.289 0.514 23.238 1.00 50.41 436 GLU A CA 1
ATOM 3289 C C . GLU A 1 436 ? -24.151 1.311 24.535 1.00 50.41 436 GLU A C 1
ATOM 3291 O O . GLU A 1 436 ? -25.178 1.699 25.069 1.00 50.41 436 GLU A O 1
ATOM 3296 N N . ASP A 1 437 ? -22.949 1.634 25.009 1.00 57.56 437 ASP A N 1
ATOM 3297 C CA . ASP A 1 437 ? -22.743 2.514 26.167 1.00 57.56 437 ASP A CA 1
ATOM 3298 C C . ASP A 1 437 ? -23.142 3.961 25.846 1.00 57.56 437 ASP A C 1
ATOM 3300 O O . ASP A 1 437 ? -23.892 4.557 26.607 1.00 57.56 437 ASP A O 1
ATOM 3304 N N . VAL A 1 438 ? -22.761 4.507 24.682 1.00 52.97 438 VAL A N 1
ATOM 3305 C CA . VAL A 1 438 ? -23.180 5.857 24.240 1.00 52.97 438 VAL A CA 1
ATOM 3306 C C . VAL A 1 438 ? -24.693 5.915 24.010 1.00 52.97 438 VAL A C 1
ATOM 3308 O O . VAL A 1 438 ? -25.351 6.916 24.311 1.00 52.97 438 VAL A O 1
ATOM 3311 N N . ARG A 1 439 ? -25.288 4.843 23.477 1.00 58.03 439 ARG A N 1
ATOM 3312 C CA . ARG A 1 439 ? -26.737 4.727 23.287 1.00 58.03 439 ARG A CA 1
ATOM 3313 C C . ARG A 1 439 ? -27.457 4.541 24.617 1.00 58.03 439 ARG A C 1
ATOM 3315 O O . ARG A 1 439 ? -28.440 5.240 24.838 1.00 58.03 439 ARG A O 1
ATOM 3322 N N . ALA A 1 440 ? -26.976 3.673 25.501 1.00 68.31 440 ALA A N 1
ATOM 3323 C CA . ALA A 1 440 ? -27.508 3.469 26.846 1.00 68.31 440 ALA A CA 1
ATOM 3324 C C . ALA A 1 440 ? -27.378 4.743 27.686 1.00 68.31 440 ALA A C 1
ATOM 3326 O O . ALA A 1 440 ? -28.253 5.056 28.490 1.00 68.31 440 ALA A O 1
ATOM 3327 N N . GLU A 1 441 ? -26.340 5.539 27.458 1.00 62.50 441 GLU A N 1
ATOM 3328 C CA . GLU A 1 441 ? -26.147 6.828 28.100 1.00 62.50 441 GLU A CA 1
ATOM 3329 C C . GLU A 1 441 ? -27.051 7.915 27.505 1.00 62.50 441 GLU A C 1
ATOM 3331 O O . GLU A 1 441 ? -27.675 8.673 28.246 1.00 62.50 441 GLU A O 1
ATOM 3336 N N . ARG A 1 442 ? -27.271 7.937 26.184 1.00 62.50 442 ARG A N 1
ATOM 3337 C CA . ARG A 1 442 ? -28.311 8.782 25.566 1.00 62.50 442 ARG A CA 1
ATOM 3338 C C . ARG A 1 442 ? -29.715 8.394 26.014 1.00 62.50 442 ARG A C 1
ATOM 3340 O O . ARG A 1 442 ? -30.556 9.269 26.217 1.00 62.50 442 ARG A O 1
ATOM 3347 N N . GLU A 1 443 ? -29.997 7.105 26.143 1.00 71.94 443 GLU A N 1
ATOM 3348 C CA . GLU A 1 443 ? -31.293 6.587 26.579 1.00 71.94 443 GLU A CA 1
ATOM 3349 C C . GLU A 1 443 ? -31.502 6.830 28.083 1.00 71.94 443 GLU A C 1
ATOM 3351 O O . GLU A 1 443 ? -32.581 7.275 28.483 1.00 71.94 443 GLU A O 1
ATOM 3356 N N . SER A 1 444 ? -30.466 6.681 28.914 1.00 74.69 444 SER A N 1
ATOM 3357 C CA . SER A 1 444 ? -30.519 7.020 30.343 1.00 74.69 444 SER A CA 1
ATOM 3358 C C . SER A 1 444 ? -30.574 8.535 30.582 1.00 74.69 444 SER A C 1
ATOM 3360 O O . SER A 1 444 ? -31.336 8.994 31.439 1.00 74.69 444 SER A O 1
ATOM 3362 N N . GLY A 1 445 ? -29.882 9.327 29.761 1.00 75.31 445 GLY A N 1
ATOM 3363 C CA . GLY A 1 445 ? -29.939 10.787 29.732 1.00 75.31 445 GLY A CA 1
ATOM 3364 C C . GLY A 1 445 ? -31.320 11.301 29.326 1.00 75.31 445 GLY A C 1
ATOM 3365 O O . GLY A 1 445 ? -31.890 12.147 30.017 1.00 75.31 445 GLY A O 1
ATOM 3366 N N . LYS A 1 446 ? -31.937 10.718 28.287 1.00 71.31 446 LYS A N 1
ATOM 3367 C CA . LYS A 1 446 ? -33.342 10.983 27.927 1.00 71.31 446 LYS A CA 1
ATOM 3368 C C . LYS A 1 446 ? -34.295 10.587 29.057 1.00 71.31 446 LYS A C 1
ATOM 3370 O O . LYS A 1 446 ? -35.180 11.368 29.401 1.00 71.31 446 LYS A O 1
ATOM 3375 N N . ALA A 1 447 ? -34.100 9.433 29.698 1.00 65.31 447 ALA A N 1
ATOM 3376 C CA . ALA A 1 447 ? -34.933 8.995 30.822 1.00 65.31 447 ALA A CA 1
ATOM 3377 C C . ALA A 1 447 ? -34.783 9.883 32.076 1.00 65.31 447 ALA A C 1
ATOM 3379 O O . ALA A 1 447 ? -35.730 10.023 32.857 1.00 65.31 447 ALA A O 1
ATOM 3380 N N . SER A 1 448 ? -33.612 10.493 32.275 1.00 66.69 448 SER A N 1
ATOM 3381 C CA . SER A 1 448 ? -33.337 11.464 33.342 1.00 66.69 448 SER A CA 1
ATOM 3382 C C . SER A 1 448 ? -33.932 12.846 33.032 1.00 66.69 448 SER A C 1
ATOM 3384 O O . SER A 1 448 ? -34.575 13.459 33.891 1.00 66.69 448 SER A O 1
ATOM 3386 N N . ALA A 1 449 ? -33.827 13.311 31.783 1.00 63.72 449 ALA A N 1
ATOM 3387 C CA . ALA A 1 449 ? -34.459 14.540 31.299 1.00 63.72 449 ALA A CA 1
ATOM 3388 C C . ALA A 1 449 ? -35.996 14.467 31.377 1.00 63.72 449 ALA A C 1
ATOM 3390 O O . ALA A 1 449 ? -36.650 15.401 31.838 1.00 63.72 449 ALA A O 1
ATOM 3391 N N . VAL A 1 450 ? -36.582 13.318 31.029 1.00 68.00 450 VAL A N 1
ATOM 3392 C CA . VAL A 1 450 ? -38.026 13.079 31.173 1.00 68.00 450 VAL A CA 1
ATOM 3393 C C . VAL A 1 450 ? -38.433 13.053 32.649 1.00 68.00 450 VAL A C 1
ATOM 3395 O O . VAL A 1 450 ? -39.401 13.712 33.023 1.00 68.00 450 VAL A O 1
ATOM 3398 N N . ARG A 1 451 ? -37.677 12.381 33.532 1.00 66.19 451 ARG A N 1
ATOM 3399 C CA . ARG A 1 451 ? -37.971 12.364 34.981 1.00 66.19 451 ARG A CA 1
ATOM 3400 C C . ARG A 1 451 ? -37.839 13.740 35.639 1.00 66.19 451 ARG A C 1
ATOM 3402 O O . ARG A 1 451 ? -38.639 14.074 36.515 1.00 66.19 451 ARG A O 1
ATOM 3409 N N . SER A 1 452 ? -36.866 14.547 35.228 1.00 62.69 452 SER A N 1
ATOM 3410 C CA . SER A 1 452 ? -36.689 15.918 35.726 1.00 62.69 452 SER A CA 1
ATOM 3411 C C . SER A 1 452 ? -37.758 16.876 35.185 1.00 62.69 452 SER A C 1
ATOM 3413 O O . SER A 1 452 ? -38.273 17.695 35.950 1.00 62.69 452 SER A O 1
ATOM 3415 N N . GLY A 1 453 ? -38.184 16.716 33.928 1.00 63.31 453 GLY A N 1
ATOM 3416 C CA . GLY A 1 453 ? -39.341 17.416 33.361 1.00 63.31 453 GLY A CA 1
ATOM 3417 C C . GLY A 1 453 ? -40.654 17.060 34.068 1.00 63.31 453 GLY A C 1
ATOM 3418 O O . GLY A 1 453 ? -41.414 17.950 34.449 1.00 63.31 453 GLY A O 1
ATOM 3419 N N . MET A 1 454 ? -40.876 15.774 34.356 1.00 60.56 454 MET A N 1
ATOM 3420 C CA . MET A 1 454 ? -42.058 15.287 35.079 1.00 60.56 454 MET A CA 1
ATOM 3421 C C . MET A 1 454 ? -42.118 15.832 36.515 1.00 60.56 454 MET A C 1
ATOM 3423 O O . MET A 1 454 ? -43.187 16.218 36.988 1.00 60.56 454 MET A O 1
ATOM 3427 N N . ARG A 1 455 ? -40.966 15.947 37.198 1.00 63.09 455 ARG A N 1
ATOM 3428 C CA . ARG A 1 455 ? -40.889 16.582 38.526 1.00 63.09 455 ARG A CA 1
ATOM 3429 C C . ARG A 1 455 ? -41.251 18.066 38.478 1.00 63.09 455 ARG A C 1
ATOM 3431 O O . ARG A 1 455 ? -42.015 18.510 39.334 1.00 63.09 455 ARG A O 1
ATOM 3438 N N . ARG A 1 456 ? -40.797 18.810 37.460 1.00 56.88 456 ARG A N 1
ATOM 3439 C CA . ARG A 1 456 ? -41.185 20.222 37.275 1.00 56.88 456 ARG A CA 1
ATOM 3440 C C . ARG A 1 456 ? -42.684 20.378 37.016 1.00 56.88 456 ARG A C 1
ATOM 3442 O O . ARG A 1 456 ? -43.301 21.258 37.608 1.00 56.88 456 ARG A O 1
ATOM 3449 N N . TYR A 1 457 ? -43.290 19.488 36.231 1.00 52.00 457 TYR A N 1
ATOM 3450 C CA . TYR A 1 457 ? -44.742 19.493 36.025 1.00 52.00 457 TYR A CA 1
ATOM 3451 C C . TYR A 1 457 ? -45.524 19.147 37.300 1.00 52.00 457 TYR A C 1
ATOM 3453 O O . TYR A 1 457 ? -46.523 19.797 37.598 1.00 52.00 457 TYR A O 1
ATOM 3461 N N . SER A 1 458 ? -45.037 18.207 38.115 1.00 55.47 458 SER A N 1
ATOM 3462 C CA . SER A 1 458 ? -45.679 17.872 39.395 1.00 55.47 458 SER A CA 1
ATOM 3463 C C . SER A 1 458 ? -45.582 18.985 40.452 1.00 55.47 458 SER A C 1
ATOM 3465 O O . SER A 1 458 ? -46.451 19.080 41.315 1.00 55.47 458 SER A O 1
ATOM 3467 N N . SER A 1 459 ? -44.586 19.877 40.363 1.00 51.81 459 SER A N 1
ATOM 3468 C CA . SER A 1 459 ? -44.462 21.039 41.260 1.00 51.81 459 SER A CA 1
ATOM 3469 C C . SER A 1 459 ? -45.299 22.259 40.852 1.00 51.81 459 SER A C 1
ATOM 3471 O O . SER A 1 459 ? -45.459 23.172 41.655 1.00 51.81 459 SER A O 1
ATOM 3473 N N . VAL A 1 460 ? -45.860 22.284 39.637 1.00 53.91 460 VAL A N 1
ATOM 3474 C CA . VAL A 1 460 ? -46.679 23.409 39.128 1.00 53.91 460 VAL A CA 1
ATOM 3475 C C . VAL A 1 460 ? -48.188 23.177 39.356 1.00 53.91 460 VAL A C 1
ATOM 3477 O O . VAL A 1 460 ? -49.012 24.054 39.119 1.00 53.91 460 VAL A O 1
ATOM 3480 N N . GLY A 1 461 ? -48.571 22.025 39.914 1.00 49.06 461 GLY A N 1
ATOM 3481 C CA . GLY A 1 461 ? -49.962 21.624 40.148 1.00 49.06 461 GLY A CA 1
ATOM 3482 C C . GLY A 1 461 ? -50.568 21.997 41.507 1.00 49.06 461 GLY A C 1
ATOM 3483 O O . GLY A 1 461 ? -51.384 21.231 42.015 1.00 49.06 461 GLY A O 1
ATOM 3484 N N . ARG A 1 462 ? -50.210 23.133 42.123 1.00 46.69 462 ARG A N 1
ATOM 3485 C CA . ARG A 1 462 ? -51.026 23.708 43.212 1.00 46.69 462 ARG A CA 1
ATOM 3486 C C . ARG A 1 462 ? -51.578 25.067 42.775 1.00 46.69 462 ARG A C 1
ATOM 3488 O O . ARG A 1 462 ? -50.802 26.016 42.687 1.00 46.69 462 ARG A O 1
ATOM 3495 N N . PRO A 1 463 ? -52.890 25.182 42.490 1.00 45.94 463 PRO A N 1
ATOM 3496 C CA . PRO A 1 463 ? -53.489 26.462 42.146 1.00 45.94 463 PRO A CA 1
ATOM 3497 C C . PRO A 1 463 ? -53.370 27.407 43.345 1.00 45.94 463 PRO A C 1
ATOM 3499 O O . PRO A 1 463 ? -53.896 27.139 44.425 1.00 45.94 463 PRO A O 1
ATOM 3502 N N . ALA A 1 464 ? -52.644 28.507 43.155 1.00 51.00 464 ALA A N 1
ATOM 3503 C CA . ALA A 1 464 ? -52.629 29.614 44.097 1.00 51.00 464 ALA A CA 1
ATOM 3504 C C . ALA A 1 464 ? -54.040 30.235 44.181 1.00 51.00 464 ALA A C 1
ATOM 3506 O O . ALA A 1 464 ? -54.724 30.329 43.156 1.00 51.00 464 ALA A O 1
ATOM 3507 N N . PRO A 1 465 ? -54.498 30.660 45.373 1.00 46.84 465 PRO A N 1
ATOM 3508 C CA . PRO A 1 465 ? -55.826 31.235 45.542 1.00 46.84 465 PRO A CA 1
ATOM 3509 C C . PRO A 1 465 ? -55.983 32.498 44.688 1.00 46.84 465 PRO A C 1
ATOM 3511 O O . PRO A 1 465 ? -55.136 33.392 44.683 1.00 46.84 465 PRO A O 1
ATOM 3514 N N . ALA A 1 466 ? -57.083 32.538 43.940 1.00 43.44 466 ALA A N 1
ATOM 3515 C CA . ALA A 1 466 ? -57.413 33.573 42.976 1.00 43.44 466 ALA A CA 1
ATOM 3516 C C . ALA A 1 466 ? -57.489 34.966 43.624 1.00 43.44 466 ALA A C 1
ATOM 3518 O O . ALA A 1 466 ? -58.485 35.329 44.249 1.00 43.44 466 ALA A O 1
ATOM 3519 N N . ILE A 1 467 ? -56.466 35.794 43.404 1.00 50.41 467 ILE A N 1
ATOM 3520 C CA . ILE A 1 467 ? -56.563 37.238 43.622 1.00 50.41 467 ILE A CA 1
ATOM 3521 C C . ILE A 1 467 ? -57.237 37.837 42.383 1.00 50.41 467 ILE A C 1
ATOM 3523 O O . ILE A 1 467 ? -56.610 38.028 41.340 1.00 50.41 467 ILE A O 1
ATOM 3527 N N . ARG A 1 468 ? -58.538 38.136 42.500 1.00 47.69 468 ARG A N 1
ATOM 3528 C CA . ARG A 1 468 ? -59.299 38.947 41.535 1.00 47.69 468 ARG A CA 1
ATOM 3529 C C . ARG A 1 468 ? -58.640 40.325 41.394 1.00 47.69 468 ARG A C 1
ATOM 3531 O O . ARG A 1 468 ? -58.904 41.224 42.188 1.00 47.69 468 ARG A O 1
ATOM 3538 N N . ARG A 1 469 ? -57.824 40.522 40.358 1.00 45.19 469 ARG A N 1
ATOM 3539 C CA . ARG A 1 469 ? -57.461 41.861 39.873 1.00 45.19 469 ARG A CA 1
ATOM 3540 C C . ARG A 1 469 ? -58.392 42.243 38.725 1.00 45.19 469 ARG A C 1
ATOM 3542 O O . ARG A 1 469 ? -58.468 41.544 37.719 1.00 45.19 469 ARG A O 1
ATOM 3549 N N . ARG A 1 470 ? -59.125 43.347 38.910 1.00 44.56 470 ARG A N 1
ATOM 3550 C CA . ARG A 1 470 ? -59.920 44.012 37.866 1.00 44.56 470 ARG A CA 1
ATOM 3551 C C . ARG A 1 470 ? -59.005 44.408 36.694 1.00 44.56 470 ARG A C 1
ATOM 3553 O O . ARG A 1 470 ? -57.936 44.960 36.955 1.00 44.56 470 ARG A O 1
ATOM 3560 N N . PRO A 1 471 ? -59.410 44.186 35.433 1.00 45.75 471 PRO A N 1
ATOM 3561 C CA . PRO A 1 471 ? -58.682 44.712 34.287 1.00 45.75 471 PRO A CA 1
ATOM 3562 C C . PRO A 1 471 ? -58.848 46.242 34.211 1.00 45.75 471 PRO A C 1
ATOM 3564 O O . PRO A 1 471 ? -59.958 46.740 34.427 1.00 45.75 471 PRO A O 1
ATOM 3567 N N . PRO A 1 472 ? -57.784 47.007 33.911 1.00 50.34 472 PRO A N 1
ATOM 3568 C CA . PRO A 1 472 ? -57.914 48.424 33.608 1.00 50.34 472 PRO A CA 1
ATOM 3569 C C . PRO A 1 472 ? -58.622 48.607 32.259 1.00 50.34 472 PRO A C 1
ATOM 3571 O O . PRO A 1 472 ? -58.380 47.868 31.302 1.00 50.34 472 PRO A O 1
ATOM 3574 N N . ALA A 1 473 ? -59.514 49.594 32.201 1.00 46.81 473 ALA A N 1
ATOM 3575 C CA . ALA A 1 473 ? -60.254 49.958 31.003 1.00 46.81 473 ALA A CA 1
ATOM 3576 C C . ALA A 1 473 ? -59.289 50.350 29.870 1.00 46.81 473 ALA A C 1
ATOM 3578 O O . ALA A 1 473 ? -58.521 51.303 29.992 1.00 46.81 473 ALA A O 1
ATOM 3579 N N . LEU A 1 474 ? -59.329 49.602 28.765 1.00 51.88 474 LEU A N 1
ATOM 3580 C CA . LEU A 1 474 ? -58.661 49.971 27.522 1.00 51.88 474 LEU A CA 1
ATOM 3581 C C . LEU A 1 474 ? -59.399 51.153 26.884 1.00 51.88 474 LEU A C 1
ATOM 3583 O O . LEU A 1 474 ? -60.574 51.048 26.535 1.00 51.88 474 LEU A O 1
ATOM 3587 N N . THR A 1 475 ? -58.689 52.263 26.708 1.00 64.50 475 THR A N 1
ATOM 3588 C CA . THR A 1 475 ? -59.146 53.436 25.962 1.00 64.50 475 THR A CA 1
ATOM 3589 C C . THR A 1 475 ? -59.310 53.121 24.470 1.00 64.50 475 THR A C 1
ATOM 3591 O O . THR A 1 475 ? -58.558 52.336 23.881 1.00 64.50 475 THR A O 1
ATOM 3594 N N . ALA A 1 476 ? -60.326 53.739 23.861 1.00 57.62 476 ALA A N 1
ATOM 3595 C CA . ALA A 1 476 ? -60.830 53.452 22.515 1.00 57.62 476 ALA A CA 1
ATOM 3596 C C . ALA A 1 476 ? -59.793 53.607 21.380 1.00 57.62 476 ALA A C 1
ATOM 3598 O O . ALA A 1 476 ? -59.955 52.994 20.323 1.00 57.62 476 ALA A O 1
ATOM 3599 N N . ASP A 1 477 ? -58.693 54.329 21.603 1.00 57.78 477 ASP A N 1
ATOM 3600 C CA . ASP A 1 477 ? -57.663 54.560 20.582 1.00 57.78 477 ASP A CA 1
ATOM 3601 C C . ASP A 1 477 ? -56.837 53.317 20.233 1.00 57.78 477 ASP A C 1
ATOM 3603 O O . ASP A 1 477 ? -56.452 53.130 19.076 1.00 57.78 477 ASP A O 1
ATOM 3607 N N . LYS A 1 478 ? -56.639 52.381 21.173 1.00 55.62 478 LYS A N 1
ATOM 3608 C CA . LYS A 1 478 ? -55.904 51.136 20.879 1.00 55.62 478 LYS A CA 1
ATOM 3609 C C . LYS A 1 478 ? -56.697 50.147 20.023 1.00 55.62 478 LYS A C 1
ATOM 3611 O O . LYS A 1 478 ? -56.094 49.294 19.378 1.00 55.62 478 LYS A O 1
ATOM 3616 N N . ARG A 1 479 ? -58.028 50.274 19.953 1.00 54.25 479 ARG A N 1
ATOM 3617 C CA . ARG A 1 479 ? -58.861 49.438 19.068 1.00 54.25 479 ARG A CA 1
ATOM 3618 C C . ARG A 1 479 ? -58.773 49.857 17.599 1.00 54.25 479 ARG A C 1
ATOM 3620 O O . ARG A 1 479 ? -58.904 48.996 16.736 1.00 54.25 479 ARG A O 1
ATOM 3627 N N . ARG A 1 480 ? -58.489 51.130 17.296 1.00 57.19 480 ARG A N 1
ATOM 3628 C CA . ARG A 1 480 ? -58.361 51.605 15.904 1.00 57.19 480 ARG A CA 1
ATOM 3629 C C . ARG A 1 480 ? -57.033 51.208 15.251 1.00 57.19 480 ARG A C 1
ATOM 3631 O O . ARG A 1 480 ? -57.018 50.892 14.067 1.00 57.19 480 ARG A O 1
ATOM 3638 N N . GLN A 1 481 ? -55.942 51.114 16.015 1.00 56.84 481 GLN A N 1
ATOM 3639 C CA . GLN A 1 481 ? -54.635 50.709 15.468 1.00 56.84 481 GLN A CA 1
ATOM 3640 C C . GLN A 1 481 ? -54.527 49.216 15.119 1.00 56.84 481 GLN A C 1
ATOM 3642 O O . GLN A 1 481 ? -53.706 48.847 14.283 1.00 56.84 481 GLN A O 1
ATOM 3647 N N . VAL A 1 482 ? -55.352 48.353 15.721 1.00 57.88 482 VAL A N 1
ATOM 3648 C CA . VAL A 1 482 ? -55.323 46.906 15.436 1.00 57.88 482 VAL A CA 1
ATOM 3649 C C . VAL A 1 482 ? -56.144 46.554 14.188 1.00 57.88 482 VAL A C 1
ATOM 3651 O O . VAL A 1 482 ? -55.781 45.630 13.468 1.00 57.88 482 VAL A O 1
ATOM 3654 N N . LEU A 1 483 ? -57.183 47.332 13.863 1.00 54.78 483 LEU A N 1
ATOM 3655 C CA . LEU A 1 483 ? -57.990 47.125 12.652 1.00 54.78 483 LEU A CA 1
ATOM 3656 C C . LEU A 1 483 ? -57.311 47.645 11.371 1.00 54.78 483 LEU A C 1
ATOM 3658 O O . LEU A 1 483 ? -57.507 47.062 10.314 1.00 54.78 483 LEU A O 1
ATOM 3662 N N . ALA A 1 484 ? -56.432 48.650 11.455 1.00 50.31 484 ALA A N 1
ATOM 3663 C CA . ALA A 1 484 ? -55.707 49.170 10.286 1.00 50.31 484 ALA A CA 1
ATOM 3664 C C . ALA A 1 484 ? -54.554 48.266 9.791 1.00 50.31 484 ALA A C 1
ATOM 3666 O O . ALA A 1 484 ? -54.018 48.486 8.708 1.00 50.31 484 ALA A O 1
ATOM 3667 N N . LYS A 1 485 ? -54.150 47.247 10.565 1.00 47.56 485 LYS A N 1
ATOM 3668 C CA . LYS A 1 485 ? -53.042 46.343 10.201 1.00 47.56 485 LYS A CA 1
ATOM 3669 C C . LYS A 1 485 ? -53.471 45.086 9.439 1.00 47.56 485 LYS A C 1
ATOM 3671 O O . LYS A 1 485 ? -52.601 44.363 8.965 1.00 47.56 485 LYS A O 1
ATOM 3676 N N . HIS A 1 486 ? -54.774 44.833 9.301 1.00 47.09 486 HIS A N 1
ATOM 3677 C CA . HIS A 1 486 ? -55.282 43.605 8.683 1.00 47.09 486 HIS A CA 1
ATOM 3678 C C . HIS A 1 486 ? -55.742 43.740 7.219 1.00 47.09 486 HIS A C 1
ATOM 3680 O O . HIS A 1 486 ? -56.038 42.719 6.607 1.00 47.09 486 HIS A O 1
ATOM 3686 N N . ASP A 1 487 ? -55.697 44.939 6.624 1.00 42.47 487 ASP A N 1
ATOM 3687 C CA . ASP A 1 487 ? -56.177 45.190 5.248 1.00 42.47 487 ASP A CA 1
ATOM 3688 C C . ASP A 1 487 ? -55.085 45.230 4.153 1.00 42.47 487 ASP A C 1
ATOM 3690 O O . ASP A 1 487 ? -55.380 45.505 2.994 1.00 42.47 487 ASP A O 1
ATOM 3694 N N . VAL A 1 488 ? -53.818 44.912 4.456 1.00 47.50 488 VAL A N 1
ATOM 3695 C CA . VAL A 1 488 ? -52.693 45.060 3.491 1.00 47.50 488 VAL A CA 1
ATOM 3696 C C . VAL A 1 488 ? -52.230 43.731 2.854 1.00 47.50 488 VAL A C 1
ATOM 3698 O O . VAL A 1 488 ? -51.225 43.683 2.156 1.00 47.50 488 VAL A O 1
ATOM 3701 N N . THR A 1 489 ? -52.957 42.621 3.020 1.00 45.81 489 THR A N 1
ATOM 3702 C CA . THR A 1 489 ? -52.546 41.305 2.463 1.00 45.81 489 THR A CA 1
ATOM 3703 C C . THR A 1 489 ? -53.577 40.656 1.538 1.00 45.81 489 THR A C 1
ATOM 3705 O O . THR A 1 489 ? -53.809 39.449 1.592 1.00 45.81 489 THR A O 1
ATOM 3708 N N . ARG A 1 490 ? -54.175 41.430 0.621 1.00 42.50 490 ARG A N 1
ATOM 3709 C CA . ARG A 1 490 ? -54.972 40.850 -0.475 1.00 42.50 490 ARG A CA 1
ATOM 3710 C C . ARG A 1 490 ? -54.811 41.588 -1.810 1.00 42.50 490 ARG A C 1
ATOM 3712 O O . ARG A 1 490 ? -55.340 42.675 -1.998 1.00 42.50 490 ARG A O 1
ATOM 3719 N N . GLY A 1 491 ? -54.130 40.923 -2.746 1.00 34.03 491 GLY A N 1
ATOM 3720 C CA . GLY A 1 491 ? -53.956 41.293 -4.160 1.00 34.03 491 GLY A CA 1
ATOM 3721 C C . GLY A 1 491 ? -52.468 41.308 -4.518 1.00 34.03 491 GLY A C 1
ATOM 3722 O O . GLY A 1 491 ? -51.696 41.943 -3.821 1.00 34.03 491 GLY A O 1
ATOM 3723 N N . GLY A 1 492 ? -51.930 40.629 -5.528 1.00 36.03 492 GLY A N 1
ATOM 3724 C CA . GLY A 1 492 ? -52.434 39.932 -6.714 1.00 36.03 492 GLY A CA 1
ATOM 3725 C C . GLY A 1 492 ? -51.315 39.992 -7.784 1.00 36.03 492 GLY A C 1
ATOM 3726 O O . GLY A 1 492 ? -50.449 40.855 -7.667 1.00 36.03 492 GLY A O 1
ATOM 3727 N N . ARG A 1 493 ? -51.394 39.149 -8.836 1.00 32.84 493 ARG A N 1
ATOM 3728 C CA . ARG A 1 493 ? -50.502 39.011 -10.036 1.00 32.84 493 ARG A CA 1
ATOM 3729 C C . ARG A 1 493 ? -49.303 38.066 -9.841 1.00 32.84 493 ARG A C 1
ATOM 3731 O O . ARG A 1 493 ? -48.535 38.256 -8.914 1.00 32.84 493 ARG A O 1
ATOM 3738 N N . VAL A 1 494 ? -49.103 36.963 -10.579 1.00 43.81 494 VAL A N 1
ATOM 3739 C CA . VAL A 1 494 ? -49.226 36.619 -12.024 1.00 43.81 494 VAL A CA 1
ATOM 3740 C C . VAL A 1 494 ? -48.371 37.513 -12.922 1.00 43.81 494 VAL A C 1
ATOM 3742 O O . VAL A 1 494 ? -48.788 38.627 -13.212 1.00 43.81 494 VAL A O 1
ATOM 3745 N N . ASN A 1 495 ? -47.196 37.002 -13.324 1.00 33.41 495 ASN A N 1
ATOM 3746 C CA . ASN A 1 495 ? -46.426 37.304 -14.549 1.00 33.41 495 ASN A CA 1
ATOM 3747 C C . ASN A 1 495 ? -45.117 36.477 -14.504 1.00 33.41 495 ASN A C 1
ATOM 3749 O O . ASN A 1 495 ? -44.357 36.576 -13.548 1.00 33.41 495 ASN A O 1
ATOM 3753 N N . SER A 1 496 ? -44.985 35.433 -15.327 1.00 34.38 496 SER A N 1
ATOM 3754 C CA . SER A 1 496 ? -44.415 35.425 -16.692 1.00 34.38 496 SER A CA 1
ATOM 3755 C C . SER A 1 496 ? -42.893 35.204 -16.697 1.00 34.38 496 SER A C 1
ATOM 3757 O O . SER A 1 496 ? -42.120 36.113 -16.403 1.00 34.38 496 SER A O 1
ATOM 3759 N N . LEU A 1 497 ? -42.486 33.982 -17.063 1.00 40.03 497 LEU A N 1
ATOM 3760 C CA . LEU A 1 497 ? -41.121 33.621 -17.460 1.00 40.03 497 LEU A CA 1
ATOM 3761 C C . LEU A 1 497 ? -40.726 34.350 -18.754 1.00 40.03 497 LEU A C 1
ATOM 3763 O O . LEU A 1 497 ? -41.530 34.356 -19.688 1.00 40.03 497 LEU A O 1
ATOM 3767 N N . PRO A 1 498 ? -39.481 34.833 -18.889 1.00 40.50 498 PRO A N 1
ATOM 3768 C CA . PRO A 1 498 ? -38.890 35.061 -20.192 1.00 40.50 498 PRO A CA 1
ATOM 3769 C C . PRO A 1 498 ? -37.995 33.880 -20.593 1.00 40.50 498 PRO A C 1
ATOM 3771 O O . PRO A 1 498 ? -36.976 33.593 -19.965 1.00 40.50 498 PRO A O 1
ATOM 3774 N N . LEU A 1 499 ? -38.385 33.228 -21.690 1.00 39.16 499 LEU A N 1
ATOM 3775 C CA . LEU A 1 499 ? -37.458 32.597 -22.624 1.00 39.16 499 LEU A CA 1
ATOM 3776 C C . LEU A 1 499 ? -36.556 33.685 -23.224 1.00 39.16 499 LEU A C 1
ATOM 3778 O O . LEU A 1 499 ? -37.066 34.633 -23.812 1.00 39.16 499 LEU A O 1
ATOM 3782 N N . HIS A 1 500 ? -35.239 33.509 -23.150 1.00 35.72 500 HIS A N 1
ATOM 3783 C CA . HIS A 1 500 ? -34.300 34.040 -24.138 1.00 35.72 500 HIS A CA 1
ATOM 3784 C C . HIS A 1 500 ? -32.943 33.354 -23.967 1.00 35.72 500 HIS A C 1
ATOM 3786 O O . HIS A 1 500 ? -32.268 33.585 -22.971 1.00 35.72 500 HIS A O 1
ATOM 3792 N N . LEU A 1 501 ? -32.563 32.512 -24.934 1.00 36.34 501 LEU A N 1
ATOM 3793 C CA . LEU A 1 501 ? -31.226 32.472 -25.548 1.00 36.34 501 LEU A CA 1
ATOM 3794 C C . LEU A 1 501 ? -31.186 31.337 -26.577 1.00 36.34 501 LEU A C 1
ATOM 3796 O O . LEU A 1 501 ? -30.899 30.180 -26.283 1.00 36.34 501 LEU A O 1
ATOM 3800 N N . GLN A 1 502 ? -31.514 31.715 -27.807 1.00 33.31 502 GLN A N 1
ATOM 3801 C CA . GLN A 1 502 ? -31.272 30.960 -29.022 1.00 33.31 502 GLN A CA 1
ATOM 3802 C C . GLN A 1 502 ? -30.383 31.852 -29.896 1.00 33.31 502 GLN A C 1
ATOM 3804 O O . GLN A 1 502 ? -30.739 33.003 -30.135 1.00 33.31 502 GLN A O 1
ATOM 3809 N N . GLY A 1 503 ? -29.258 31.308 -30.365 1.00 33.62 503 GLY A N 1
ATOM 3810 C CA . GLY A 1 503 ? -28.515 31.831 -31.515 1.00 33.62 503 GLY A CA 1
ATOM 3811 C C . GLY A 1 503 ? -27.227 32.593 -31.204 1.00 33.62 503 GLY A C 1
ATOM 3812 O O . GLY A 1 503 ? -27.279 33.722 -30.746 1.00 33.62 503 GLY A O 1
ATOM 3813 N N . GLU A 1 504 ? -26.088 31.970 -31.522 1.00 32.62 504 GLU A N 1
ATOM 3814 C CA . GLU A 1 504 ? -24.993 32.527 -32.346 1.00 32.62 504 GLU A CA 1
ATOM 3815 C C . GLU A 1 504 ? -23.918 31.431 -32.495 1.00 32.62 504 GLU A C 1
ATOM 3817 O O . GLU A 1 504 ? -23.199 31.090 -31.562 1.00 32.62 504 GLU A O 1
ATOM 3822 N N . LEU A 1 505 ? -24.043 30.581 -33.514 1.00 35.94 505 LEU A N 1
ATOM 3823 C CA . LEU A 1 505 ? -23.329 30.649 -34.797 1.00 35.94 505 LEU A CA 1
ATOM 3824 C C . LEU A 1 505 ? -21.793 30.735 -34.704 1.00 35.94 505 LEU A C 1
ATOM 3826 O O . LEU A 1 505 ? -21.194 31.771 -34.432 1.00 35.94 505 LEU A O 1
ATOM 3830 N N . ALA A 1 506 ? -21.206 29.586 -35.039 1.00 42.22 506 ALA A N 1
ATOM 3831 C CA . ALA A 1 506 ? -19.910 29.343 -35.657 1.00 42.22 506 ALA A CA 1
ATOM 3832 C C . ALA A 1 506 ? -19.165 30.567 -36.225 1.00 42.22 506 ALA A C 1
ATOM 3834 O O . ALA A 1 506 ? -19.655 31.267 -37.111 1.00 42.22 506 ALA A O 1
ATOM 3835 N N . ARG A 1 507 ? -17.895 30.703 -35.826 1.00 35.47 507 ARG A N 1
ATOM 3836 C CA . ARG A 1 507 ? -16.860 31.359 -36.633 1.00 35.47 507 ARG A CA 1
ATOM 3837 C C . ARG A 1 507 ? -15.736 30.365 -36.946 1.00 35.47 507 ARG A C 1
ATOM 3839 O O . ARG A 1 507 ? -15.296 29.670 -36.030 1.00 35.47 507 ARG A O 1
ATOM 3846 N N . PRO A 1 508 ? -15.277 30.287 -38.206 1.00 41.56 508 PRO A N 1
ATOM 3847 C CA . PRO A 1 508 ? -14.182 29.417 -38.606 1.00 41.56 508 PRO A CA 1
ATOM 3848 C C . PRO A 1 508 ? -12.835 30.029 -38.198 1.00 41.56 508 PRO A C 1
ATOM 3850 O O . PRO A 1 508 ? -12.637 31.241 -38.266 1.00 41.56 508 PRO A O 1
ATOM 3853 N N . LEU A 1 509 ? -11.916 29.173 -37.751 1.00 43.62 509 LEU A N 1
ATOM 3854 C CA . LEU A 1 509 ? -10.530 29.521 -37.448 1.00 43.62 509 LEU A CA 1
ATOM 3855 C C . LEU A 1 509 ? -9.757 29.727 -38.759 1.00 43.62 509 LEU A C 1
ATOM 3857 O O . LEU A 1 509 ? -9.580 28.784 -39.527 1.00 43.62 509 LEU A O 1
ATOM 3861 N N . GLU A 1 510 ? -9.285 30.951 -38.997 1.00 41.09 510 GLU A N 1
ATOM 3862 C CA . GLU A 1 510 ? -8.275 31.239 -40.019 1.00 41.09 510 GLU A CA 1
ATOM 3863 C C . GLU A 1 510 ? -6.911 30.642 -39.617 1.00 41.09 510 GLU A C 1
ATOM 3865 O O . GLU A 1 510 ? -6.494 30.779 -38.459 1.00 41.09 510 GLU A O 1
ATOM 3870 N N . PRO A 1 511 ? -6.177 30.006 -40.548 1.00 45.81 511 PRO A N 1
ATOM 3871 C CA . PRO A 1 511 ? -4.838 29.500 -40.285 1.00 45.81 511 PRO A CA 1
ATOM 3872 C C . PRO A 1 511 ? -3.802 30.632 -40.326 1.00 45.81 511 PRO A C 1
ATOM 3874 O O . PRO A 1 511 ? -3.713 31.397 -41.285 1.00 45.81 511 PRO A O 1
ATOM 3877 N N . ARG A 1 512 ? -2.972 30.711 -39.281 1.00 43.97 512 ARG A N 1
ATOM 3878 C CA . ARG A 1 512 ? -1.772 31.5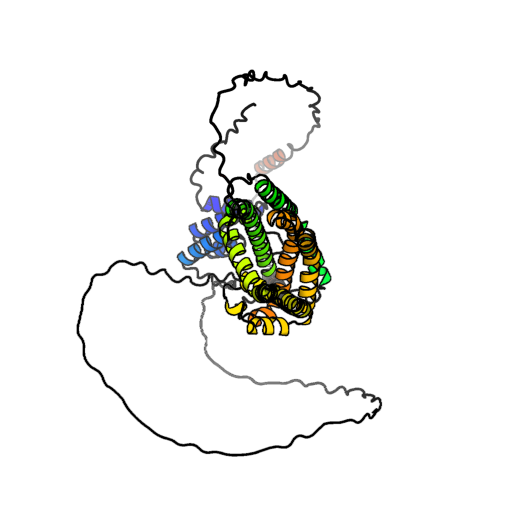59 -39.261 1.00 43.97 512 ARG A CA 1
ATOM 3879 C C . ARG A 1 512 ? -0.688 30.981 -40.187 1.00 43.97 512 ARG A C 1
ATOM 3881 O O . ARG A 1 512 ? -0.458 29.773 -40.138 1.00 43.97 512 ARG A O 1
ATOM 3888 N N . PRO A 1 513 ? 0.027 31.818 -40.959 1.00 49.12 513 PRO A N 1
ATOM 3889 C CA . PRO A 1 513 ? 1.140 31.369 -41.785 1.00 49.12 513 PRO A CA 1
ATOM 3890 C C . PRO A 1 513 ? 2.374 31.049 -40.928 1.00 49.12 513 PRO A C 1
ATOM 3892 O O . PRO A 1 513 ? 2.751 31.814 -40.038 1.00 49.12 513 PRO A O 1
ATOM 3895 N N . MET A 1 514 ? 2.996 29.903 -41.213 1.00 55.56 514 MET A N 1
ATOM 3896 C CA . MET A 1 514 ? 4.306 29.502 -40.695 1.00 55.56 514 MET A CA 1
ATOM 3897 C C . MET A 1 514 ? 5.428 30.257 -41.431 1.00 55.56 514 MET A C 1
ATOM 3899 O O . MET A 1 514 ? 5.310 30.479 -42.638 1.00 55.56 514 MET A O 1
ATOM 3903 N N . PRO A 1 515 ? 6.523 30.633 -40.747 1.00 52.41 515 PRO A N 1
ATOM 3904 C CA . PRO A 1 515 ? 7.704 31.192 -41.396 1.00 52.41 515 PRO A CA 1
ATOM 3905 C C . PRO A 1 515 ? 8.480 30.112 -42.181 1.00 52.41 515 PRO A C 1
ATOM 3907 O O . PRO A 1 515 ? 8.416 28.932 -41.826 1.00 52.41 515 PRO A O 1
ATOM 3910 N N . PRO A 1 516 ? 9.200 30.496 -43.251 1.00 54.12 516 PRO A N 1
ATOM 3911 C CA . PRO A 1 516 ? 9.799 29.558 -44.195 1.00 54.12 516 PRO A CA 1
ATOM 3912 C C . PRO A 1 516 ? 10.989 28.790 -43.606 1.00 54.12 516 PRO A C 1
ATOM 3914 O O . PRO A 1 516 ? 11.845 29.353 -42.924 1.00 54.12 516 PRO A O 1
ATOM 3917 N N . CYS A 1 517 ? 11.032 27.496 -43.927 1.00 39.88 517 CYS A N 1
ATOM 3918 C CA . CYS A 1 517 ? 12.166 26.606 -43.718 1.00 39.88 517 CYS A CA 1
ATOM 3919 C C . CYS A 1 517 ? 13.376 27.076 -44.535 1.00 39.88 517 CYS A C 1
ATOM 3921 O O . CYS A 1 517 ? 13.272 27.289 -45.740 1.00 39.88 517 CYS A O 1
ATOM 3923 N N . SER A 1 518 ? 14.521 27.201 -43.873 1.00 46.66 518 SER A N 1
ATOM 3924 C CA . SER A 1 518 ? 15.827 27.404 -44.492 1.00 46.66 518 SER A CA 1
ATOM 3925 C C . SER A 1 518 ? 16.413 26.073 -44.981 1.00 46.66 518 SER A C 1
ATOM 3927 O O . SER A 1 518 ? 16.409 25.074 -44.260 1.00 46.66 518 SER A O 1
ATOM 3929 N N . ASP A 1 519 ? 16.930 26.102 -46.209 1.00 42.22 519 ASP A N 1
ATOM 3930 C CA . ASP A 1 519 ? 17.661 25.047 -46.916 1.00 42.22 519 ASP A CA 1
ATOM 3931 C C . ASP A 1 519 ? 18.850 24.458 -46.133 1.00 42.22 519 ASP A C 1
ATOM 3933 O O . ASP A 1 519 ? 19.673 25.214 -45.604 1.00 42.22 519 ASP A O 1
ATOM 3937 N N . PRO A 1 520 ? 19.067 23.129 -46.186 1.00 48.16 520 PRO A N 1
ATOM 3938 C CA . PRO A 1 520 ? 20.358 22.525 -45.911 1.00 48.16 520 PRO A CA 1
ATOM 3939 C C . PRO A 1 520 ? 20.978 21.988 -47.210 1.00 48.16 520 PRO A C 1
ATOM 3941 O O . PRO A 1 520 ? 20.949 20.793 -47.492 1.00 48.16 520 PRO A O 1
ATOM 3944 N N . THR A 1 521 ? 21.605 22.862 -47.994 1.00 47.88 521 THR A N 1
ATOM 3945 C CA . THR A 1 521 ? 22.582 22.451 -49.015 1.00 47.88 521 THR A CA 1
ATOM 3946 C C . THR A 1 521 ? 23.913 23.135 -48.760 1.00 47.88 521 THR A C 1
ATOM 3948 O O . THR A 1 521 ? 24.167 24.239 -49.239 1.00 47.88 521 THR A O 1
ATOM 3951 N N . ARG A 1 522 ? 24.792 22.450 -48.022 1.00 39.72 522 ARG A N 1
ATOM 3952 C CA . ARG A 1 522 ? 26.243 22.603 -48.168 1.00 39.72 522 ARG A CA 1
ATOM 3953 C C . ARG A 1 522 ? 26.976 21.355 -47.655 1.00 39.72 522 ARG A C 1
ATOM 3955 O O . ARG A 1 522 ? 26.927 21.095 -46.455 1.00 39.72 522 ARG A O 1
ATOM 3962 N N . PRO A 1 523 ? 27.660 20.597 -48.530 1.00 48.09 523 PRO A N 1
ATOM 3963 C CA . PRO A 1 523 ? 28.598 19.565 -48.117 1.00 48.09 523 PRO A CA 1
ATOM 3964 C C . PRO A 1 523 ? 29.946 20.219 -47.775 1.00 48.09 523 PRO A C 1
ATOM 3966 O O . PRO A 1 523 ? 30.506 20.966 -48.579 1.00 48.09 523 PRO A O 1
ATOM 3969 N N . GLY A 1 524 ? 30.431 19.976 -46.558 1.00 40.91 524 GLY A N 1
ATOM 3970 C CA . GLY A 1 524 ? 31.788 20.311 -46.122 1.00 40.91 524 GLY A CA 1
ATOM 3971 C C . GLY A 1 524 ? 32.710 19.089 -46.256 1.00 40.91 524 GLY A C 1
ATOM 3972 O O . GLY A 1 524 ? 32.227 17.973 -46.054 1.00 40.91 524 GLY A O 1
ATOM 3973 N N . PRO A 1 525 ? 33.989 19.276 -46.624 1.00 48.75 525 PRO A N 1
ATOM 3974 C CA . PRO A 1 525 ? 34.853 18.215 -47.129 1.00 48.75 525 PRO A CA 1
ATOM 3975 C C . PRO A 1 525 ? 35.635 17.482 -46.029 1.00 48.75 525 PRO A C 1
ATOM 3977 O O . PRO A 1 525 ? 35.913 18.036 -44.969 1.00 48.75 525 PRO A O 1
ATOM 3980 N N . ASP A 1 526 ? 36.009 16.248 -46.362 1.00 45.97 526 ASP A N 1
ATOM 3981 C CA . ASP A 1 526 ? 37.256 15.559 -46.020 1.00 45.97 526 ASP A CA 1
ATOM 3982 C C . ASP A 1 526 ? 37.808 15.690 -44.591 1.00 45.97 526 ASP A C 1
ATOM 3984 O O . ASP A 1 526 ? 38.535 16.619 -44.242 1.00 45.97 526 ASP A O 1
ATOM 3988 N N . ALA A 1 527 ? 37.613 14.627 -43.808 1.00 42.47 527 ALA A N 1
ATOM 3989 C CA . ALA A 1 527 ? 38.547 14.240 -42.757 1.00 42.47 527 ALA A CA 1
ATOM 3990 C C . ALA A 1 527 ? 38.707 12.718 -42.788 1.00 42.47 527 ALA A C 1
ATOM 3992 O O . ALA A 1 527 ? 37.747 11.963 -42.641 1.00 42.47 527 ALA A O 1
ATOM 3993 N N . GLY A 1 528 ? 39.935 12.298 -43.077 1.00 39.81 528 GLY A N 1
ATOM 3994 C CA . GLY A 1 528 ? 40.285 10.946 -43.464 1.00 39.81 528 GLY A CA 1
ATOM 3995 C C . GLY A 1 528 ? 40.222 9.913 -42.344 1.00 39.81 528 GLY A C 1
ATOM 3996 O O . GLY A 1 528 ? 40.451 10.183 -41.165 1.00 39.81 528 GLY A O 1
ATOM 3997 N N . HIS A 1 529 ? 39.980 8.684 -42.787 1.00 47.81 529 HIS A N 1
ATOM 3998 C CA . HIS A 1 529 ? 40.318 7.455 -42.089 1.00 47.81 529 HIS A CA 1
ATOM 3999 C C . HIS A 1 529 ? 41.794 7.417 -41.673 1.00 47.81 529 HIS A C 1
ATOM 4001 O O . HIS A 1 529 ? 42.670 7.795 -42.453 1.00 47.81 529 HIS A O 1
ATOM 4007 N N . PRO A 1 530 ? 42.079 6.757 -40.544 1.00 57.25 530 PRO A N 1
ATOM 4008 C CA . PRO A 1 530 ? 43.208 5.848 -40.512 1.00 57.25 530 PRO A CA 1
ATOM 4009 C C . PRO A 1 530 ? 42.737 4.416 -40.261 1.00 57.25 530 PRO A C 1
ATOM 4011 O O . PRO A 1 530 ? 42.071 4.096 -39.278 1.00 57.25 530 PRO A O 1
ATOM 4014 N N . HIS A 1 531 ? 43.125 3.557 -41.199 1.00 41.88 531 HIS A N 1
ATOM 4015 C CA . HIS A 1 531 ? 43.156 2.113 -41.063 1.00 41.88 531 HIS A CA 1
ATOM 4016 C C . HIS A 1 531 ? 44.090 1.711 -39.915 1.00 41.88 531 HIS A C 1
ATOM 4018 O O . HIS A 1 531 ? 45.273 2.049 -39.928 1.00 41.88 531 HIS A O 1
ATOM 4024 N N . THR A 1 532 ? 43.588 0.927 -38.968 1.00 47.56 532 THR A N 1
ATOM 4025 C CA . THR A 1 532 ? 44.415 0.142 -38.044 1.00 47.56 532 THR A CA 1
ATOM 4026 C C . THR A 1 532 ? 44.543 -1.279 -38.598 1.00 47.56 532 THR A C 1
ATOM 4028 O O . THR A 1 532 ? 43.519 -1.915 -38.859 1.00 47.56 532 THR A O 1
ATOM 4031 N N . PRO A 1 533 ? 45.762 -1.808 -38.805 1.00 59.41 533 PRO A N 1
ATOM 4032 C CA . PRO A 1 533 ? 45.942 -3.167 -39.284 1.00 59.41 533 PRO A CA 1
ATOM 4033 C C . PRO A 1 533 ? 45.798 -4.170 -38.135 1.00 59.41 533 PRO A C 1
ATOM 4035 O O . PRO A 1 533 ? 46.396 -4.022 -37.067 1.00 59.41 533 PRO A O 1
ATOM 4038 N N . LEU A 1 534 ? 45.031 -5.228 -38.396 1.00 50.00 534 LEU A N 1
ATOM 4039 C CA . LEU A 1 534 ? 45.051 -6.468 -37.630 1.00 50.00 534 LEU A CA 1
ATOM 4040 C C . LEU A 1 534 ? 46.458 -7.074 -37.705 1.00 50.00 534 LEU A C 1
ATOM 4042 O O . LEU A 1 534 ? 46.919 -7.474 -38.774 1.00 50.00 534 LEU A O 1
ATOM 4046 N N . ARG A 1 535 ? 47.131 -7.153 -36.556 1.00 47.59 535 ARG A N 1
ATOM 4047 C CA . ARG A 1 535 ? 48.338 -7.955 -36.363 1.00 47.59 535 ARG A CA 1
ATOM 4048 C C . ARG A 1 535 ? 47.932 -9.230 -35.635 1.00 47.59 535 ARG A C 1
ATOM 4050 O O . ARG A 1 535 ? 47.520 -9.177 -34.482 1.00 47.59 535 ARG A O 1
ATOM 4057 N N . GLY A 1 536 ? 48.028 -10.354 -36.336 1.00 51.72 536 GLY A N 1
ATOM 4058 C CA . GLY A 1 536 ? 47.978 -11.679 -35.734 1.00 51.72 536 GLY A CA 1
ATOM 4059 C C . GLY A 1 536 ? 49.285 -12.040 -35.022 1.00 51.72 536 GLY A C 1
ATOM 4060 O O . GLY A 1 536 ? 50.340 -11.468 -35.311 1.00 51.72 536 GLY A O 1
ATOM 4061 N N . GLY A 1 537 ? 49.191 -13.030 -34.136 1.00 51.03 537 GLY A N 1
ATOM 4062 C CA . GLY A 1 537 ? 50.319 -13.804 -33.622 1.00 51.03 537 GLY A CA 1
ATOM 4063 C C . GLY A 1 537 ? 50.201 -14.134 -32.135 1.00 51.03 537 GLY A C 1
ATOM 4064 O O . GLY A 1 537 ? 50.291 -13.221 -31.317 1.00 51.03 537 GLY A O 1
ATOM 4065 N N . GLY A 1 538 ? 50.085 -15.430 -31.817 1.00 45.41 538 GLY A N 1
ATOM 4066 C CA . GLY A 1 538 ? 50.313 -15.996 -30.482 1.00 45.41 538 GLY A CA 1
ATOM 4067 C C . GLY A 1 538 ? 49.189 -16.878 -29.989 1.00 45.41 538 GLY A C 1
ATOM 4068 O O . GLY A 1 538 ? 48.416 -16.362 -29.157 1.00 45.41 538 GLY A O 1
#

pLDDT: mean 71.54, std 24.01, range [28.31, 97.81]